Protein AF-A0A1A8PDK5-F1 (afdb_monomer_lite)

Secondary structure (DSSP, 8-state):
-EETTEE--EEEEE----S-TT--EEEE-TT--EEEE--S-----EEEEEETT-TT-EEEEE-SSSSEEEEE-SS-EEEEEESSSSSSS-EEEEE--TTT----BSB---S---TTSPPP-S-------BPPTT-EEE--SSSSB--EE--SS-SBPPPP-BBPTT-EETTTTEE-BTTB---HHHHHHHHH-TTEEEPPHHHHGGGGG-BTTB-SEE-SSS-EEPPPGGGGGGSB--EEES-SS-SSSEEEEETTEEEEE-SSGGG---BPPTT-EEETTEEEETTEEEEHHHHSS-TTTGGGS-SSEEEBTTS-EEEPTTEETTTS-EE-TT-----HHHHHHHHHHHHHHHHHHHHHHHHHHHHHHH-----------

Structure (mmCIF, N/CA/C/O backbone):
data_AF-A0A1A8PDK5-F1
#
_entry.id   AF-A0A1A8PDK5-F1
#
loop_
_atom_site.group_PDB
_atom_site.id
_atom_site.type_symbol
_atom_site.label_atom_id
_atom_site.label_alt_id
_atom_site.label_comp_id
_atom_site.label_asym_id
_atom_site.label_entity_id
_atom_site.label_seq_id
_atom_site.pdbx_PDB_ins_code
_atom_site.Cartn_x
_atom_site.Cartn_y
_atom_site.Cartn_z
_atom_site.occupancy
_atom_site.B_iso_or_equiv
_atom_site.auth_seq_id
_atom_site.auth_comp_id
_atom_site.auth_asym_id
_atom_site.auth_atom_id
_atom_site.pdbx_PDB_model_num
ATOM 1 N N . MET A 1 1 ? -4.865 24.244 -1.236 1.00 75.94 1 MET A N 1
ATOM 2 C CA . MET A 1 1 ? -4.642 22.905 -0.635 1.00 75.94 1 MET A CA 1
ATOM 3 C C . MET A 1 1 ? -4.473 23.024 0.877 1.00 75.94 1 MET A C 1
ATOM 5 O O . MET A 1 1 ? -4.197 24.122 1.340 1.00 75.94 1 MET A O 1
ATOM 9 N N . THR A 1 2 ? -4.623 21.948 1.655 1.00 69.19 2 THR A N 1
ATOM 10 C CA . THR A 1 2 ? -4.440 21.982 3.122 1.00 69.19 2 THR A CA 1
ATOM 11 C C . THR A 1 2 ? -3.256 21.105 3.518 1.00 69.19 2 THR A C 1
ATOM 13 O O . THR A 1 2 ? -3.246 19.918 3.212 1.00 69.19 2 THR A O 1
ATOM 16 N N . MET A 1 3 ? -2.265 21.675 4.203 1.00 65.38 3 MET A N 1
ATOM 17 C CA . MET A 1 3 ? -1.030 20.996 4.604 1.00 65.38 3 MET A CA 1
ATOM 18 C C . MET A 1 3 ? -0.776 21.243 6.090 1.00 65.38 3 MET A C 1
ATOM 20 O O . MET A 1 3 ? -0.789 22.387 6.539 1.00 65.38 3 MET A O 1
ATOM 24 N N . GLY A 1 4 ? -0.608 20.177 6.880 1.00 62.56 4 GLY A N 1
ATOM 25 C CA . GLY A 1 4 ? -0.386 20.299 8.329 1.00 62.56 4 GLY A CA 1
ATOM 26 C C . GLY A 1 4 ? -1.504 21.038 9.084 1.00 62.56 4 GLY A C 1
ATOM 27 O O . GLY A 1 4 ? -1.244 21.635 10.120 1.00 62.56 4 GLY A O 1
ATOM 28 N N . GLY A 1 5 ? -2.734 21.045 8.554 1.00 67.19 5 GLY A N 1
ATOM 29 C CA . GLY A 1 5 ? -3.871 21.783 9.123 1.00 67.19 5 GLY A CA 1
ATOM 30 C C . GLY A 1 5 ? -3.973 23.256 8.702 1.00 67.19 5 GLY A C 1
ATOM 31 O O . GLY A 1 5 ? -4.921 23.927 9.103 1.00 67.19 5 GLY A O 1
ATOM 32 N N . HIS A 1 6 ? -3.057 23.750 7.865 1.00 72.25 6 HIS A N 1
ATOM 33 C CA . HIS A 1 6 ? -3.071 25.114 7.338 1.00 72.25 6 HIS A CA 1
ATOM 34 C C . HIS A 1 6 ? -3.447 25.131 5.855 1.00 72.25 6 HIS A C 1
ATOM 36 O O . HIS A 1 6 ? -2.988 24.298 5.073 1.00 72.25 6 HIS A O 1
ATOM 42 N N . ASN A 1 7 ? -4.284 26.089 5.456 1.00 81.31 7 ASN A N 1
ATOM 43 C CA . ASN A 1 7 ? -4.607 26.296 4.048 1.00 81.31 7 ASN A CA 1
ATOM 44 C C . ASN A 1 7 ? -3.459 27.031 3.355 1.00 81.31 7 ASN A C 1
ATOM 46 O O . ASN A 1 7 ? -3.033 28.092 3.801 1.00 81.31 7 ASN A O 1
ATOM 50 N N . ILE A 1 8 ? -2.991 26.449 2.257 1.00 83.56 8 ILE A N 1
ATOM 51 C CA . ILE A 1 8 ? -1.984 26.998 1.358 1.00 83.56 8 ILE A CA 1
ATOM 52 C C . ILE A 1 8 ? -2.670 27.328 0.038 1.00 83.56 8 ILE A C 1
ATOM 54 O O . ILE A 1 8 ? -3.341 26.479 -0.563 1.00 83.56 8 ILE A O 1
ATOM 58 N N . GLU A 1 9 ? -2.477 28.560 -0.406 1.00 90.12 9 GLU A N 1
ATOM 59 C CA . GLU A 1 9 ? -2.947 29.067 -1.688 1.00 90.12 9 GLU A CA 1
ATOM 60 C C . GLU A 1 9 ? -1.742 29.304 -2.601 1.00 90.12 9 GLU A C 1
ATOM 62 O O . GLU A 1 9 ? -0.728 29.856 -2.172 1.00 90.12 9 GLU A O 1
ATOM 67 N N . MET A 1 10 ? -1.838 28.843 -3.848 1.00 88.62 10 MET A N 1
ATOM 68 C CA . MET A 1 10 ? -0.782 28.960 -4.853 1.00 88.62 10 MET A CA 1
ATOM 69 C C . MET A 1 10 ? -1.298 29.820 -5.997 1.00 88.62 10 MET A C 1
ATOM 71 O O . MET A 1 10 ? -2.354 29.534 -6.559 1.00 88.62 10 MET A O 1
ATOM 75 N N . GLN A 1 11 ? -0.545 30.858 -6.343 1.00 91.00 11 GLN A N 1
ATOM 76 C CA . GLN A 1 11 ? -0.819 31.696 -7.497 1.00 91.00 11 GLN A CA 1
ATOM 77 C C . GLN A 1 11 ? 0.010 31.180 -8.671 1.00 91.00 11 GLN A C 1
ATOM 79 O O . GLN A 1 11 ? 1.239 31.222 -8.621 1.00 91.00 11 GLN A O 1
ATOM 84 N N . LEU A 1 12 ? -0.674 30.659 -9.690 1.00 88.25 12 LEU A N 1
ATOM 85 C CA . LEU A 1 12 ? -0.071 29.983 -10.834 1.00 88.25 12 LEU A CA 1
ATOM 86 C C . LEU A 1 12 ? -0.265 30.792 -12.117 1.00 88.25 12 LEU A C 1
ATOM 88 O O . LEU A 1 12 ? -1.362 31.271 -12.398 1.00 88.25 12 LEU A O 1
ATOM 92 N N . GLU A 1 13 ? 0.793 30.883 -12.909 1.00 87.31 13 GLU A N 1
ATOM 93 C CA . GLU A 1 13 ? 0.797 31.408 -14.266 1.00 87.31 13 GLU A CA 1
ATOM 94 C C . GLU A 1 13 ? 1.046 30.254 -15.240 1.00 87.31 13 GLU A C 1
ATOM 96 O O . GLU A 1 13 ? 1.955 29.438 -15.055 1.00 87.31 13 GLU A O 1
ATOM 101 N N . LYS A 1 14 ? 0.203 30.155 -16.272 1.00 83.19 14 LYS A N 1
ATOM 102 C CA . LYS A 1 14 ? 0.389 29.182 -17.350 1.00 83.19 14 LYS A CA 1
ATOM 103 C C . LYS A 1 14 ? 1.653 29.569 -18.110 1.00 83.19 14 LYS A C 1
ATOM 105 O O . LYS A 1 14 ? 1.807 30.728 -18.487 1.00 83.19 14 LYS A O 1
ATOM 110 N N . ASN A 1 15 ? 2.552 28.611 -18.323 1.00 73.69 15 ASN A N 1
ATOM 111 C CA . ASN A 1 15 ? 3.767 28.864 -19.094 1.00 73.69 15 ASN A CA 1
ATOM 112 C C . ASN A 1 15 ? 3.392 29.386 -20.496 1.00 73.69 15 ASN A C 1
ATOM 114 O O . ASN A 1 15 ? 2.313 29.106 -20.997 1.00 73.69 15 ASN A O 1
ATOM 118 N N . ASN A 1 16 ? 4.267 30.148 -21.139 1.00 67.06 16 ASN A N 1
ATOM 119 C CA . ASN A 1 16 ? 4.112 30.523 -22.543 1.00 67.06 16 ASN A CA 1
ATOM 120 C C . ASN A 1 16 ? 5.431 30.218 -23.262 1.00 67.06 16 ASN A C 1
ATOM 122 O O . ASN A 1 16 ? 6.471 30.110 -22.616 1.00 67.06 16 ASN A O 1
ATOM 126 N N . GLU A 1 17 ? 5.387 30.051 -24.586 1.00 64.38 17 GLU A N 1
ATOM 127 C CA . GLU A 1 17 ? 6.582 29.822 -25.425 1.00 64.38 17 GLU A CA 1
ATOM 128 C C . GLU A 1 17 ? 7.385 28.545 -25.093 1.00 64.38 17 GLU A C 1
ATOM 130 O O . GLU A 1 17 ? 8.571 28.444 -25.398 1.00 64.38 17 GLU A O 1
ATOM 135 N N . LEU A 1 18 ? 6.736 27.525 -24.515 1.00 61.91 18 LEU A N 1
ATOM 136 C CA . LEU A 1 18 ? 7.349 26.207 -24.263 1.00 61.91 18 LEU A CA 1
ATOM 137 C C . LEU A 1 18 ? 7.864 25.523 -25.540 1.00 61.91 18 LEU A C 1
ATOM 139 O O . LEU A 1 18 ? 8.793 24.718 -25.482 1.00 61.91 18 LEU A O 1
ATOM 143 N N . PHE A 1 19 ? 7.266 25.850 -26.686 1.00 63.16 19 PHE A N 1
ATOM 144 C CA . PHE A 1 19 ? 7.628 25.321 -27.993 1.00 63.16 19 PHE A CA 1
ATOM 145 C C . PHE A 1 19 ? 8.000 26.458 -28.942 1.00 63.16 19 PHE A C 1
ATOM 147 O O . PHE A 1 19 ? 7.406 27.538 -28.919 1.00 63.16 19 PHE A O 1
ATOM 154 N N . THR A 1 20 ? 8.992 26.211 -29.799 1.00 59.38 20 THR A N 1
ATOM 155 C CA . THR A 1 20 ? 9.375 27.156 -30.849 1.00 59.38 20 THR A CA 1
ATOM 156 C C . THR A 1 20 ? 8.267 27.256 -31.899 1.00 59.38 20 THR A C 1
ATOM 158 O O . THR A 1 20 ? 7.512 26.309 -32.111 1.00 59.38 20 THR A O 1
ATOM 161 N N . LYS A 1 21 ? 8.189 28.391 -32.607 1.00 64.31 21 LYS A N 1
ATOM 162 C CA . LYS A 1 21 ? 7.184 28.616 -33.669 1.00 64.31 21 LYS A CA 1
ATOM 163 C C . LYS A 1 21 ? 7.214 27.567 -34.791 1.00 64.31 21 LYS A C 1
ATOM 165 O O . LYS A 1 21 ? 6.215 27.395 -35.477 1.00 64.31 21 LYS A O 1
ATOM 170 N N . ASP A 1 22 ? 8.330 26.854 -34.932 1.00 74.19 22 ASP A N 1
ATOM 171 C CA . ASP A 1 22 ? 8.554 25.825 -35.952 1.00 74.19 22 ASP A CA 1
ATOM 172 C C . ASP A 1 22 ? 8.403 24.395 -35.396 1.00 74.19 22 ASP A C 1
ATOM 174 O O . ASP A 1 22 ? 8.940 23.437 -35.961 1.00 74.19 22 ASP A O 1
ATOM 178 N N . TYR A 1 23 ? 7.727 24.227 -34.254 1.00 72.06 23 TYR A N 1
ATOM 179 C CA . TYR A 1 23 ? 7.511 22.914 -33.655 1.00 72.06 23 TYR A CA 1
ATOM 180 C C . TYR A 1 23 ? 6.747 21.978 -34.602 1.00 72.06 23 TYR A C 1
ATOM 182 O O . TYR A 1 23 ? 5.683 22.311 -35.120 1.00 72.06 23 TYR A O 1
ATOM 190 N N . THR A 1 24 ? 7.291 20.777 -34.804 1.00 74.25 24 THR A N 1
ATOM 191 C CA . THR A 1 24 ? 6.668 19.719 -35.603 1.00 74.25 24 THR A CA 1
ATOM 192 C C . THR A 1 24 ? 6.638 18.402 -34.836 1.00 74.25 24 THR A C 1
ATOM 194 O O . THR A 1 24 ? 7.576 18.040 -34.119 1.00 74.25 24 THR A O 1
ATOM 197 N N . GLU A 1 25 ? 5.554 17.661 -35.017 1.00 65.19 25 GLU A N 1
ATOM 198 C CA . GLU A 1 25 ? 5.347 16.312 -34.508 1.00 65.19 25 GLU A CA 1
ATOM 199 C C . GLU A 1 25 ? 5.613 15.317 -35.621 1.00 65.19 25 GLU A C 1
ATOM 201 O O . GLU A 1 25 ? 5.290 15.563 -36.777 1.00 65.19 25 GLU A O 1
ATOM 206 N N . THR A 1 26 ? 6.254 14.197 -35.306 1.00 71.69 26 THR A N 1
ATOM 207 C CA . THR A 1 26 ? 6.475 13.121 -36.272 1.00 71.69 26 THR A CA 1
ATOM 208 C C . THR A 1 26 ? 6.005 11.814 -35.664 1.00 71.69 26 THR A C 1
ATOM 210 O O . THR A 1 26 ? 6.505 11.431 -34.610 1.00 71.69 26 THR A O 1
ATOM 213 N N . TYR A 1 27 ? 5.095 11.124 -36.344 1.00 61.28 27 TYR A N 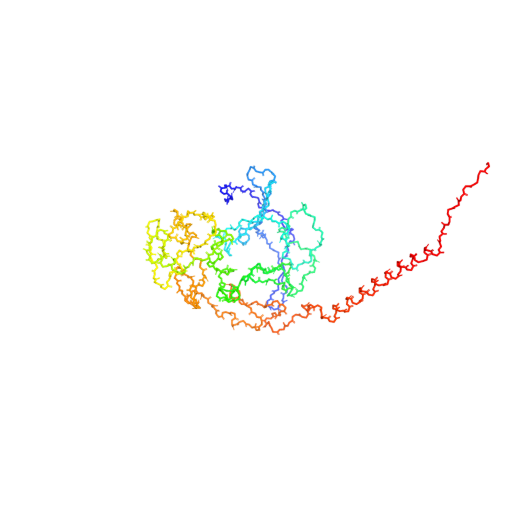1
ATOM 214 C CA . TYR A 1 27 ? 4.601 9.805 -35.955 1.00 61.28 27 TYR A CA 1
ATOM 215 C C . TYR A 1 27 ? 4.655 8.835 -37.140 1.00 61.28 27 TYR A C 1
ATOM 217 O O . TYR A 1 27 ? 4.794 9.248 -38.294 1.00 61.28 27 TYR A O 1
ATOM 225 N N . TYR A 1 28 ? 4.587 7.538 -36.848 1.00 74.06 28 TYR A N 1
ATOM 226 C CA . TYR A 1 28 ? 4.555 6.478 -37.853 1.00 74.06 28 TYR A CA 1
ATOM 227 C C . TYR A 1 28 ? 3.160 5.860 -37.886 1.00 74.06 28 TYR A C 1
ATOM 229 O O . TYR A 1 28 ? 2.588 5.577 -36.835 1.00 74.06 28 TYR A O 1
ATOM 237 N N . GLN A 1 29 ? 2.610 5.680 -39.084 1.00 59.00 29 GLN A N 1
ATOM 238 C CA . GLN A 1 29 ? 1.376 4.918 -39.277 1.00 59.00 29 GLN A CA 1
ATOM 239 C C . GLN A 1 29 ? 1.654 3.409 -39.151 1.00 59.00 29 GLN A C 1
ATOM 241 O O . GLN A 1 29 ? 2.809 2.982 -39.156 1.00 59.00 29 GLN A O 1
ATOM 246 N N . GLU A 1 30 ? 0.602 2.592 -39.040 1.00 57.50 30 GLU A N 1
ATOM 247 C CA . GLU A 1 30 ? 0.713 1.127 -38.891 1.00 57.50 30 GLU A CA 1
ATOM 248 C C . GLU A 1 30 ? 1.478 0.445 -40.041 1.00 57.50 30 GLU A C 1
ATOM 250 O O . GLU A 1 30 ? 2.059 -0.621 -39.857 1.00 57.50 30 GLU A O 1
ATOM 255 N N . ASP A 1 31 ? 1.529 1.074 -41.217 1.00 71.06 31 ASP A N 1
ATOM 256 C CA . ASP A 1 31 ? 2.279 0.617 -42.392 1.00 71.06 31 ASP A CA 1
ATOM 257 C C . ASP A 1 31 ? 3.769 1.033 -42.383 1.00 71.06 31 ASP A C 1
ATOM 259 O O . ASP A 1 31 ? 4.509 0.729 -43.320 1.00 71.06 31 ASP A O 1
ATOM 263 N N . GLY A 1 32 ? 4.220 1.730 -41.334 1.00 60.53 32 GLY A N 1
ATOM 264 C CA . GLY A 1 32 ? 5.580 2.251 -41.193 1.00 60.53 32 GLY A CA 1
ATOM 265 C C . GLY A 1 32 ? 5.828 3.587 -41.902 1.00 60.53 32 GLY A C 1
ATOM 266 O O . GLY A 1 32 ? 6.960 4.081 -41.894 1.00 60.53 32 GLY A O 1
ATOM 267 N N . THR A 1 33 ? 4.806 4.208 -42.497 1.00 68.69 33 THR A N 1
ATOM 268 C CA . THR A 1 33 ? 4.936 5.502 -43.172 1.00 68.69 33 THR A CA 1
ATOM 269 C C . THR A 1 33 ? 5.151 6.625 -42.158 1.00 68.69 33 THR A C 1
ATOM 271 O O . THR A 1 33 ? 4.374 6.806 -41.220 1.00 68.69 33 THR A O 1
ATOM 274 N N . ARG A 1 34 ? 6.210 7.419 -42.362 1.00 81.88 34 ARG A N 1
ATOM 275 C CA . ARG A 1 34 ? 6.539 8.582 -41.529 1.00 81.88 34 ARG A CA 1
ATOM 276 C C . ARG A 1 34 ? 5.659 9.777 -41.896 1.00 81.88 34 ARG A C 1
ATOM 278 O O . ARG A 1 34 ? 5.728 10.270 -43.020 1.00 81.88 34 ARG A O 1
ATOM 285 N N . VAL A 1 35 ? 4.923 10.302 -40.923 1.00 79.94 35 VAL A N 1
ATOM 286 C CA . VAL A 1 35 ? 4.119 11.523 -41.046 1.00 79.94 35 VAL A CA 1
ATOM 287 C C . VAL A 1 35 ? 4.717 12.609 -40.165 1.00 79.94 35 VAL A C 1
ATOM 289 O O . VAL A 1 35 ? 5.056 12.343 -39.016 1.00 79.94 35 VAL A O 1
ATOM 292 N N . THR A 1 36 ? 4.834 13.832 -40.688 1.00 84.62 36 THR A N 1
ATOM 293 C CA . THR A 1 36 ? 5.238 15.014 -39.915 1.00 84.62 36 THR A CA 1
ATOM 294 C C . THR A 1 36 ? 4.140 16.073 -39.984 1.00 84.62 36 THR A C 1
ATOM 296 O O . THR A 1 36 ? 3.711 16.443 -41.075 1.00 84.62 36 THR A O 1
ATOM 299 N N . THR A 1 37 ? 3.684 16.554 -38.831 1.00 76.69 37 THR A N 1
ATOM 300 C CA . THR A 1 37 ? 2.605 17.537 -38.673 1.00 76.69 37 THR A CA 1
ATOM 301 C C . THR A 1 37 ? 3.085 18.754 -37.889 1.00 76.69 37 THR A C 1
ATOM 303 O O . THR A 1 37 ? 3.969 18.649 -37.046 1.00 76.69 37 THR A O 1
ATOM 306 N N . THR A 1 38 ? 2.493 19.918 -38.148 1.00 78.00 38 THR A N 1
ATOM 307 C CA . THR A 1 38 ? 2.715 21.150 -37.374 1.00 78.00 38 THR A CA 1
ATOM 308 C C . THR A 1 38 ? 1.416 21.466 -36.631 1.00 78.00 38 THR A C 1
ATOM 310 O O . THR A 1 38 ? 0.444 21.854 -37.283 1.00 78.00 38 THR A O 1
ATOM 313 N N . PRO A 1 39 ? 1.336 21.248 -35.308 1.00 69.69 39 PRO A N 1
ATOM 314 C CA . PRO A 1 39 ? 0.141 21.589 -34.540 1.00 69.69 39 PRO A CA 1
ATOM 315 C C . PRO A 1 39 ? -0.064 23.108 -34.511 1.00 69.69 39 PRO A C 1
ATOM 317 O O . PRO A 1 39 ? 0.862 23.854 -34.201 1.00 69.69 39 PRO A O 1
ATOM 320 N N . ASN A 1 40 ? -1.273 23.570 -34.839 1.00 58.03 40 ASN A N 1
ATOM 321 C CA . ASN A 1 40 ? -1.587 25.004 -34.917 1.00 58.03 40 ASN A CA 1
ATOM 322 C C . ASN A 1 40 ? -1.915 25.639 -33.553 1.00 58.03 40 ASN A C 1
ATOM 324 O O . ASN A 1 40 ? -1.886 26.861 -33.441 1.00 58.03 40 ASN A O 1
ATOM 328 N N . ASP A 1 41 ? -2.240 24.828 -32.545 1.00 59.84 41 ASP A N 1
ATOM 329 C CA . ASP A 1 41 ? -2.611 25.274 -31.202 1.00 59.84 41 ASP A CA 1
ATOM 330 C C . ASP A 1 41 ? -2.061 24.259 -30.194 1.00 59.84 41 ASP A C 1
ATOM 332 O O . ASP A 1 41 ? -2.568 23.140 -30.081 1.00 59.84 41 ASP A O 1
ATOM 336 N N . ILE A 1 42 ? -0.936 24.593 -29.556 1.00 60.66 42 ILE A N 1
ATOM 337 C CA . ILE A 1 42 ? -0.289 23.709 -28.583 1.00 60.66 42 ILE A CA 1
ATOM 338 C C . ILE A 1 42 ? -0.828 24.076 -27.206 1.00 60.66 42 ILE A C 1
ATOM 340 O O . ILE A 1 42 ? -0.235 24.876 -26.478 1.00 60.66 42 ILE A O 1
ATOM 344 N N . ASP A 1 43 ? -1.977 23.501 -26.861 1.00 60.38 43 ASP A N 1
ATOM 345 C CA . ASP A 1 43 ? -2.477 23.581 -25.497 1.00 60.38 43 ASP A CA 1
ATOM 346 C C . ASP A 1 43 ? -1.577 22.736 -24.590 1.00 60.38 43 ASP A C 1
ATOM 348 O O . ASP A 1 43 ? -1.366 21.545 -24.819 1.00 60.38 43 ASP A O 1
ATOM 352 N N . HIS A 1 44 ? -0.994 23.365 -23.574 1.00 67.06 44 HIS A N 1
ATOM 353 C CA . HIS A 1 44 ? -0.165 22.681 -22.595 1.00 67.06 44 HIS A CA 1
ATOM 354 C C . HIS A 1 44 ? -0.684 22.933 -21.189 1.00 67.06 44 HIS A C 1
ATOM 356 O O . HIS A 1 44 ? -1.280 23.955 -20.875 1.00 67.06 44 HIS A O 1
ATOM 362 N N . CYS A 1 45 ? -0.382 22.013 -20.295 1.00 75.81 45 CYS A N 1
ATOM 363 C CA . CYS A 1 45 ? -0.926 21.982 -18.944 1.00 75.81 45 CYS A CA 1
ATOM 364 C C . CYS A 1 45 ? 0.073 22.458 -17.870 1.00 75.81 45 CYS A C 1
ATOM 366 O O . CYS A 1 45 ? -0.088 22.130 -16.696 1.00 75.81 45 CYS A O 1
ATOM 368 N N . TYR A 1 46 ? 1.186 23.078 -18.272 1.00 75.81 46 TYR A N 1
ATOM 369 C CA . TYR A 1 46 ? 2.281 23.441 -17.370 1.00 75.81 46 TYR A CA 1
ATOM 370 C C . TYR A 1 46 ? 2.144 24.859 -16.826 1.00 75.81 46 TYR A C 1
ATOM 372 O O . TYR A 1 46 ? 1.908 25.807 -17.582 1.00 75.81 46 TYR A O 1
ATOM 380 N N . TYR A 1 47 ? 2.365 24.980 -15.523 1.00 84.38 47 TYR A N 1
ATOM 381 C CA . TYR A 1 47 ? 2.233 26.207 -14.759 1.00 84.38 47 TYR A CA 1
ATOM 382 C C . TYR A 1 47 ? 3.444 26.399 -13.845 1.00 84.38 47 TYR A C 1
ATOM 384 O O . TYR A 1 47 ? 3.981 25.435 -13.293 1.00 84.38 47 TYR A O 1
ATOM 392 N N . HIS A 1 48 ? 3.827 27.651 -13.627 1.00 86.75 48 HIS A N 1
ATOM 393 C CA . HIS A 1 48 ? 4.779 28.045 -12.591 1.00 86.75 48 HIS A CA 1
ATOM 394 C C . HIS A 1 48 ? 4.147 29.096 -11.680 1.00 86.75 48 HIS A C 1
ATOM 396 O O . HIS A 1 48 ? 3.144 29.709 -12.034 1.00 86.75 48 HIS A O 1
ATOM 402 N N . GLY A 1 49 ? 4.693 29.313 -10.488 1.00 86.31 49 GLY A N 1
ATOM 403 C CA . GLY A 1 49 ? 4.085 30.271 -9.576 1.00 86.31 49 GLY A CA 1
ATOM 404 C C . GLY A 1 49 ? 4.741 30.391 -8.215 1.00 86.31 49 GLY A C 1
ATOM 405 O O . GLY A 1 49 ? 5.875 29.956 -7.999 1.00 86.31 49 GLY A O 1
ATOM 406 N N . LYS A 1 50 ? 3.993 30.994 -7.289 1.00 84.62 50 LYS A N 1
ATOM 407 C CA . LYS A 1 50 ? 4.395 31.211 -5.894 1.00 84.62 50 LYS A CA 1
ATOM 408 C C . LYS A 1 50 ? 3.258 30.894 -4.931 1.00 84.62 50 LYS A C 1
ATOM 410 O O . LYS A 1 50 ? 2.081 30.955 -5.284 1.00 84.62 50 LYS A O 1
ATOM 415 N N . ILE A 1 51 ? 3.616 30.578 -3.695 1.00 87.81 51 ILE A N 1
ATOM 416 C CA . ILE A 1 51 ? 2.683 30.472 -2.577 1.00 87.81 51 ILE A CA 1
ATOM 417 C C . ILE A 1 51 ? 2.340 31.881 -2.095 1.00 87.81 51 ILE A C 1
ATOM 419 O O . ILE A 1 51 ? 3.213 32.731 -1.902 1.00 87.81 51 ILE A O 1
ATOM 423 N N . VAL A 1 52 ? 1.050 32.131 -1.886 1.00 85.94 52 VAL A N 1
ATOM 424 C CA . VAL A 1 52 ? 0.557 33.413 -1.382 1.00 85.94 52 VAL A CA 1
ATOM 425 C C . VAL A 1 52 ? 1.170 33.688 -0.003 1.00 85.94 52 VAL A C 1
ATOM 427 O O . VAL A 1 52 ? 1.135 32.836 0.881 1.00 85.94 52 VAL A O 1
ATOM 430 N N . ASN A 1 53 ? 1.715 34.895 0.183 1.00 78.62 53 ASN A N 1
ATOM 431 C CA . ASN A 1 53 ? 2.421 35.351 1.392 1.00 78.62 53 ASN A CA 1
ATOM 432 C C . ASN A 1 53 ? 3.772 34.666 1.697 1.00 78.62 53 ASN A C 1
ATOM 434 O O . ASN A 1 53 ? 4.309 34.874 2.785 1.00 78.62 53 ASN A O 1
ATOM 438 N N . ASP A 1 54 ? 4.360 33.923 0.754 1.00 76.94 54 ASP A N 1
ATOM 439 C CA . ASP A 1 54 ? 5.742 33.430 0.844 1.00 76.94 54 ASP A CA 1
ATOM 440 C C . ASP A 1 54 ? 6.534 33.878 -0.397 1.00 76.94 54 ASP A C 1
ATOM 442 O O . ASP A 1 54 ? 6.453 33.281 -1.471 1.00 76.94 54 ASP A O 1
ATOM 446 N N . THR A 1 55 ? 7.296 34.967 -0.271 1.00 73.81 55 THR A N 1
ATOM 447 C CA . THR A 1 55 ? 8.013 35.585 -1.401 1.00 73.81 55 THR A CA 1
ATOM 448 C C . THR A 1 55 ? 9.180 34.748 -1.926 1.00 73.81 55 THR A C 1
ATOM 450 O O . THR A 1 55 ? 9.550 34.915 -3.094 1.00 73.81 55 THR A O 1
ATOM 453 N N . GLU A 1 56 ? 9.718 33.851 -1.096 1.00 71.44 56 GLU A N 1
ATOM 454 C CA . GLU A 1 56 ? 10.842 32.953 -1.406 1.00 71.44 56 GLU A CA 1
ATOM 455 C C . GLU A 1 56 ? 10.375 31.591 -1.947 1.00 71.44 56 GLU A C 1
ATOM 457 O O . GLU A 1 56 ? 11.178 30.780 -2.424 1.00 71.44 56 GLU A O 1
ATOM 462 N N . SER A 1 57 ? 9.066 31.334 -1.901 1.00 79.94 57 SER A N 1
ATOM 463 C CA . SER A 1 57 ? 8.483 30.120 -2.457 1.00 79.94 57 SER A CA 1
ATOM 464 C C . SER A 1 57 ? 8.600 30.057 -3.981 1.00 79.94 57 SER A C 1
ATOM 466 O O . SER A 1 57 ? 8.622 31.071 -4.688 1.00 79.94 57 SER A O 1
ATOM 468 N N . SER A 1 58 ? 8.637 28.829 -4.491 1.00 80.44 58 SER A N 1
ATOM 469 C CA . SER A 1 58 ? 8.436 28.534 -5.909 1.00 80.44 58 SER A CA 1
ATOM 470 C C . SER A 1 58 ? 7.505 27.337 -6.054 1.00 80.44 58 SER A C 1
ATOM 472 O O . SER A 1 58 ? 7.473 26.444 -5.201 1.00 80.44 58 SER A O 1
ATOM 474 N N . VAL A 1 59 ? 6.709 27.354 -7.117 1.00 84.81 59 VAL A N 1
ATOM 475 C CA . VAL A 1 59 ? 5.744 26.314 -7.470 1.00 84.81 59 VAL A CA 1
ATOM 476 C C . VAL A 1 59 ? 5.923 25.976 -8.947 1.00 84.81 59 VAL A C 1
ATOM 478 O O . VAL A 1 59 ? 6.014 26.880 -9.775 1.00 84.81 59 VAL A O 1
ATOM 481 N N . SER A 1 60 ? 5.949 24.687 -9.278 1.00 83.75 60 SER A N 1
ATOM 482 C CA . SER A 1 60 ? 6.025 24.168 -10.646 1.00 83.75 60 SER A CA 1
ATOM 483 C C . SER A 1 60 ? 5.101 22.961 -10.756 1.00 83.75 60 SER A C 1
ATOM 485 O O . SER A 1 60 ? 5.324 21.937 -10.108 1.00 83.75 60 SER A O 1
ATOM 487 N N . ILE A 1 61 ? 4.014 23.108 -11.513 1.00 83.06 61 ILE A N 1
ATOM 488 C CA . ILE A 1 61 ? 2.882 22.175 -11.520 1.00 83.06 61 ILE A CA 1
ATOM 489 C C . ILE A 1 61 ? 2.466 21.847 -12.959 1.00 83.06 61 ILE A C 1
ATOM 491 O O . ILE A 1 61 ? 2.480 22.694 -13.849 1.00 83.06 61 ILE A O 1
ATOM 495 N N . SER A 1 62 ? 2.068 20.598 -13.178 1.00 80.06 62 SER A N 1
ATOM 496 C CA . SER A 1 62 ? 1.455 20.080 -14.397 1.00 80.06 62 SER A CA 1
ATOM 497 C C . SER A 1 62 ? 0.032 19.615 -14.092 1.00 80.06 62 SER A C 1
ATOM 499 O O . SER A 1 62 ? -0.213 19.014 -13.047 1.00 80.06 62 SER A O 1
ATOM 501 N N . THR A 1 63 ? -0.891 19.881 -15.016 1.00 79.25 63 THR A N 1
ATOM 502 C CA . THR A 1 63 ? -2.277 19.383 -14.982 1.00 79.25 63 THR A CA 1
ATOM 503 C C . THR A 1 63 ? -2.601 18.484 -16.181 1.00 79.25 63 THR A C 1
ATOM 505 O O . THR A 1 63 ? -3.750 18.429 -16.602 1.00 79.25 63 THR A O 1
ATOM 508 N N . CYS A 1 64 ? -1.592 17.888 -16.829 1.00 65.75 64 CYS A N 1
ATOM 509 C CA . CYS A 1 64 ? -1.798 17.132 -18.080 1.00 65.75 64 CYS A CA 1
ATOM 510 C C . CYS A 1 64 ? -2.492 15.792 -17.851 1.00 65.75 64 CYS A C 1
ATOM 512 O O . CYS A 1 64 ? -3.044 15.237 -18.790 1.00 65.75 64 CYS A O 1
ATOM 514 N N . ASP A 1 65 ? -2.354 15.259 -16.644 1.00 62.16 65 ASP A N 1
ATOM 515 C CA . ASP A 1 65 ? -2.845 13.954 -16.221 1.00 62.16 65 ASP A CA 1
ATOM 516 C C . ASP A 1 65 ? -2.777 13.979 -14.686 1.00 62.16 65 ASP A C 1
ATOM 518 O O . ASP A 1 65 ? -1.733 13.731 -14.074 1.00 62.16 65 ASP A O 1
ATOM 522 N N . GLY A 1 66 ? -3.845 14.514 -14.089 1.00 69.00 66 GLY A N 1
ATOM 523 C CA . GLY A 1 66 ? -3.895 14.907 -12.681 1.00 69.00 66 GLY A CA 1
ATOM 524 C C . GLY A 1 66 ? -3.016 16.112 -12.296 1.00 69.00 66 GLY A C 1
ATOM 525 O O . GLY A 1 66 ? -2.148 16.575 -13.041 1.00 69.00 66 GLY A O 1
ATOM 526 N N . LEU A 1 67 ? -3.255 16.652 -11.092 1.00 78.00 67 LEU A N 1
ATOM 527 C CA . LEU A 1 67 ? -2.427 17.705 -10.494 1.00 78.00 67 LEU A CA 1
ATOM 528 C C . LEU A 1 67 ? -1.143 17.087 -9.932 1.00 78.00 67 LEU A C 1
ATOM 530 O O . LEU A 1 67 ? -1.172 16.367 -8.934 1.00 78.00 67 LEU A O 1
ATOM 534 N N . ARG A 1 68 ? -0.011 17.409 -10.547 1.00 82.12 68 ARG A N 1
ATOM 535 C CA . ARG A 1 68 ? 1.303 16.919 -10.123 1.00 82.12 68 ARG A CA 1
ATOM 536 C C . ARG A 1 68 ? 2.352 18.006 -10.184 1.00 82.12 68 ARG A C 1
ATOM 538 O O . ARG A 1 68 ? 2.226 18.943 -10.967 1.00 82.12 68 ARG A O 1
ATOM 545 N N . GLY A 1 69 ? 3.408 17.883 -9.399 1.00 76.25 69 GLY A N 1
ATOM 546 C CA . GLY A 1 69 ? 4.519 18.826 -9.456 1.00 76.25 69 GLY A CA 1
ATOM 547 C C . GLY A 1 69 ? 5.201 19.025 -8.120 1.00 76.25 69 GLY A C 1
ATOM 548 O O . GLY A 1 69 ? 4.952 18.298 -7.164 1.00 76.25 69 GLY A O 1
ATOM 549 N N . TYR A 1 70 ? 6.066 20.027 -8.051 1.00 80.94 70 TYR A N 1
ATOM 550 C CA . TYR A 1 70 ? 6.803 20.356 -6.841 1.00 80.94 70 TYR A CA 1
ATOM 551 C C . TYR A 1 70 ? 6.527 21.790 -6.412 1.00 80.94 70 TYR A C 1
ATOM 553 O O . TYR A 1 70 ? 6.263 22.684 -7.220 1.00 80.94 70 TYR A O 1
ATOM 561 N N . PHE A 1 71 ? 6.634 22.026 -5.114 1.00 82.94 71 PHE A N 1
ATOM 562 C CA . PHE A 1 71 ? 6.684 23.374 -4.576 1.00 82.94 71 PHE A CA 1
ATOM 563 C C . PHE A 1 71 ? 7.609 23.420 -3.369 1.00 82.94 71 PHE A C 1
ATOM 565 O O . PHE A 1 71 ? 7.800 22.430 -2.660 1.00 82.94 71 PHE A O 1
ATOM 572 N N . ARG A 1 72 ? 8.204 24.582 -3.125 1.00 76.81 72 ARG A N 1
ATOM 573 C CA . ARG A 1 72 ? 9.077 24.805 -1.972 1.00 76.81 72 ARG A CA 1
ATOM 574 C C . ARG A 1 72 ? 8.603 25.995 -1.163 1.00 76.81 72 ARG A C 1
ATOM 576 O O . ARG A 1 72 ? 8.143 26.987 -1.724 1.00 76.81 72 ARG A O 1
ATOM 583 N N . THR A 1 73 ? 8.778 25.897 0.146 1.00 75.00 73 THR A N 1
ATOM 584 C CA . THR A 1 73 ? 8.791 27.047 1.050 1.00 75.00 73 THR A CA 1
ATOM 585 C C . THR A 1 73 ? 10.232 27.387 1.416 1.00 75.00 73 THR A C 1
ATOM 587 O O . THR A 1 73 ? 11.165 26.667 1.050 1.00 75.00 73 THR A O 1
ATOM 590 N N . SER A 1 74 ? 10.423 28.448 2.197 1.00 59.19 74 SER A N 1
ATOM 591 C CA . SER A 1 74 ? 11.732 28.798 2.769 1.00 59.19 74 SER A CA 1
ATOM 592 C C . SER A 1 74 ? 12.369 27.697 3.638 1.00 59.19 74 SER A C 1
ATOM 594 O O . SER A 1 74 ? 13.578 27.724 3.857 1.00 59.19 74 SER A O 1
ATOM 596 N N . ALA A 1 75 ? 11.585 26.727 4.124 1.00 58.38 75 ALA A N 1
ATOM 597 C CA . ALA A 1 75 ? 12.043 25.703 5.065 1.00 58.38 75 ALA A CA 1
ATOM 598 C C . ALA A 1 75 ? 12.065 24.278 4.493 1.00 58.38 75 ALA A C 1
ATOM 600 O O . ALA A 1 75 ? 12.828 23.449 4.981 1.00 58.38 75 ALA A O 1
ATOM 601 N N . GLN A 1 76 ? 11.215 23.961 3.511 1.00 69.44 76 GLN A N 1
ATOM 602 C CA . GLN A 1 76 ? 10.995 22.576 3.088 1.00 69.44 76 GLN A CA 1
ATOM 603 C C . GLN A 1 76 ? 10.513 22.490 1.637 1.00 69.44 76 GLN A C 1
ATOM 605 O O . GLN A 1 76 ? 9.794 23.361 1.142 1.00 69.44 76 GLN A O 1
ATOM 610 N N . ARG A 1 77 ? 10.891 21.400 0.963 1.00 70.44 77 ARG A N 1
ATOM 611 C CA . ARG A 1 77 ? 10.428 21.048 -0.384 1.00 70.44 77 ARG A CA 1
ATOM 612 C C . ARG A 1 77 ? 9.335 19.992 -0.303 1.00 70.44 77 ARG A C 1
ATOM 614 O O . ARG A 1 77 ? 9.387 19.121 0.570 1.00 70.44 77 ARG A O 1
ATOM 621 N N . TYR A 1 78 ? 8.390 20.058 -1.228 1.00 78.19 78 TYR A N 1
ATOM 622 C CA . TYR A 1 78 ? 7.233 19.180 -1.283 1.00 78.19 78 TYR A CA 1
ATOM 623 C C . TYR A 1 78 ? 6.962 18.709 -2.709 1.00 78.19 78 TYR A C 1
ATOM 625 O O . TYR A 1 78 ? 7.183 19.452 -3.669 1.00 78.19 78 TYR A O 1
ATOM 633 N N . LEU A 1 79 ? 6.455 17.486 -2.818 1.00 76.44 79 LEU A N 1
ATOM 634 C CA . LEU A 1 79 ? 5.984 16.869 -4.050 1.00 76.44 79 LEU A CA 1
ATOM 635 C C . LEU A 1 79 ? 4.467 16.666 -3.957 1.00 76.44 79 LEU A C 1
ATOM 637 O O . LEU A 1 79 ? 3.958 16.328 -2.888 1.00 76.44 79 LEU A O 1
ATOM 641 N N . ILE A 1 80 ? 3.763 16.902 -5.061 1.00 82.69 80 ILE A N 1
ATOM 642 C CA . ILE A 1 80 ? 2.331 16.656 -5.226 1.00 82.69 80 ILE A CA 1
ATOM 643 C C . ILE A 1 80 ? 2.158 15.589 -6.301 1.00 82.69 80 ILE A C 1
ATOM 645 O O . ILE A 1 80 ? 2.639 15.779 -7.420 1.00 82.69 80 ILE A O 1
ATOM 649 N N . GLU A 1 81 ? 1.442 14.515 -5.978 1.00 75.06 81 GLU A N 1
ATOM 650 C CA . GLU A 1 81 ? 1.114 13.436 -6.917 1.00 75.06 81 GLU A CA 1
ATOM 651 C C . GLU A 1 81 ? -0.346 12.993 -6.754 1.00 75.06 81 GLU A C 1
ATOM 653 O O . GLU A 1 81 ? -0.876 13.006 -5.638 1.00 75.06 81 GLU A O 1
ATOM 658 N N . PRO A 1 82 ? -1.032 12.616 -7.843 1.00 72.12 82 PRO A N 1
ATOM 659 C CA . PRO A 1 82 ? -2.390 12.097 -7.767 1.00 72.12 82 PRO A CA 1
ATOM 660 C C . PRO A 1 82 ? -2.409 10.700 -7.125 1.00 72.12 82 PRO A C 1
ATOM 662 O O . PRO A 1 82 ? -1.570 9.856 -7.420 1.00 72.12 82 PRO A O 1
ATOM 665 N N . LEU A 1 83 ? -3.372 10.445 -6.232 1.00 66.81 83 LEU A N 1
ATOM 666 C CA . LEU A 1 83 ? -3.563 9.128 -5.596 1.00 66.81 83 LEU A CA 1
ATOM 667 C C . LEU A 1 83 ? -4.356 8.142 -6.475 1.00 66.81 83 LEU A C 1
ATOM 669 O O . LEU A 1 83 ? -4.474 6.965 -6.138 1.00 66.81 83 LEU A O 1
ATOM 673 N N . SER A 1 84 ? -4.919 8.629 -7.578 1.00 59.91 84 SER A N 1
ATOM 674 C CA . SER A 1 84 ? -5.706 7.902 -8.574 1.00 59.91 84 SER A CA 1
ATOM 675 C C . SER A 1 84 ? -5.380 8.456 -9.962 1.00 59.91 84 SER A C 1
ATOM 677 O O . SER A 1 84 ? -5.090 9.638 -10.093 1.00 59.91 84 SER A O 1
ATOM 679 N N . GLY A 1 85 ? -5.434 7.629 -11.009 1.00 49.88 85 GLY A N 1
ATOM 680 C CA . GLY A 1 85 ? -5.196 8.058 -12.400 1.00 49.88 85 GLY A CA 1
ATOM 681 C C . GLY A 1 85 ? -6.350 8.857 -13.023 1.00 49.88 85 GLY A C 1
ATOM 682 O O . GLY A 1 85 ? -6.589 8.740 -14.219 1.00 49.88 85 GLY A O 1
ATOM 683 N N . ASP A 1 86 ? -7.127 9.578 -12.214 1.00 49.88 86 ASP A N 1
ATOM 684 C CA . ASP A 1 86 ? -8.190 10.468 -12.667 1.00 49.88 86 ASP A CA 1
ATOM 685 C C . ASP A 1 86 ? -7.864 11.934 -12.346 1.00 49.88 86 ASP A C 1
ATOM 687 O O . ASP A 1 86 ? -7.189 12.270 -11.373 1.00 49.88 86 ASP A O 1
ATOM 691 N N . ASP A 1 87 ? -8.384 12.848 -13.166 1.00 50.12 87 ASP A N 1
ATOM 692 C CA . ASP A 1 87 ? -8.180 14.293 -12.988 1.00 50.12 87 ASP A CA 1
ATOM 693 C C . ASP A 1 87 ? -8.971 14.872 -11.793 1.00 50.12 87 ASP A C 1
ATOM 695 O O . ASP A 1 87 ? -8.893 16.065 -11.492 1.00 50.12 87 ASP A O 1
ATOM 699 N N . GLN A 1 88 ? -9.769 14.038 -11.116 1.00 54.91 88 GLN A N 1
ATOM 700 C CA . GLN A 1 88 ? -10.719 14.389 -10.058 1.00 54.91 88 GLN A CA 1
ATOM 701 C C . GLN A 1 88 ? -10.488 13.481 -8.841 1.00 54.91 88 GLN A C 1
ATOM 703 O O . GLN A 1 88 ? -11.330 12.658 -8.493 1.00 54.91 88 GLN A O 1
ATOM 708 N N . GLY A 1 89 ? -9.339 13.644 -8.187 1.00 64.31 89 GLY A N 1
ATOM 709 C CA . GLY A 1 89 ? -8.910 12.774 -7.093 1.00 64.31 89 GLY A CA 1
ATOM 710 C C . GLY A 1 89 ? -8.251 13.517 -5.936 1.00 64.31 89 GLY A C 1
ATOM 711 O O . GLY A 1 89 ? -8.036 14.729 -5.974 1.00 64.31 89 GLY A O 1
ATOM 712 N N . TYR A 1 90 ? -7.934 12.772 -4.878 1.00 70.38 90 TYR A N 1
ATOM 713 C CA . TYR A 1 90 ? -7.075 13.264 -3.804 1.00 70.38 90 TYR A CA 1
ATOM 714 C C . TYR A 1 90 ? -5.615 13.253 -4.266 1.00 70.38 90 TYR A C 1
ATOM 716 O O . TYR A 1 90 ? -5.182 12.334 -4.956 1.00 70.38 90 TYR A O 1
ATOM 724 N N . HIS A 1 91 ? -4.836 14.238 -3.828 1.00 76.94 91 HIS A N 1
ATOM 725 C CA . HIS A 1 91 ? -3.404 14.315 -4.114 1.00 76.94 91 HIS A CA 1
ATOM 726 C C . HIS A 1 91 ? -2.606 14.051 -2.843 1.00 76.94 91 HIS A C 1
ATOM 728 O O . HIS A 1 91 ? -2.909 14.602 -1.779 1.00 76.94 91 HIS A O 1
ATOM 734 N N . ALA A 1 92 ? -1.583 13.211 -2.948 1.00 79.50 92 ALA A N 1
ATOM 735 C CA . ALA A 1 92 ? -0.573 13.083 -1.917 1.00 79.50 92 ALA A CA 1
ATOM 736 C C . ALA A 1 92 ? 0.324 14.317 -1.956 1.00 79.50 92 ALA A C 1
ATOM 738 O O . ALA A 1 92 ? 0.798 14.708 -3.019 1.00 79.50 92 ALA A O 1
ATOM 739 N N . VAL A 1 93 ? 0.573 14.906 -0.787 1.00 81.88 93 VAL A N 1
ATOM 740 C CA . VAL A 1 93 ? 1.622 15.910 -0.609 1.00 81.88 93 VAL A CA 1
ATOM 741 C C . VAL A 1 93 ? 2.665 15.326 0.326 1.00 81.88 93 VAL A C 1
ATOM 743 O O . VAL A 1 93 ? 2.385 15.092 1.503 1.00 81.88 93 VAL A O 1
ATOM 746 N N . THR A 1 94 ? 3.859 15.082 -0.193 1.00 73.31 94 THR A N 1
ATOM 747 C CA . THR A 1 94 ? 4.966 14.469 0.548 1.00 73.31 94 THR A CA 1
ATOM 748 C C . THR A 1 94 ? 6.117 15.456 0.674 1.00 73.31 94 THR A C 1
ATOM 750 O O . THR A 1 94 ? 6.318 16.322 -0.176 1.00 73.31 94 THR A O 1
ATOM 753 N N . THR A 1 95 ? 6.874 15.372 1.767 1.00 72.25 95 THR A N 1
ATOM 754 C CA . THR A 1 95 ? 8.121 16.130 1.901 1.00 72.25 95 THR A CA 1
ATOM 755 C C . THR A 1 95 ? 9.157 15.540 0.956 1.00 72.25 95 THR A C 1
ATOM 757 O O . THR A 1 95 ? 9.469 14.354 1.045 1.00 72.25 95 THR A O 1
ATOM 760 N N . PHE A 1 96 ? 9.697 16.369 0.073 1.00 59.09 96 PHE A N 1
ATOM 761 C CA . PHE A 1 96 ? 10.725 15.976 -0.876 1.00 59.09 96 PHE A CA 1
ATOM 762 C C . PHE A 1 96 ? 12.098 15.989 -0.194 1.00 59.09 96 PHE A C 1
ATOM 764 O O . PHE A 1 96 ? 12.578 17.050 0.217 1.00 59.09 96 PHE A O 1
ATOM 771 N N . ASP A 1 97 ? 12.723 14.816 -0.093 1.00 59.97 97 ASP A N 1
ATOM 772 C CA . ASP A 1 97 ? 14.124 14.654 0.298 1.00 59.97 97 ASP A CA 1
ATOM 773 C C . ASP A 1 97 ? 14.966 14.369 -0.953 1.00 59.97 97 ASP A C 1
ATOM 775 O O . ASP A 1 97 ? 14.832 13.319 -1.592 1.00 59.97 97 ASP A O 1
ATOM 779 N N . GLY A 1 98 ? 15.838 15.321 -1.300 1.00 47.53 98 GLY A N 1
ATOM 780 C CA . GLY A 1 98 ? 16.702 15.254 -2.479 1.00 47.53 98 GLY A CA 1
ATOM 781 C C . GLY A 1 98 ? 17.691 14.085 -2.463 1.00 47.53 98 GLY A C 1
ATOM 782 O O . GLY A 1 98 ? 18.193 13.720 -3.520 1.00 47.53 98 GLY A O 1
ATOM 783 N N . ALA A 1 99 ? 17.926 13.452 -1.307 1.00 46.50 99 ALA A N 1
ATOM 784 C CA . ALA A 1 99 ? 18.753 12.251 -1.210 1.00 46.50 99 ALA A CA 1
ATOM 785 C C . ALA A 1 99 ? 18.062 10.976 -1.742 1.00 46.50 99 ALA A C 1
ATOM 787 O O . ALA A 1 99 ? 18.735 9.973 -1.977 1.00 46.50 99 ALA A O 1
ATOM 788 N N . SER A 1 100 ? 16.734 10.999 -1.932 1.00 43.03 100 SER A N 1
ATOM 789 C CA . SER A 1 100 ? 15.930 9.826 -2.322 1.00 43.03 100 SER A CA 1
ATOM 790 C C . SER A 1 100 ? 15.439 9.837 -3.774 1.00 43.03 100 SER A C 1
ATOM 792 O O . SER A 1 100 ? 14.944 8.818 -4.253 1.00 43.03 100 SER A O 1
ATOM 794 N N . PHE A 1 101 ? 15.586 10.958 -4.488 1.00 41.50 101 PHE A N 1
ATOM 795 C CA . PHE A 1 101 ? 15.012 11.128 -5.821 1.00 41.50 101 PHE A CA 1
ATOM 796 C C . PHE A 1 101 ? 16.084 11.112 -6.913 1.00 41.50 101 PHE A C 1
ATOM 798 O O . PHE A 1 101 ? 16.748 12.111 -7.188 1.00 41.50 101 PHE A O 1
ATOM 805 N N . THR A 1 102 ? 16.218 9.971 -7.581 1.00 46.22 102 THR A N 1
ATOM 806 C CA . THR A 1 102 ? 16.830 9.886 -8.909 1.00 46.22 102 THR A CA 1
ATOM 807 C C . THR A 1 102 ? 15.711 9.995 -9.946 1.00 46.22 102 THR A C 1
ATOM 809 O O . THR A 1 102 ? 14.809 9.158 -9.899 1.00 46.22 102 THR A O 1
ATOM 812 N N . PRO A 1 103 ? 15.724 10.975 -10.871 1.00 49.53 103 PRO A N 1
ATOM 813 C CA . PRO A 1 103 ? 14.736 11.034 -11.944 1.00 49.53 103 PRO A CA 1
ATOM 814 C C . PRO A 1 103 ? 14.698 9.695 -12.691 1.00 49.53 103 PRO A C 1
ATOM 816 O O . PRO A 1 103 ? 15.740 9.232 -13.154 1.00 49.53 103 PRO A O 1
ATOM 819 N N . ALA A 1 104 ? 13.522 9.073 -12.796 1.00 53.88 104 ALA A N 1
ATOM 820 C CA . ALA A 1 104 ? 13.326 7.847 -13.566 1.00 53.88 104 ALA A CA 1
ATOM 821 C C . ALA A 1 104 ? 13.396 8.186 -15.062 1.00 53.88 104 ALA A C 1
ATOM 823 O O . ALA A 1 104 ? 12.395 8.494 -15.711 1.00 53.88 104 ALA A O 1
ATOM 824 N N . VAL A 1 105 ? 14.610 8.231 -15.604 1.00 62.78 105 VAL A N 1
ATOM 825 C CA . VAL A 1 105 ? 14.863 8.608 -16.996 1.00 62.78 105 VAL A CA 1
ATOM 826 C C . VAL A 1 105 ? 15.366 7.411 -17.781 1.00 62.78 105 VAL A C 1
ATOM 828 O O . VAL A 1 105 ? 16.258 6.690 -17.352 1.00 62.78 105 VAL A O 1
ATOM 831 N N . CYS A 1 106 ? 14.822 7.255 -18.982 1.00 64.00 106 CYS A N 1
ATOM 832 C CA . CYS A 1 106 ? 15.317 6.329 -19.993 1.00 64.00 106 CYS A CA 1
ATOM 833 C C . CYS A 1 106 ? 16.299 7.006 -20.952 1.00 64.00 106 CYS A C 1
ATOM 835 O O . CYS A 1 106 ? 16.561 6.504 -22.038 1.00 64.00 106 CYS A O 1
ATOM 837 N N . GLY A 1 107 ? 16.844 8.165 -20.579 1.00 58.00 107 GLY A N 1
ATOM 838 C CA . GLY A 1 107 ? 17.878 8.873 -21.326 1.00 58.00 107 GLY A CA 1
ATOM 839 C C . GLY A 1 107 ? 19.089 9.152 -20.445 1.00 58.00 107 GLY A C 1
ATOM 840 O O . GLY A 1 107 ? 18.950 9.407 -19.251 1.00 58.00 107 GLY A O 1
ATOM 841 N N . VAL A 1 108 ? 20.290 9.147 -21.029 1.00 47.12 108 VAL A N 1
ATOM 842 C CA . VAL A 1 108 ? 21.515 9.526 -20.303 1.00 47.12 108 VAL A CA 1
ATOM 843 C C . VAL A 1 108 ? 21.431 10.983 -19.827 1.00 47.12 108 VAL A C 1
ATOM 845 O O . VAL A 1 108 ? 21.546 11.923 -20.620 1.00 47.12 108 VAL A O 1
ATOM 848 N N . THR A 1 109 ? 21.256 11.195 -18.523 1.00 46.81 109 THR A N 1
ATOM 849 C CA . THR A 1 109 ? 21.493 12.502 -17.903 1.00 46.81 109 THR A CA 1
ATOM 850 C C . THR A 1 109 ? 22.991 12.704 -17.775 1.00 46.81 109 THR A C 1
ATOM 852 O O . THR A 1 109 ? 23.677 11.896 -17.153 1.00 46.81 109 THR A O 1
ATOM 855 N N . ASN A 1 110 ? 23.505 13.789 -18.347 1.00 38.03 110 ASN A N 1
ATOM 856 C CA . ASN A 1 110 ? 24.847 14.269 -18.049 1.00 38.03 110 ASN A CA 1
ATOM 857 C C . ASN A 1 110 ? 24.978 14.397 -16.516 1.00 38.03 110 ASN A C 1
ATOM 859 O O . ASN A 1 110 ? 24.224 15.142 -15.891 1.00 38.03 110 ASN A O 1
ATOM 863 N N . THR A 1 111 ? 25.856 13.598 -15.911 1.00 37.56 111 THR A N 1
ATOM 864 C CA . THR A 1 111 ? 25.972 13.349 -14.463 1.00 37.56 111 THR A CA 1
ATOM 865 C C . THR A 1 111 ? 26.633 14.505 -13.705 1.00 37.56 111 THR A C 1
ATOM 867 O O . THR A 1 111 ? 27.564 14.304 -12.933 1.00 37.56 111 THR A O 1
ATOM 870 N N . SER A 1 112 ? 26.173 15.734 -13.917 1.00 38.72 112 SER A N 1
ATOM 871 C CA . SER A 1 112 ? 26.643 16.907 -13.178 1.00 38.72 112 SER A CA 1
ATOM 872 C C . SER A 1 112 ? 25.463 17.789 -12.787 1.00 38.72 112 SER A C 1
ATOM 874 O O . SER A 1 112 ? 25.355 18.935 -13.222 1.00 38.72 112 SER A O 1
ATOM 876 N N . TRP A 1 113 ? 24.564 17.249 -11.968 1.00 43.53 113 TRP A N 1
ATOM 877 C CA . TRP A 1 113 ? 23.528 18.043 -11.316 1.00 43.53 113 TRP A CA 1
ATOM 878 C C . TRP A 1 113 ? 24.090 18.584 -10.002 1.00 43.53 113 TRP A C 1
ATOM 880 O O . TRP A 1 113 ? 24.361 17.827 -9.076 1.00 43.53 113 TRP A O 1
ATOM 890 N N . ASN A 1 114 ? 24.318 19.897 -9.955 1.00 39.22 114 ASN A N 1
ATOM 891 C CA . ASN A 1 114 ? 24.638 20.604 -8.718 1.00 39.22 114 ASN A CA 1
ATOM 892 C C . ASN A 1 114 ? 23.374 20.654 -7.844 1.00 39.22 114 ASN A C 1
ATOM 894 O O . ASN A 1 114 ? 22.317 21.040 -8.343 1.00 39.22 114 ASN A O 1
ATOM 898 N N . GLU A 1 115 ? 23.489 20.336 -6.550 1.00 45.19 115 GLU A N 1
ATOM 899 C CA . GLU A 1 115 ? 22.389 20.295 -5.555 1.00 45.19 115 GLU A CA 1
ATOM 900 C C . GLU A 1 115 ? 21.631 21.635 -5.375 1.00 45.19 115 GLU A C 1
ATOM 902 O O . GLU A 1 115 ? 20.608 21.708 -4.689 1.00 45.19 115 GLU A O 1
ATOM 907 N N . GLU A 1 116 ? 22.125 22.698 -6.009 1.00 39.69 116 GLU A N 1
ATOM 908 C CA . GLU A 1 116 ? 21.608 24.064 -5.950 1.00 39.69 116 GLU A CA 1
ATOM 909 C C . GLU A 1 116 ? 20.530 24.375 -7.013 1.00 39.69 116 GLU A C 1
ATOM 911 O O . GLU A 1 116 ? 19.818 25.369 -6.882 1.00 39.69 116 GLU A O 1
ATOM 916 N N . TYR A 1 117 ? 20.351 23.529 -8.039 1.00 45.22 117 TYR A N 1
ATOM 917 C CA . TYR A 1 117 ? 19.348 23.741 -9.097 1.00 45.22 117 TYR A CA 1
ATOM 918 C C . TYR A 1 117 ? 18.075 22.900 -8.899 1.00 45.22 117 TYR A C 1
ATOM 920 O O . TYR A 1 117 ? 18.121 21.762 -8.434 1.00 45.22 117 TYR A O 1
ATOM 928 N N . GLU A 1 118 ? 16.922 23.485 -9.246 1.00 42.44 118 GLU A N 1
ATOM 929 C CA . GLU A 1 118 ? 15.603 22.838 -9.171 1.00 42.44 118 GLU A CA 1
ATOM 930 C C . GLU A 1 118 ? 15.516 21.615 -10.112 1.00 42.44 118 GLU A C 1
ATOM 932 O O . GLU A 1 118 ? 16.105 21.647 -11.199 1.00 42.44 118 GLU A O 1
ATOM 937 N N . PRO A 1 119 ? 14.796 20.537 -9.730 1.00 40.91 119 PRO A N 1
ATOM 938 C CA . PRO A 1 119 ? 14.640 19.369 -10.589 1.00 40.91 119 PRO A CA 1
ATOM 939 C C . PRO A 1 119 ? 13.921 19.777 -11.884 1.00 40.91 119 PRO A C 1
ATOM 941 O O . PRO A 1 119 ? 12.880 20.436 -11.822 1.00 40.91 119 PRO A O 1
ATOM 944 N N . PRO A 1 120 ? 14.434 19.406 -13.069 1.00 39.00 120 PRO A N 1
ATOM 945 C CA . PRO A 1 120 ? 13.759 19.734 -14.312 1.00 39.00 120 PRO A CA 1
ATOM 946 C C . PRO A 1 120 ? 12.433 18.969 -14.394 1.00 39.00 120 PRO A C 1
ATOM 948 O O . PRO A 1 120 ? 12.417 17.744 -14.452 1.00 39.00 120 PRO A O 1
ATOM 951 N N . THR A 1 121 ? 11.316 19.693 -14.472 1.00 40.19 121 THR A N 1
ATOM 952 C CA . THR A 1 121 ? 10.017 19.161 -14.927 1.00 40.19 121 THR A CA 1
ATOM 953 C C . THR A 1 121 ? 9.883 19.182 -16.454 1.00 40.19 121 THR A C 1
ATOM 955 O O . THR A 1 121 ? 8.791 18.995 -16.986 1.00 40.19 121 THR A O 1
ATOM 958 N N . SER A 1 122 ? 10.980 19.387 -17.194 1.00 34.59 122 SER A N 1
ATOM 959 C CA . SER A 1 122 ? 10.967 19.414 -18.656 1.00 34.59 122 SER A CA 1
ATOM 960 C C . SER A 1 122 ? 11.650 18.194 -19.273 1.00 34.59 122 SER A C 1
ATOM 962 O O . SER A 1 122 ? 12.796 17.852 -18.972 1.00 34.59 122 SER A O 1
ATOM 964 N N . HIS A 1 123 ? 10.938 17.573 -20.217 1.00 38.56 123 HIS A N 1
ATOM 965 C CA . HIS A 1 123 ? 11.501 16.681 -21.224 1.00 38.56 123 HIS A CA 1
ATOM 966 C C . HIS A 1 123 ? 12.520 17.461 -22.066 1.00 38.56 123 HIS A C 1
ATOM 968 O O . HIS A 1 123 ? 12.194 18.031 -23.109 1.00 38.56 123 HIS A O 1
ATOM 974 N N . SER A 1 124 ? 13.772 17.513 -21.618 1.00 32.19 124 SER A N 1
ATOM 975 C CA . SER A 1 124 ? 14.856 18.052 -22.431 1.00 32.19 124 SER A CA 1
ATOM 976 C C . SER A 1 124 ? 15.156 17.079 -23.572 1.00 32.19 124 SER A C 1
ATOM 978 O O . SER A 1 124 ? 15.767 16.028 -23.380 1.00 32.19 124 SER A O 1
ATOM 980 N N . ARG A 1 125 ? 14.719 17.443 -24.785 1.00 43.16 125 ARG A N 1
ATOM 981 C CA . ARG A 1 125 ? 15.149 16.839 -26.055 1.00 43.16 125 ARG A CA 1
ATOM 982 C C . ARG A 1 125 ? 16.597 17.247 -26.357 1.00 43.16 125 ARG A C 1
ATOM 984 O O . ARG A 1 125 ? 16.862 17.983 -27.301 1.00 43.16 125 ARG A O 1
ATOM 991 N N . SER A 1 126 ? 17.547 16.761 -25.571 1.00 36.12 126 SER A N 1
ATOM 992 C CA . SER A 1 126 ? 18.919 16.589 -26.053 1.00 36.12 126 SER A CA 1
ATOM 993 C C . SER A 1 126 ? 19.059 15.150 -26.542 1.00 36.12 126 SER A C 1
ATOM 995 O O . SER A 1 126 ? 18.434 14.256 -25.978 1.00 36.12 126 SER A O 1
ATOM 997 N N . ARG A 1 127 ? 19.843 14.910 -27.601 1.00 40.38 127 ARG A N 1
ATOM 998 C CA . ARG A 1 127 ? 20.177 13.568 -28.128 1.00 40.38 127 ARG A CA 1
ATOM 999 C C . ARG A 1 127 ? 21.052 12.782 -27.137 1.00 40.38 127 ARG A C 1
ATOM 1001 O O . ARG A 1 127 ? 22.173 12.391 -27.451 1.00 40.38 127 ARG A O 1
ATOM 1008 N N . SER A 1 128 ? 20.542 12.565 -25.940 1.00 47.75 128 SER A N 1
ATOM 1009 C CA . SER A 1 128 ? 21.038 11.593 -24.988 1.00 47.75 128 SER A CA 1
ATOM 1010 C C . SER A 1 128 ? 20.549 10.229 -25.461 1.00 47.75 128 SER A C 1
ATOM 1012 O O . SER A 1 128 ? 19.356 10.064 -25.706 1.00 47.75 128 SER A O 1
ATOM 1014 N N . ALA A 1 129 ? 21.467 9.283 -25.670 1.00 56.81 129 ALA A N 1
ATOM 1015 C CA . ALA A 1 129 ? 21.140 7.916 -26.059 1.00 56.81 129 ALA A CA 1
ATOM 1016 C C . ALA A 1 129 ? 19.984 7.382 -25.195 1.00 56.81 129 ALA A C 1
ATOM 1018 O O . ALA A 1 129 ? 20.074 7.402 -23.965 1.00 56.81 129 ALA A O 1
ATOM 1019 N N . ILE A 1 130 ? 18.890 6.982 -25.849 1.00 66.69 130 ILE A N 1
ATOM 1020 C CA . ILE A 1 130 ? 17.796 6.267 -25.194 1.00 66.69 130 ILE A CA 1
ATOM 1021 C C . ILE A 1 130 ? 18.407 4.974 -24.654 1.00 66.69 130 ILE A C 1
ATOM 1023 O O . ILE A 1 130 ? 19.126 4.280 -25.382 1.00 66.69 130 ILE A O 1
ATOM 1027 N N . LEU A 1 131 ? 18.192 4.707 -23.369 1.00 71.19 131 LEU A N 1
ATOM 1028 C CA . LEU A 1 131 ? 18.627 3.479 -22.729 1.00 71.19 131 LEU A CA 1
ATOM 1029 C C . LEU A 1 131 ? 18.013 2.291 -23.476 1.00 71.19 131 LEU A C 1
ATOM 1031 O O . LEU A 1 131 ? 16.897 2.397 -23.997 1.00 71.19 131 LEU A O 1
ATOM 1035 N N . PRO A 1 132 ? 18.744 1.172 -23.587 1.00 71.75 132 PRO A N 1
ATOM 1036 C CA . PRO A 1 132 ? 18.217 -0.007 -24.249 1.00 71.75 132 PRO A CA 1
ATOM 1037 C C . PRO A 1 132 ? 16.918 -0.464 -23.576 1.00 71.75 132 PRO A C 1
ATOM 1039 O O . PRO A 1 132 ? 16.639 -0.155 -22.415 1.00 71.75 132 PRO A O 1
ATOM 1042 N N . ARG A 1 133 ? 16.111 -1.209 -24.334 1.00 74.19 133 ARG A N 1
ATOM 1043 C CA . ARG A 1 133 ? 14.924 -1.863 -23.786 1.00 74.19 133 ARG A CA 1
ATOM 1044 C C . ARG A 1 133 ? 15.315 -2.717 -22.576 1.00 74.19 133 ARG A C 1
ATOM 1046 O O . ARG A 1 133 ? 16.411 -3.260 -22.563 1.00 74.19 133 ARG A O 1
ATOM 1053 N N . SER A 1 134 ? 14.409 -2.852 -21.611 1.00 74.25 134 SER A N 1
ATOM 1054 C CA . SER A 1 134 ? 14.598 -3.682 -20.413 1.00 74.25 134 SER A CA 1
ATOM 1055 C C . SER A 1 134 ? 15.632 -3.148 -19.408 1.00 74.25 134 SER A C 1
ATOM 1057 O O . SER A 1 134 ? 15.925 -3.826 -18.425 1.00 74.25 134 SER A O 1
ATOM 1059 N N . GLU A 1 135 ? 16.117 -1.913 -19.583 1.00 77.38 135 GLU A N 1
ATOM 1060 C CA . GLU A 1 135 ? 16.863 -1.186 -18.548 1.00 77.38 135 GLU A CA 1
ATOM 1061 C C . GLU A 1 135 ? 15.899 -0.660 -17.473 1.00 77.38 135 GLU A C 1
ATOM 1063 O O . GLU A 1 135 ? 14.924 0.019 -17.795 1.00 77.38 135 GLU A O 1
ATOM 1068 N N . GLU A 1 136 ? 16.149 -0.974 -16.200 1.00 78.62 136 GLU A N 1
ATOM 1069 C CA . GLU A 1 136 ? 15.302 -0.540 -15.078 1.00 78.62 136 GLU A CA 1
ATOM 1070 C C . GLU A 1 136 ? 15.403 0.978 -14.890 1.00 78.62 136 GLU A C 1
ATOM 1072 O O . GLU A 1 136 ? 16.461 1.500 -14.536 1.00 78.62 136 GLU A O 1
ATOM 1077 N N . CYS A 1 137 ? 14.295 1.690 -15.092 1.00 77.94 137 CYS A N 1
ATOM 1078 C CA . CYS A 1 137 ? 14.237 3.141 -14.913 1.00 77.94 137 CYS A CA 1
ATOM 1079 C C . CYS A 1 137 ? 13.540 3.552 -13.618 1.00 77.94 137 CYS A C 1
ATOM 1081 O O . CYS A 1 137 ? 13.850 4.617 -13.081 1.00 77.94 137 CYS A O 1
ATOM 1083 N N . ARG A 1 138 ? 12.664 2.698 -13.071 1.00 82.75 138 ARG A N 1
ATOM 1084 C CA . ARG A 1 138 ? 12.100 2.865 -11.731 1.00 82.75 138 ARG A CA 1
ATOM 1085 C C . ARG A 1 138 ? 12.122 1.534 -10.993 1.00 82.75 138 ARG A C 1
ATOM 1087 O O . ARG A 1 138 ? 11.656 0.511 -11.483 1.00 82.75 138 ARG A O 1
ATOM 1094 N N . ARG A 1 139 ? 12.679 1.560 -9.784 1.00 75.44 139 ARG A N 1
ATOM 1095 C CA . ARG A 1 139 ? 12.677 0.398 -8.893 1.00 75.44 139 ARG A CA 1
ATOM 1096 C C . ARG A 1 139 ? 11.314 0.267 -8.238 1.00 75.44 139 ARG A C 1
ATOM 1098 O O . ARG A 1 139 ? 10.714 1.280 -7.878 1.00 75.44 139 ARG A O 1
ATOM 1105 N N . LYS A 1 140 ? 10.915 -0.971 -7.953 1.00 75.69 140 LYS A N 1
ATOM 1106 C CA . LYS A 1 140 ? 9.796 -1.223 -7.045 1.00 75.69 140 LYS A CA 1
ATOM 1107 C C . LYS A 1 140 ? 10.059 -0.581 -5.674 1.00 75.69 140 LYS A C 1
ATOM 1109 O O . LYS A 1 140 ? 11.154 -0.719 -5.117 1.00 75.69 140 LYS A O 1
ATOM 1114 N N . GLN A 1 141 ? 9.059 0.095 -5.131 1.00 70.75 141 GLN A N 1
ATOM 1115 C CA . GLN A 1 141 ? 9.082 0.734 -3.816 1.00 70.75 141 GLN A CA 1
ATOM 1116 C C . GLN A 1 141 ? 8.712 -0.252 -2.706 1.00 70.75 141 GLN A C 1
ATOM 1118 O O . GLN A 1 141 ? 9.253 -0.187 -1.601 1.00 70.75 141 GLN A O 1
ATOM 1123 N N . ASP A 1 142 ? 7.821 -1.199 -3.003 1.00 71.19 142 ASP A N 1
ATOM 1124 C CA . ASP A 1 142 ? 7.388 -2.221 -2.060 1.00 71.19 142 ASP A CA 1
ATOM 1125 C C . ASP A 1 142 ? 7.177 -3.599 -2.721 1.00 71.19 142 ASP A C 1
ATOM 1127 O O . ASP A 1 142 ? 7.717 -3.900 -3.786 1.00 71.19 142 ASP A O 1
ATOM 1131 N N . VAL A 1 143 ? 6.501 -4.510 -2.015 1.00 79.38 143 VAL A N 1
ATOM 1132 C CA . VAL A 1 143 ? 6.303 -5.906 -2.445 1.00 79.38 143 VAL A CA 1
ATOM 1133 C C . VAL A 1 143 ? 5.153 -6.101 -3.438 1.00 79.38 143 VAL A C 1
ATOM 1135 O O . VAL A 1 143 ? 5.056 -7.187 -4.004 1.00 79.38 143 VAL A O 1
ATOM 1138 N N . CYS A 1 144 ? 4.272 -5.115 -3.587 1.00 83.44 144 CYS A N 1
ATOM 1139 C CA . CYS A 1 144 ? 3.119 -5.124 -4.488 1.00 83.44 144 CYS A CA 1
ATOM 1140 C C . CYS A 1 144 ? 3.247 -4.097 -5.616 1.00 83.44 144 CYS A C 1
ATOM 1142 O O . CYS A 1 144 ? 2.445 -4.107 -6.547 1.00 83.44 144 CYS A O 1
ATOM 1144 N N . ASP A 1 145 ? 4.260 -3.250 -5.553 1.00 82.50 145 ASP A N 1
ATOM 1145 C CA . ASP A 1 145 ? 4.719 -2.421 -6.650 1.00 82.50 145 ASP A CA 1
ATOM 1146 C C . ASP A 1 145 ? 5.506 -3.232 -7.703 1.00 82.50 145 ASP A C 1
ATOM 1148 O O . ASP A 1 145 ? 6.200 -4.204 -7.370 1.00 82.50 145 ASP A O 1
ATOM 1152 N N . LEU A 1 146 ? 5.403 -2.848 -8.977 1.00 82.88 146 LEU A N 1
ATOM 1153 C CA . LEU A 1 146 ? 6.181 -3.435 -10.074 1.00 82.88 146 LEU A CA 1
ATOM 1154 C C . LEU A 1 146 ? 7.271 -2.446 -10.488 1.00 82.88 146 LEU A C 1
ATOM 1156 O O . LEU A 1 146 ? 7.102 -1.250 -10.370 1.00 82.88 146 LEU A O 1
ATOM 1160 N N . ALA A 1 147 ? 8.423 -2.931 -10.939 1.00 81.88 147 ALA A N 1
ATOM 1161 C CA . ALA A 1 147 ? 9.458 -2.050 -11.481 1.00 81.88 147 ALA A CA 1
ATOM 1162 C C . ALA A 1 147 ? 9.188 -1.762 -12.964 1.00 81.88 147 ALA A C 1
ATOM 1164 O O . ALA A 1 147 ? 8.758 -2.661 -13.689 1.00 81.88 147 ALA A O 1
ATOM 1165 N N . GLU A 1 148 ? 9.492 -0.555 -13.434 1.00 84.94 148 GLU A N 1
ATOM 1166 C CA . GLU A 1 148 ? 9.368 -0.169 -14.840 1.00 84.94 148 GLU A CA 1
ATOM 1167 C C . GLU A 1 148 ? 10.714 -0.172 -15.541 1.00 84.94 148 GLU A C 1
ATOM 1169 O O . GLU A 1 148 ? 11.774 0.153 -14.991 1.00 84.94 148 GLU A O 1
ATOM 1174 N N . TYR A 1 149 ? 10.625 -0.501 -16.824 1.00 81.94 149 TYR A N 1
ATOM 1175 C CA . TYR A 1 149 ? 11.763 -0.682 -17.693 1.00 81.94 149 TYR A CA 1
ATOM 1176 C C . TYR A 1 149 ? 11.611 0.167 -18.941 1.00 81.94 149 TYR A C 1
ATOM 1178 O O . TYR A 1 149 ? 10.515 0.313 -19.482 1.00 81.94 149 TYR A O 1
ATOM 1186 N N . CYS A 1 150 ? 12.728 0.681 -19.432 1.00 81.44 150 CYS A N 1
ATOM 1187 C CA . CYS A 1 150 ? 12.768 1.412 -20.681 1.00 81.44 150 CYS A CA 1
ATOM 1188 C C . CYS A 1 150 ? 12.267 0.546 -21.838 1.00 81.44 150 CYS A C 1
ATOM 1190 O O . CYS A 1 150 ? 12.558 -0.648 -21.935 1.00 81.44 150 CYS A O 1
ATOM 1192 N N . ASP A 1 151 ? 11.524 1.161 -22.750 1.00 79.94 151 ASP A N 1
ATOM 1193 C CA . ASP A 1 151 ? 10.986 0.519 -23.952 1.00 79.94 151 ASP A CA 1
ATOM 1194 C C . ASP A 1 151 ? 12.004 0.492 -25.116 1.00 79.94 151 ASP A C 1
ATOM 1196 O O . ASP A 1 151 ? 11.843 -0.269 -26.082 1.00 79.94 151 ASP A O 1
ATOM 1200 N N . GLY A 1 152 ? 13.074 1.289 -24.997 1.00 76.31 152 GLY A N 1
ATOM 1201 C CA . GLY A 1 152 ? 14.093 1.527 -26.019 1.00 76.31 152 GLY A CA 1
ATOM 1202 C C . GLY A 1 152 ? 13.688 2.557 -27.082 1.00 76.31 152 GLY A C 1
ATOM 1203 O O . GLY A 1 152 ? 14.438 2.774 -28.034 1.00 76.31 152 GLY A O 1
ATOM 1204 N N . SER A 1 153 ? 12.519 3.187 -26.943 1.00 76.94 153 SER A N 1
ATOM 1205 C CA . SER A 1 153 ? 11.949 4.162 -27.886 1.00 76.94 153 SER A CA 1
ATOM 1206 C C . SER A 1 153 ? 11.651 5.527 -27.265 1.00 76.94 153 SER A C 1
ATOM 1208 O O . SER A 1 153 ? 11.610 6.522 -27.991 1.00 76.94 153 SER A O 1
ATOM 1210 N N . SER A 1 154 ? 11.491 5.596 -25.946 1.00 76.31 154 SER A N 1
ATOM 1211 C CA . SER A 1 154 ? 11.193 6.803 -25.185 1.00 76.31 154 SER A CA 1
ATOM 1212 C C . SER A 1 154 ? 12.351 7.162 -24.243 1.00 76.31 154 SER A C 1
ATOM 1214 O O . SER A 1 154 ? 12.895 6.287 -23.572 1.00 76.31 154 SER A O 1
ATOM 1216 N N . PRO A 1 155 ? 12.730 8.450 -24.125 1.00 70.00 155 PRO A N 1
ATOM 1217 C CA . PRO A 1 155 ? 13.670 8.907 -23.099 1.00 70.00 155 PRO A CA 1
ATOM 1218 C C . PRO A 1 155 ? 13.033 8.985 -21.698 1.00 70.00 155 PRO A C 1
ATOM 1220 O O . PRO A 1 155 ? 13.721 9.290 -20.723 1.00 70.00 155 PRO A O 1
ATOM 1223 N N . THR A 1 156 ? 11.729 8.734 -21.585 1.00 75.94 156 THR A N 1
ATOM 1224 C CA . THR A 1 156 ? 10.958 8.809 -20.341 1.00 75.94 156 THR A CA 1
ATOM 1225 C C . THR A 1 156 ? 10.564 7.413 -19.897 1.00 75.94 156 THR A C 1
ATOM 1227 O O . THR A 1 156 ? 10.122 6.615 -20.724 1.00 75.94 156 THR A O 1
ATOM 1230 N N . CYS A 1 157 ? 10.735 7.137 -18.603 1.00 76.94 157 CYS A N 1
ATOM 1231 C CA . CYS A 1 157 ? 10.295 5.883 -18.006 1.00 76.94 157 CYS A CA 1
ATOM 1232 C C . CYS A 1 157 ? 8.778 5.711 -18.193 1.00 76.94 157 CYS A C 1
ATOM 1234 O O . CYS A 1 157 ? 8.057 6.712 -18.123 1.00 76.94 157 CYS A O 1
ATOM 1236 N N . PRO A 1 158 ? 8.286 4.489 -18.458 1.00 81.44 158 PRO A N 1
ATOM 1237 C CA . PRO A 1 158 ? 6.852 4.222 -18.486 1.00 81.44 158 PRO A CA 1
ATOM 1238 C C . PRO A 1 158 ? 6.142 4.657 -17.198 1.00 81.44 158 PRO A C 1
ATOM 1240 O O . PRO A 1 158 ? 6.775 4.830 -16.156 1.00 81.44 158 PRO A O 1
ATOM 1243 N N . GLU A 1 159 ? 4.821 4.837 -17.284 1.00 76.12 159 GLU A N 1
ATOM 1244 C CA . GLU A 1 159 ? 3.989 5.161 -16.120 1.00 76.12 159 GLU A CA 1
ATOM 1245 C C . GLU A 1 159 ? 4.132 4.106 -15.018 1.00 76.12 159 GLU A C 1
ATOM 1247 O O . GLU A 1 159 ? 4.230 2.914 -15.310 1.00 76.12 159 GLU A O 1
ATOM 1252 N N . ASP A 1 160 ? 4.090 4.567 -13.767 1.00 77.38 160 ASP A N 1
ATOM 1253 C CA . ASP A 1 160 ? 4.097 3.715 -12.580 1.00 77.38 160 ASP A CA 1
ATOM 1254 C C . ASP A 1 160 ? 2.888 2.767 -12.597 1.00 77.38 160 ASP A C 1
ATOM 1256 O O . ASP A 1 160 ? 1.726 3.183 -12.723 1.00 77.38 160 ASP A O 1
ATOM 1260 N N . VAL A 1 161 ? 3.171 1.471 -12.496 1.00 79.62 161 VAL A N 1
ATOM 1261 C CA . VAL A 1 161 ? 2.166 0.429 -12.398 1.00 79.62 161 VAL A CA 1
ATOM 1262 C C . VAL A 1 161 ? 2.462 -0.522 -11.247 1.00 79.62 161 VAL A C 1
ATOM 1264 O O . VAL A 1 161 ? 3.551 -1.049 -11.079 1.00 79.62 161 VAL A O 1
ATOM 1267 N N . PHE A 1 162 ? 1.417 -0.857 -10.498 1.00 83.38 162 PHE A N 1
ATOM 1268 C CA . PHE A 1 162 ? 1.488 -1.848 -9.427 1.00 83.38 162 PHE A CA 1
ATOM 1269 C C . PHE A 1 162 ? 0.801 -3.167 -9.800 1.00 83.38 162 PHE A C 1
ATOM 1271 O O . PHE A 1 162 ? 0.042 -3.251 -10.775 1.00 83.38 162 PHE A O 1
ATOM 1278 N N . ALA A 1 163 ? 1.062 -4.208 -9.008 1.00 85.88 163 ALA A N 1
ATOM 1279 C CA . ALA A 1 163 ? 0.520 -5.546 -9.191 1.00 85.88 163 ALA A CA 1
ATOM 1280 C C . ALA A 1 163 ? -1.010 -5.569 -9.106 1.00 85.88 163 ALA A C 1
ATOM 1282 O O . ALA A 1 163 ? -1.630 -4.844 -8.325 1.00 85.88 163 ALA A O 1
ATOM 1283 N N . VAL A 1 164 ? -1.628 -6.456 -9.886 1.00 85.62 164 VAL A N 1
ATOM 1284 C CA . VAL A 1 164 ? -3.075 -6.677 -9.829 1.00 85.62 164 VAL A CA 1
ATOM 1285 C C . VAL A 1 164 ? -3.535 -7.108 -8.429 1.00 85.62 164 VAL A C 1
ATOM 1287 O O . VAL A 1 164 ? -2.839 -7.824 -7.699 1.00 85.62 164 VAL A O 1
ATOM 1290 N N . ASN A 1 165 ? -4.752 -6.701 -8.064 1.00 84.56 165 ASN A N 1
ATOM 1291 C CA . ASN A 1 165 ? -5.367 -7.100 -6.803 1.00 84.56 165 ASN A CA 1
ATOM 1292 C C . ASN A 1 165 ? -5.494 -8.628 -6.713 1.00 84.56 165 ASN A C 1
ATOM 1294 O O . ASN A 1 165 ? -5.930 -9.290 -7.655 1.00 84.56 165 ASN A O 1
ATOM 1298 N N . GLY A 1 166 ? -5.134 -9.187 -5.558 1.00 89.31 166 GLY A N 1
ATOM 1299 C CA . GLY A 1 166 ? -5.165 -10.631 -5.323 1.00 89.31 166 GLY A CA 1
ATOM 1300 C C . GLY A 1 166 ? -3.851 -11.361 -5.579 1.00 89.31 166 GLY A C 1
ATOM 1301 O O . GLY A 1 166 ? -3.771 -12.543 -5.254 1.00 89.31 166 GLY A O 1
ATOM 1302 N N . LEU A 1 167 ? -2.809 -10.693 -6.086 1.00 89.25 167 LEU A N 1
ATOM 1303 C CA . LEU A 1 167 ? -1.486 -11.310 -6.190 1.00 89.25 167 LEU A CA 1
ATOM 1304 C C . LEU A 1 167 ? -0.912 -11.582 -4.780 1.00 89.25 167 LEU A C 1
ATOM 1306 O O . LEU A 1 167 ? -0.918 -10.672 -3.950 1.00 89.25 167 LEU A O 1
ATOM 1310 N N . PRO A 1 168 ? -0.423 -12.794 -4.457 1.00 92.31 168 PRO A N 1
ATOM 1311 C CA . PRO A 1 168 ? 0.155 -13.077 -3.143 1.00 92.31 168 PRO A CA 1
ATOM 1312 C C . PRO A 1 168 ? 1.370 -12.192 -2.830 1.00 92.31 168 PRO A C 1
ATOM 1314 O O . PRO A 1 168 ? 2.256 -12.029 -3.663 1.00 92.31 168 PRO A O 1
ATOM 1317 N N . CYS A 1 169 ? 1.455 -11.675 -1.602 1.00 91.31 169 CYS A N 1
ATOM 1318 C CA . CYS A 1 169 ? 2.524 -10.768 -1.175 1.00 91.31 169 CYS A CA 1
ATOM 1319 C C . CYS A 1 169 ? 3.090 -11.118 0.209 1.00 91.31 169 CYS A C 1
ATOM 1321 O O . CYS A 1 169 ? 2.513 -11.889 0.983 1.00 91.31 169 CYS A O 1
ATOM 1323 N N . GLY A 1 170 ? 4.275 -10.577 0.522 1.00 86.69 170 GLY A N 1
ATOM 1324 C CA . GLY A 1 170 ? 4.925 -10.755 1.825 1.00 86.69 170 GLY A CA 1
ATOM 1325 C C . GLY A 1 170 ? 5.186 -12.219 2.197 1.00 86.69 170 GLY A C 1
ATOM 1326 O O . GLY A 1 170 ? 4.961 -12.593 3.346 1.00 86.69 170 GLY A O 1
ATOM 1327 N N . GLY A 1 171 ? 5.589 -13.045 1.223 1.00 87.12 171 GLY A N 1
ATOM 1328 C CA . GLY A 1 171 ? 5.845 -14.478 1.417 1.00 87.12 171 GLY A CA 1
ATOM 1329 C C . GLY A 1 171 ? 4.581 -15.329 1.580 1.00 87.12 171 GLY A C 1
ATOM 1330 O O . GLY A 1 171 ? 4.615 -16.327 2.292 1.00 87.12 171 GLY A O 1
ATOM 1331 N N . GLY A 1 172 ? 3.458 -14.915 0.981 1.00 86.38 172 GLY A N 1
ATOM 1332 C CA . GLY A 1 172 ? 2.168 -15.611 1.094 1.00 86.38 172 GLY A CA 1
ATOM 1333 C C . GLY A 1 172 ? 1.375 -15.257 2.357 1.00 86.38 172 GLY A C 1
ATOM 1334 O O . GLY A 1 172 ? 0.423 -15.945 2.705 1.00 86.38 172 GLY A O 1
ATOM 1335 N N . GLN A 1 173 ? 1.761 -14.186 3.057 1.00 88.06 173 GLN A N 1
ATOM 1336 C CA . GLN A 1 173 ? 1.085 -13.697 4.266 1.00 88.06 173 GLN A CA 1
ATOM 1337 C C . GLN A 1 173 ? 0.032 -12.613 3.984 1.00 88.06 173 GLN A C 1
ATOM 1339 O O . GLN A 1 173 ? -0.496 -12.011 4.919 1.00 88.06 173 GLN A O 1
ATOM 1344 N N . GLY A 1 174 ? -0.209 -12.295 2.717 1.00 92.69 174 GLY A N 1
ATOM 1345 C CA . GLY A 1 174 ? -1.092 -11.223 2.278 1.00 92.69 174 GLY A CA 1
ATOM 1346 C C . GLY A 1 174 ? -1.427 -11.361 0.799 1.00 92.69 174 GLY A C 1
ATOM 1347 O O . GLY A 1 174 ? -0.840 -12.189 0.098 1.00 92.69 174 GLY A O 1
ATOM 1348 N N . TYR A 1 175 ? -2.324 -10.500 0.333 1.00 92.56 175 TYR A N 1
ATOM 1349 C CA . TYR A 1 175 ? -2.609 -10.306 -1.084 1.00 92.56 175 TYR A CA 1
ATOM 1350 C C . TYR A 1 175 ? -2.513 -8.822 -1.414 1.00 92.56 175 TYR A C 1
ATOM 1352 O O . TYR A 1 175 ? -2.907 -7.994 -0.593 1.00 92.56 175 TYR A O 1
ATOM 1360 N N . CYS A 1 176 ? -1.998 -8.496 -2.596 1.00 87.94 176 CYS A N 1
ATOM 1361 C CA . CYS A 1 176 ? -1.904 -7.124 -3.057 1.00 87.94 176 CYS A CA 1
ATOM 1362 C C . CYS A 1 176 ? -3.294 -6.510 -3.202 1.00 87.94 176 CYS A C 1
ATOM 1364 O O . CYS A 1 176 ? -4.223 -7.152 -3.703 1.00 87.94 176 CYS A O 1
ATOM 1366 N N . PHE A 1 177 ? -3.417 -5.265 -2.762 1.00 84.94 177 PHE A N 1
ATOM 1367 C CA . PHE A 1 177 ? -4.602 -4.445 -2.918 1.00 84.94 177 PHE A CA 1
ATOM 1368 C C . PHE A 1 177 ? -4.176 -2.997 -3.149 1.00 84.94 177 PHE A C 1
ATOM 1370 O O . PHE A 1 177 ? -3.542 -2.398 -2.281 1.00 84.94 177 PHE A O 1
ATOM 1377 N N . ASN A 1 178 ? -4.488 -2.461 -4.330 1.00 80.94 178 ASN A N 1
ATOM 1378 C CA . ASN A 1 178 ? -4.138 -1.105 -4.764 1.00 80.94 178 ASN A CA 1
ATOM 1379 C C . ASN A 1 178 ? -2.663 -0.757 -4.495 1.00 80.94 178 ASN A C 1
ATOM 1381 O O . ASN A 1 178 ? -2.348 0.260 -3.884 1.00 80.94 178 ASN A O 1
ATOM 1385 N N . GLY A 1 179 ? -1.770 -1.666 -4.893 1.00 78.50 179 GLY A N 1
ATOM 1386 C CA . GLY A 1 179 ? -0.322 -1.502 -4.768 1.00 78.50 179 GLY A CA 1
ATOM 1387 C C . GLY A 1 179 ? 0.249 -1.755 -3.378 1.00 78.50 179 GLY A C 1
ATOM 1388 O O . GLY A 1 179 ? 1.456 -1.729 -3.225 1.00 78.50 179 GLY A O 1
ATOM 1389 N N . GLN A 1 180 ? -0.569 -2.079 -2.372 1.00 80.50 180 GLN A N 1
ATOM 1390 C CA . GLN A 1 180 ? -0.091 -2.369 -1.018 1.00 80.50 180 GLN A CA 1
ATOM 1391 C C . GLN A 1 180 ? -0.329 -3.823 -0.611 1.00 80.50 180 GLN A C 1
ATOM 1393 O O . GLN A 1 180 ? -1.188 -4.511 -1.156 1.00 80.50 180 GLN A O 1
ATOM 1398 N N . CYS A 1 181 ? 0.410 -4.282 0.403 1.00 84.62 181 CYS A N 1
ATOM 1399 C CA . CYS A 1 181 ? 0.226 -5.589 1.041 1.00 84.62 181 CYS A CA 1
ATOM 1400 C C . CYS A 1 181 ? -0.392 -5.416 2.447 1.00 84.62 181 CYS A C 1
ATOM 1402 O O . CYS A 1 181 ? 0.343 -5.435 3.445 1.00 84.62 181 CYS A O 1
ATOM 1404 N N . PRO A 1 182 ? -1.717 -5.192 2.557 1.00 87.44 182 PRO A N 1
ATOM 1405 C CA . PRO A 1 182 ? -2.373 -4.837 3.812 1.00 87.44 182 PRO A CA 1
ATOM 1406 C C . PRO A 1 182 ? -2.330 -5.976 4.843 1.00 87.44 182 PRO A C 1
ATOM 1408 O O . PRO A 1 182 ? -2.626 -7.140 4.556 1.00 87.44 182 PRO A O 1
ATOM 1411 N N . LYS A 1 183 ? -1.958 -5.629 6.081 1.00 89.62 183 LYS A N 1
ATOM 1412 C CA . LYS A 1 183 ? -1.873 -6.541 7.234 1.00 89.62 183 LYS A CA 1
ATOM 1413 C C . LYS A 1 183 ? -2.351 -5.833 8.500 1.00 89.62 183 LYS A C 1
ATOM 1415 O O . LYS A 1 183 ? -1.902 -4.723 8.787 1.00 89.62 183 LYS A O 1
ATOM 1420 N N . ARG A 1 184 ? -3.158 -6.516 9.324 1.00 94.62 184 ARG A N 1
ATOM 1421 C CA . ARG A 1 184 ? -3.617 -6.000 10.633 1.00 94.62 184 ARG A CA 1
ATOM 1422 C C . ARG A 1 184 ? -2.457 -5.594 11.543 1.00 94.62 184 ARG A C 1
ATOM 1424 O O . ARG A 1 184 ? -2.521 -4.550 12.182 1.00 94.62 184 ARG A O 1
ATOM 1431 N N . SER A 1 185 ? -1.377 -6.375 11.574 1.00 92.50 185 SER A N 1
ATOM 1432 C CA . SER A 1 185 ? -0.181 -6.058 12.367 1.00 92.50 185 SER A CA 1
ATOM 1433 C C . SER A 1 185 ? 0.487 -4.749 11.928 1.00 92.50 185 SER A C 1
ATOM 1435 O O . SER A 1 185 ? 0.765 -3.898 12.771 1.00 92.50 185 SER A O 1
ATOM 1437 N N . SER A 1 186 ? 0.680 -4.546 10.622 1.00 88.56 186 SER A N 1
ATOM 1438 C CA . SER A 1 186 ? 1.213 -3.295 10.065 1.00 88.56 186 SER A CA 1
ATOM 1439 C C . SER A 1 186 ? 0.291 -2.109 10.355 1.00 88.56 186 SER A C 1
ATOM 1441 O O . SER A 1 186 ? 0.764 -1.029 10.709 1.00 88.56 186 SER A O 1
ATOM 1443 N N . GLN A 1 187 ? -1.027 -2.317 10.280 1.00 91.12 187 GLN A N 1
ATOM 1444 C CA . GLN A 1 187 ? -2.021 -1.300 10.615 1.00 91.12 187 GLN A CA 1
ATOM 1445 C C . GLN A 1 187 ? -1.958 -0.919 12.106 1.00 91.12 187 GLN A C 1
ATOM 1447 O O . GLN A 1 187 ? -1.968 0.265 12.444 1.00 91.12 187 GLN A O 1
ATOM 1452 N N . CYS A 1 188 ? -1.784 -1.896 13.004 1.00 91.56 188 CYS A N 1
ATOM 1453 C CA . CYS A 1 188 ? -1.565 -1.644 14.429 1.00 91.56 188 CYS A CA 1
ATOM 1454 C C . CYS A 1 188 ? -0.290 -0.838 14.688 1.00 91.56 188 CYS A C 1
ATOM 1456 O O . CYS A 1 188 ? -0.323 0.094 15.491 1.00 91.56 188 CYS A O 1
ATOM 1458 N N . ILE A 1 189 ? 0.805 -1.139 13.983 1.00 83.62 189 ILE A N 1
ATOM 1459 C CA . ILE A 1 189 ? 2.050 -0.363 14.068 1.00 83.62 189 ILE A CA 1
ATOM 1460 C C . ILE A 1 189 ? 1.827 1.083 13.609 1.00 83.62 189 ILE A C 1
ATOM 1462 O O . ILE A 1 189 ? 2.263 2.023 14.273 1.00 83.62 189 ILE A O 1
ATOM 1466 N N . LYS A 1 190 ? 1.095 1.284 12.509 1.00 82.31 190 LYS A N 1
ATOM 1467 C CA . LYS A 1 190 ? 0.759 2.621 12.000 1.00 82.31 190 LYS A CA 1
ATOM 1468 C C . LYS A 1 190 ? -0.127 3.406 12.972 1.00 82.31 190 LYS A C 1
ATOM 1470 O O . LYS A 1 190 ? -0.040 4.635 13.018 1.00 82.31 190 LYS A O 1
ATOM 1475 N N . LEU A 1 191 ? -0.991 2.723 13.721 1.00 81.88 191 LEU A N 1
ATOM 1476 C CA . LEU A 1 191 ? -1.953 3.346 14.627 1.00 81.88 191 LEU A CA 1
ATOM 1477 C C . LEU A 1 191 ? -1.365 3.616 16.018 1.00 81.88 191 LEU A C 1
ATOM 1479 O O . LEU A 1 191 ? -1.607 4.686 16.561 1.00 81.88 191 LEU A O 1
ATOM 1483 N N . TYR A 1 192 ? -0.582 2.694 16.583 1.00 85.56 192 TYR A N 1
ATOM 1484 C CA . TYR A 1 192 ? -0.087 2.757 17.967 1.00 85.56 192 TYR A CA 1
ATOM 1485 C C . TYR A 1 192 ? 1.447 2.752 18.093 1.00 85.56 192 TYR A C 1
ATOM 1487 O O . TYR A 1 192 ? 1.964 2.755 19.206 1.00 85.56 192 TYR A O 1
ATOM 1495 N N . GLY A 1 193 ? 2.194 2.770 16.989 1.00 82.56 193 GLY A N 1
ATOM 1496 C CA . GLY A 1 193 ? 3.659 2.813 16.979 1.00 82.56 193 GLY A CA 1
ATOM 1497 C C . GLY A 1 193 ? 4.334 1.441 16.867 1.00 82.56 193 GLY A C 1
ATOM 1498 O O . GLY A 1 193 ? 3.693 0.395 16.905 1.00 82.56 193 GLY A O 1
ATOM 1499 N N . ALA A 1 194 ? 5.664 1.446 16.737 1.00 84.12 194 ALA A N 1
ATOM 1500 C CA . ALA A 1 194 ? 6.475 0.285 16.338 1.00 84.12 194 ALA A CA 1
ATOM 1501 C C . ALA A 1 194 ? 6.353 -0.965 17.231 1.00 84.12 194 ALA A C 1
ATOM 1503 O O . ALA A 1 194 ? 6.617 -2.070 16.770 1.00 84.12 194 ALA A O 1
ATOM 1504 N N . THR A 1 195 ? 5.966 -0.809 18.499 1.00 91.38 195 THR A N 1
ATOM 1505 C CA . THR A 1 195 ? 5.815 -1.917 19.460 1.00 91.38 195 THR A CA 1
ATOM 1506 C C . THR A 1 195 ? 4.386 -2.456 19.547 1.00 91.38 195 THR A C 1
ATOM 1508 O O . THR A 1 195 ? 4.094 -3.301 20.396 1.00 91.38 195 THR A O 1
ATOM 1511 N N . ALA A 1 196 ? 3.474 -1.957 18.711 1.00 94.25 196 ALA A N 1
ATOM 1512 C CA . ALA A 1 196 ? 2.107 -2.441 18.644 1.00 94.25 196 ALA A CA 1
ATOM 1513 C C . ALA A 1 196 ? 2.009 -3.738 17.838 1.00 94.25 196 ALA A C 1
ATOM 1515 O O . ALA A 1 196 ? 2.698 -3.932 16.837 1.00 94.25 196 ALA A O 1
ATOM 1516 N N . THR A 1 197 ? 1.103 -4.612 18.253 1.00 96.50 197 THR A N 1
ATOM 1517 C CA . THR A 1 197 ? 0.818 -5.885 17.591 1.00 96.50 197 THR A CA 1
ATOM 1518 C C . THR A 1 197 ? -0.680 -6.062 17.388 1.00 96.50 197 THR A C 1
ATOM 1520 O O . THR A 1 197 ? -1.497 -5.388 18.020 1.00 96.50 197 THR A O 1
ATOM 1523 N N . GLU A 1 198 ? -1.049 -6.976 16.490 1.00 96.94 198 GLU A N 1
ATOM 1524 C CA . GLU A 1 198 ? -2.433 -7.432 16.363 1.00 96.94 198 GLU A CA 1
ATOM 1525 C C . GLU A 1 198 ? -2.900 -8.037 17.696 1.00 96.94 198 GLU A C 1
ATOM 1527 O O . GLU A 1 198 ? -2.179 -8.822 18.319 1.00 96.94 198 GLU A O 1
ATOM 1532 N N . ALA A 1 199 ? -4.093 -7.651 18.154 1.00 97.19 199 ALA A N 1
ATOM 1533 C CA . ALA A 1 199 ? -4.648 -8.202 19.381 1.00 97.19 199 ALA A CA 1
ATOM 1534 C C . ALA A 1 199 ? -5.040 -9.677 19.221 1.00 97.19 199 ALA A C 1
ATOM 1536 O O . ALA A 1 199 ? -5.224 -10.191 18.118 1.00 97.19 199 ALA A O 1
ATOM 1537 N N . GLY A 1 200 ? -5.244 -10.357 20.351 1.00 96.75 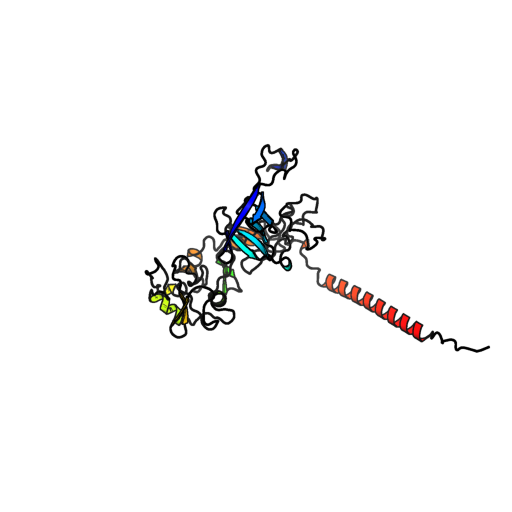200 GLY A N 1
ATOM 1538 C CA . GLY A 1 200 ? -5.772 -11.718 20.344 1.00 96.75 200 GLY A CA 1
ATOM 1539 C C . GLY A 1 200 ? -7.115 -11.809 19.609 1.00 96.75 200 GLY A C 1
ATOM 1540 O O . GLY A 1 200 ? -7.947 -10.906 19.694 1.00 96.75 200 GLY A O 1
ATOM 1541 N N . GLN A 1 201 ? -7.355 -12.934 18.930 1.00 95.44 201 GLN A N 1
ATOM 1542 C CA . GLN A 1 201 ? -8.565 -13.152 18.123 1.00 95.44 201 GLN A CA 1
ATOM 1543 C C . GLN A 1 201 ? -9.873 -12.908 18.895 1.00 95.44 201 GLN A C 1
ATOM 1545 O O . GLN A 1 201 ? -10.859 -12.455 18.319 1.00 95.44 201 GLN A O 1
ATOM 1550 N N . SER A 1 202 ? -9.883 -13.148 20.211 1.00 96.31 202 SER A N 1
ATOM 1551 C CA . SER A 1 202 ? -11.038 -12.884 21.075 1.00 96.31 202 SER A CA 1
ATOM 1552 C C . SER A 1 202 ? -11.472 -11.415 21.084 1.00 96.31 202 SER A C 1
ATOM 1554 O O . SER A 1 202 ? -12.663 -11.155 21.242 1.00 96.31 202 SER A O 1
ATOM 1556 N N . CYS A 1 203 ? -10.557 -10.464 20.867 1.00 98.06 203 CYS A N 1
ATOM 1557 C CA . CYS A 1 203 ? -10.879 -9.041 20.772 1.00 98.06 203 CYS A CA 1
ATOM 1558 C C . CYS A 1 203 ? -11.796 -8.742 19.582 1.00 98.06 203 CYS A C 1
ATOM 1560 O O . CYS A 1 203 ? -12.743 -7.970 19.707 1.00 98.06 203 CYS A O 1
ATOM 1562 N N . PHE A 1 204 ? -11.595 -9.418 18.451 1.00 98.06 204 PHE A N 1
ATOM 1563 C CA . PHE A 1 204 ? -12.416 -9.211 17.259 1.00 98.06 204 PHE A CA 1
ATOM 1564 C C . PHE A 1 204 ? -13.871 -9.653 17.463 1.00 98.06 204 PHE A C 1
ATOM 1566 O O . PHE A 1 204 ? -14.763 -9.117 16.813 1.00 98.06 204 PHE A O 1
ATOM 1573 N N . ASN A 1 205 ? -14.169 -10.524 18.436 1.00 97.62 205 ASN A N 1
ATOM 1574 C CA . ASN A 1 205 ? -15.556 -10.882 18.760 1.00 97.62 205 ASN A CA 1
ATOM 1575 C C . ASN A 1 205 ? -16.380 -9.692 19.280 1.00 97.62 205 ASN A C 1
ATOM 1577 O O . ASN A 1 205 ? -17.608 -9.721 19.166 1.00 97.62 205 ASN A O 1
ATOM 1581 N N . TYR A 1 206 ? -15.752 -8.621 19.786 1.00 97.69 206 TYR A N 1
ATOM 1582 C CA . TYR A 1 206 ? -16.470 -7.383 20.108 1.00 97.69 206 TYR A CA 1
ATOM 1583 C C . TYR A 1 206 ? -17.121 -6.747 18.878 1.00 97.69 206 TYR A C 1
ATOM 1585 O O . TYR A 1 206 ? -18.131 -6.062 19.020 1.00 97.69 206 TYR A O 1
ATOM 1593 N N . ASN A 1 207 ? -16.633 -7.038 17.669 1.00 98.31 207 ASN A N 1
ATOM 1594 C CA . ASN A 1 207 ? -17.236 -6.537 16.440 1.00 98.31 207 ASN A CA 1
ATOM 1595 C C . ASN A 1 207 ? -18.665 -7.051 16.205 1.00 98.31 207 ASN A C 1
ATOM 1597 O O . ASN A 1 207 ? -19.435 -6.405 15.500 1.00 98.31 207 ASN A O 1
ATOM 1601 N N . THR A 1 208 ? -19.070 -8.152 16.846 1.00 98.12 208 THR A N 1
ATOM 1602 C CA . THR A 1 208 ? -20.462 -8.643 16.813 1.00 98.12 208 THR A CA 1
ATOM 1603 C C . THR A 1 208 ? -21.439 -7.742 17.576 1.00 98.12 208 THR A C 1
ATOM 1605 O O . THR A 1 208 ? -22.647 -7.839 17.378 1.00 98.12 208 THR A O 1
ATOM 1608 N N . LYS A 1 209 ? -20.942 -6.859 18.455 1.00 96.56 209 LYS A N 1
ATOM 1609 C CA . LYS A 1 209 ? -21.782 -6.069 19.364 1.00 96.56 209 LYS A CA 1
ATOM 1610 C C . LYS A 1 209 ? -22.452 -4.874 18.694 1.00 96.56 209 LYS A C 1
ATOM 1612 O O . LYS A 1 209 ? -23.512 -4.472 19.160 1.00 96.56 209 LYS A O 1
ATOM 1617 N N . GLY A 1 210 ? -21.858 -4.309 17.641 1.00 96.44 210 GLY A N 1
ATOM 1618 C CA . GLY A 1 210 ? -22.387 -3.103 16.998 1.00 96.44 210 GLY A CA 1
ATOM 1619 C C . GLY A 1 210 ? -22.350 -1.893 17.933 1.00 96.44 210 GLY A C 1
ATOM 1620 O O . GLY A 1 210 ? -23.356 -1.223 18.135 1.00 96.44 210 GLY A O 1
ATOM 1621 N N . THR A 1 211 ? -21.198 -1.636 18.548 1.00 95.25 211 THR A N 1
ATOM 1622 C CA . THR A 1 211 ? -20.949 -0.479 19.422 1.00 95.25 211 THR A CA 1
ATOM 1623 C C . THR A 1 211 ? -19.942 0.460 18.771 1.00 95.25 211 THR A C 1
ATOM 1625 O O . THR A 1 211 ? -19.317 0.102 17.782 1.00 95.25 211 THR A O 1
ATOM 1628 N N . TYR A 1 212 ? -19.712 1.645 19.341 1.00 92.88 212 TYR A N 1
ATOM 1629 C CA . TYR A 1 212 ? -18.792 2.640 18.772 1.00 92.88 212 TYR A CA 1
ATOM 1630 C C . TYR A 1 212 ? -17.323 2.188 18.642 1.00 92.88 212 TYR A C 1
ATOM 1632 O O . TYR A 1 212 ? -16.554 2.811 17.913 1.00 92.88 212 TYR A O 1
ATOM 1640 N N . TYR A 1 213 ? -16.931 1.113 19.332 1.00 92.38 213 TYR A N 1
ATOM 1641 C CA . TYR A 1 213 ? -15.586 0.530 19.289 1.00 92.38 213 TYR A CA 1
ATOM 1642 C C . TYR A 1 213 ? -15.545 -0.874 18.668 1.00 92.38 213 TYR A C 1
ATOM 1644 O O . TYR A 1 213 ? -14.469 -1.454 18.576 1.00 92.38 213 TYR A O 1
ATOM 1652 N N . GLY A 1 214 ? -16.688 -1.434 18.255 1.00 96.69 214 GLY A N 1
ATOM 1653 C CA . GLY A 1 214 ? -16.763 -2.781 17.692 1.00 96.69 214 GLY A CA 1
ATOM 1654 C C . GLY A 1 214 ? -17.960 -2.947 16.762 1.00 96.69 214 GLY A C 1
ATOM 1655 O O . GLY A 1 214 ? -19.094 -3.088 17.219 1.00 96.69 214 GLY A O 1
ATOM 1656 N N . PHE A 1 215 ? -17.709 -2.951 15.453 1.00 97.56 215 PHE A N 1
ATOM 1657 C CA . PHE A 1 215 ? -18.739 -3.011 14.411 1.00 97.56 215 PHE A CA 1
ATOM 1658 C C . PHE A 1 215 ? -18.152 -3.412 13.048 1.00 97.56 215 PHE A C 1
ATOM 1660 O O . PHE A 1 215 ? -16.936 -3.379 12.870 1.00 97.56 215 PHE A O 1
ATOM 1667 N N . CYS A 1 216 ? -19.021 -3.744 12.085 1.00 96.81 216 CYS A N 1
ATOM 1668 C CA . C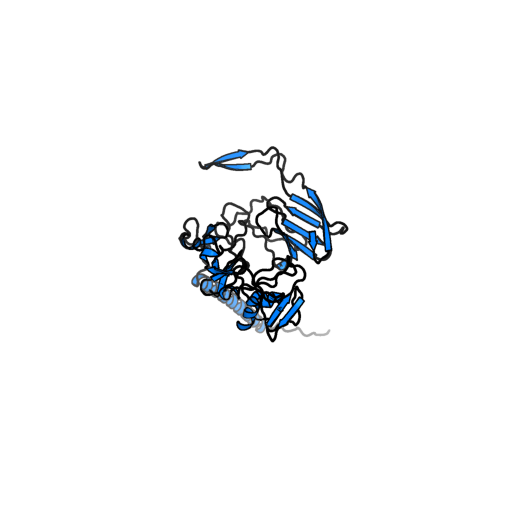YS A 1 216 ? -18.658 -3.922 10.671 1.00 96.81 216 CYS A CA 1
ATOM 1669 C C . CYS A 1 216 ? -19.091 -2.746 9.799 1.00 96.81 216 CYS A C 1
ATOM 1671 O O . CYS A 1 216 ? -18.350 -2.350 8.912 1.00 96.81 216 CYS A O 1
ATOM 1673 N N . LYS A 1 217 ? -20.273 -2.166 10.035 1.00 95.62 217 LYS A N 1
ATOM 1674 C CA . LYS A 1 217 ? -20.737 -1.005 9.259 1.00 95.62 217 LYS A CA 1
ATOM 1675 C C . LYS A 1 217 ? -21.118 0.137 10.180 1.00 95.62 217 LYS A C 1
ATOM 1677 O O . LYS A 1 217 ? -21.759 -0.077 11.210 1.00 95.62 217 LYS A O 1
ATOM 1682 N N . ARG A 1 218 ? -20.756 1.351 9.783 1.00 92.75 218 ARG A N 1
ATOM 1683 C CA . ARG A 1 218 ? -21.129 2.588 10.464 1.00 92.75 218 ARG A CA 1
ATOM 1684 C C . ARG A 1 218 ? -21.919 3.454 9.498 1.00 92.75 218 ARG A C 1
ATOM 1686 O O . ARG A 1 218 ? -21.379 3.935 8.512 1.00 92.75 218 ARG A O 1
ATOM 1693 N N . LEU A 1 219 ? -23.213 3.596 9.764 1.00 92.00 219 LEU A N 1
ATOM 1694 C CA . LEU A 1 219 ? -24.147 4.287 8.866 1.00 92.00 219 LEU A CA 1
ATOM 1695 C C . LEU A 1 219 ? -24.274 5.780 9.202 1.00 92.00 219 LEU A C 1
ATOM 1697 O O . LEU A 1 219 ? -24.708 6.573 8.374 1.00 92.00 219 LEU A O 1
ATOM 1701 N N . SER A 1 220 ? -23.907 6.162 10.426 1.00 93.81 220 SER A N 1
ATOM 1702 C CA . SER A 1 220 ? -23.870 7.545 10.901 1.00 93.81 220 SER A CA 1
ATOM 1703 C C . SER A 1 220 ? -22.970 7.652 12.139 1.00 93.81 220 SER A C 1
ATOM 1705 O O . SER A 1 220 ? -22.368 6.670 12.583 1.00 93.81 220 SER A O 1
ATOM 1707 N N . ASN A 1 221 ? -22.906 8.831 12.762 1.00 90.69 221 ASN A N 1
ATOM 1708 C CA . ASN A 1 221 ? -22.160 9.014 14.010 1.00 90.69 221 ASN A CA 1
ATOM 1709 C C . ASN A 1 221 ? -22.670 8.148 15.176 1.00 90.69 221 ASN A C 1
ATOM 1711 O O . ASN A 1 221 ? -21.891 7.876 16.087 1.00 90.69 221 ASN A O 1
ATOM 1715 N N . THR A 1 222 ? -23.932 7.708 15.150 1.00 92.69 222 THR A N 1
ATOM 1716 C CA . THR A 1 222 ? -24.577 6.960 16.246 1.00 92.69 222 THR A CA 1
ATOM 1717 C C . THR A 1 222 ? -25.058 5.564 15.852 1.00 92.69 222 THR A C 1
ATOM 1719 O O . THR A 1 222 ? -25.378 4.769 16.734 1.00 92.69 222 THR A O 1
ATOM 1722 N N . GLN A 1 223 ? -25.120 5.247 14.555 1.00 96.06 223 GLN A N 1
ATOM 1723 C CA . GLN A 1 223 ? -25.643 3.975 14.065 1.00 96.06 223 GLN A CA 1
ATOM 1724 C C . GLN A 1 223 ? -24.513 3.014 13.679 1.00 96.06 223 GLN A C 1
ATOM 1726 O O . GLN A 1 223 ? -23.827 3.206 12.671 1.00 96.06 223 GLN A O 1
ATOM 1731 N N . PHE A 1 224 ? -24.379 1.946 14.466 1.00 97.06 224 PHE A N 1
ATOM 1732 C CA . PHE A 1 224 ? -23.368 0.904 14.312 1.00 97.06 224 PHE A CA 1
ATOM 1733 C C . PHE A 1 224 ? -24.039 -0.446 14.058 1.00 97.06 224 PHE A C 1
ATOM 1735 O O . PHE A 1 224 ? -24.965 -0.838 14.767 1.00 97.06 224 PHE A O 1
ATOM 1742 N N . VAL A 1 225 ? -23.564 -1.167 13.049 1.00 97.69 225 VAL A N 1
ATOM 1743 C CA . VAL A 1 225 ? -24.051 -2.498 12.683 1.00 97.69 225 VAL A CA 1
ATOM 1744 C C . VAL A 1 225 ? -22.979 -3.516 13.050 1.00 97.69 225 VAL A C 1
ATOM 1746 O O . VAL A 1 225 ? -21.850 -3.453 12.554 1.00 97.69 225 VAL A O 1
ATOM 1749 N N . GLY A 1 226 ? -23.335 -4.446 13.934 1.00 98.19 226 GLY A N 1
ATOM 1750 C CA . GLY A 1 226 ? -22.465 -5.549 14.333 1.00 98.19 226 GLY A CA 1
ATOM 1751 C C . GLY A 1 226 ? -22.147 -6.491 13.170 1.00 98.19 226 GLY A C 1
ATOM 1752 O O . GLY A 1 226 ? -22.927 -6.634 12.229 1.00 98.19 226 GLY A O 1
ATOM 1753 N N . CYS A 1 227 ? -20.985 -7.128 13.238 1.00 98.44 227 CYS A N 1
ATOM 1754 C CA . CYS A 1 227 ? -20.554 -8.123 12.265 1.00 98.44 227 CYS A CA 1
ATOM 1755 C C . CYS A 1 227 ? -21.321 -9.440 12.402 1.00 98.44 227 CYS A C 1
ATOM 1757 O O . CYS A 1 227 ? -21.675 -9.853 13.510 1.00 98.44 227 CYS A O 1
ATOM 1759 N N . GLN A 1 228 ? -21.460 -10.160 11.286 1.00 97.75 228 GLN A N 1
ATOM 1760 C CA . GLN A 1 228 ? -21.660 -11.607 11.337 1.00 97.75 228 GLN A CA 1
ATOM 1761 C C . GLN A 1 228 ? -20.399 -12.276 11.887 1.00 97.75 228 GLN A C 1
ATOM 1763 O O . GLN A 1 228 ? -19.299 -11.732 11.782 1.00 97.75 228 GLN A O 1
ATOM 1768 N N . GLN A 1 229 ? -20.532 -13.486 12.433 1.00 96.56 229 GLN A N 1
ATOM 1769 C CA . GLN A 1 229 ? -19.391 -14.183 13.037 1.00 96.56 229 GLN A CA 1
ATOM 1770 C C . GLN A 1 229 ? -18.240 -14.422 12.043 1.00 96.56 229 GLN A C 1
ATOM 1772 O O . GLN A 1 229 ? -17.080 -14.391 12.439 1.00 96.56 229 GLN A O 1
ATOM 1777 N N . ALA A 1 230 ? -18.547 -14.626 10.759 1.00 96.94 230 ALA A N 1
ATOM 1778 C CA . ALA A 1 230 ? -17.543 -14.805 9.709 1.00 96.94 230 ALA A CA 1
ATOM 1779 C C . ALA A 1 230 ? -16.782 -13.510 9.357 1.00 96.94 230 ALA A C 1
ATOM 1781 O O . ALA A 1 230 ? -15.673 -13.585 8.838 1.00 96.94 230 ALA A O 1
ATOM 1782 N N . ASP A 1 231 ? -17.346 -12.340 9.673 1.00 98.19 231 ASP A N 1
ATOM 1783 C CA . ASP A 1 231 ? -16.836 -11.027 9.256 1.00 98.19 231 ASP A CA 1
ATOM 1784 C C . ASP A 1 231 ? -16.094 -10.288 10.379 1.00 98.19 231 ASP A C 1
ATOM 1786 O O . ASP A 1 231 ? -15.604 -9.177 10.184 1.00 98.19 231 ASP A O 1
ATOM 1790 N N . VAL A 1 232 ? -15.985 -10.885 11.572 1.00 98.25 232 VAL A N 1
ATOM 1791 C CA . VAL A 1 232 ? -15.423 -10.218 12.761 1.00 98.25 232 VAL A CA 1
ATOM 1792 C C . VAL A 1 232 ? -13.997 -9.701 12.558 1.00 98.25 232 VAL A C 1
ATOM 1794 O O . VAL A 1 232 ? -13.631 -8.702 13.171 1.00 98.25 232 VAL A O 1
ATOM 1797 N N . PHE A 1 233 ? -13.213 -10.319 11.671 1.00 98.12 233 PHE A N 1
ATOM 1798 C CA . PHE A 1 233 ? -11.851 -9.888 11.331 1.00 98.12 233 PHE A CA 1
ATOM 1799 C C . PHE A 1 233 ? -11.780 -8.759 10.287 1.00 98.12 233 PHE A C 1
ATOM 1801 O O . PHE A 1 233 ? -10.677 -8.315 9.975 1.00 98.12 233 PHE A O 1
ATOM 1808 N N . CYS A 1 234 ? -12.925 -8.290 9.781 1.00 98.19 234 CYS A N 1
ATOM 1809 C CA . CYS A 1 234 ? -13.062 -7.178 8.828 1.00 98.19 234 CYS A CA 1
ATOM 1810 C C . CYS A 1 234 ? -13.822 -5.968 9.400 1.00 98.19 234 CYS A C 1
ATOM 1812 O O . CYS A 1 234 ? -14.108 -5.005 8.685 1.00 98.19 234 CYS A O 1
ATOM 1814 N N . GLY A 1 235 ? -14.166 -6.030 10.691 1.00 97.75 235 GLY A N 1
ATOM 1815 C CA . GLY A 1 235 ? -14.776 -4.937 11.441 1.00 97.75 235 GLY A CA 1
ATOM 1816 C C . GLY A 1 235 ? -13.748 -3.934 11.967 1.00 97.75 235 GLY A C 1
ATOM 1817 O O . GLY A 1 235 ? -12.811 -3.554 11.263 1.00 97.75 235 GLY A O 1
ATOM 1818 N N . LYS A 1 236 ? -13.899 -3.499 13.224 1.00 97.25 236 LYS A N 1
ATOM 1819 C CA . LYS A 1 236 ? -12.894 -2.661 13.891 1.00 97.25 236 LYS A CA 1
ATOM 1820 C C . LYS A 1 236 ? -11.602 -3.424 14.139 1.00 97.25 236 LYS A C 1
ATOM 1822 O O . LYS A 1 236 ? -11.622 -4.600 14.516 1.00 97.25 236 LYS A O 1
ATOM 1827 N N . LEU A 1 237 ? -10.491 -2.723 13.930 1.00 97.62 237 LEU A N 1
ATOM 1828 C CA . LEU A 1 237 ? -9.159 -3.208 14.241 1.00 97.62 237 LEU A CA 1
ATOM 1829 C C . LEU A 1 237 ? -8.958 -3.201 15.758 1.00 97.62 237 LEU A C 1
ATOM 1831 O O . LEU A 1 237 ? -9.221 -2.198 16.425 1.00 97.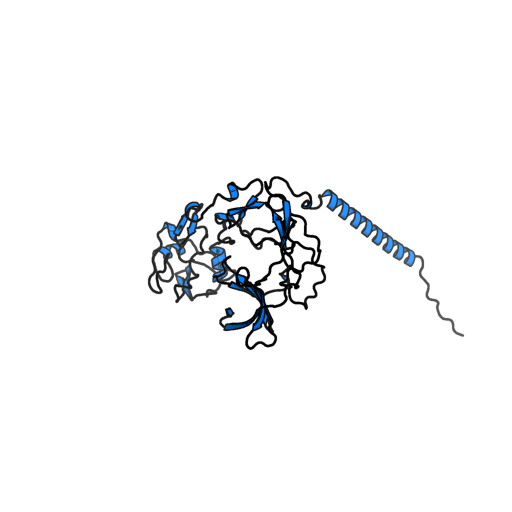62 237 LEU A O 1
ATOM 1835 N N . PHE A 1 238 ? -8.435 -4.308 16.281 1.00 98.19 238 PHE A N 1
ATOM 1836 C CA . PHE A 1 238 ? -7.987 -4.403 17.663 1.00 98.19 238 PHE A CA 1
ATOM 1837 C C . PHE A 1 238 ? -6.487 -4.672 17.726 1.00 98.19 238 PHE A C 1
ATOM 1839 O O . PHE A 1 238 ? -5.973 -5.576 17.065 1.00 98.19 238 PHE A O 1
ATOM 1846 N N . CYS A 1 239 ? -5.802 -3.911 18.575 1.00 97.44 239 CYS A N 1
ATOM 1847 C CA . CYS A 1 239 ? -4.360 -3.973 18.772 1.00 97.44 239 CYS A CA 1
ATOM 1848 C C . CYS A 1 239 ? -3.994 -4.235 20.239 1.00 97.44 239 CYS A C 1
ATOM 1850 O O . CYS A 1 239 ? -4.814 -4.130 21.157 1.00 97.44 239 CYS A O 1
ATOM 1852 N N . SER A 1 240 ? -2.737 -4.591 20.465 1.00 96.38 240 SER A N 1
ATOM 1853 C CA . SER A 1 240 ? -2.122 -4.774 21.779 1.00 96.38 240 SER A CA 1
ATOM 1854 C C . SER A 1 240 ? -0.732 -4.134 21.797 1.00 96.38 240 SER A C 1
ATOM 1856 O O . SER A 1 240 ? -0.135 -3.903 20.748 1.00 96.38 240 SER A O 1
ATOM 1858 N N . GLY A 1 241 ? -0.214 -3.810 22.984 1.00 94.06 241 GLY A N 1
ATOM 1859 C CA . GLY A 1 241 ? 1.067 -3.103 23.105 1.00 94.06 241 GLY A CA 1
ATOM 1860 C C . GLY A 1 241 ? 1.009 -1.674 22.553 1.00 94.06 241 GLY A C 1
ATOM 1861 O O . GLY A 1 241 ? -0.046 -1.033 22.608 1.00 94.06 241 GLY A O 1
ATOM 1862 N N . GLY A 1 242 ? 2.142 -1.174 22.054 1.00 92.38 242 GLY A N 1
ATOM 1863 C CA . GLY A 1 242 ? 2.253 0.174 21.495 1.00 92.38 242 GLY A CA 1
ATOM 1864 C C . GLY A 1 242 ? 2.057 1.307 22.507 1.00 92.38 242 GLY A C 1
ATOM 1865 O O . GLY A 1 242 ? 1.983 1.095 23.719 1.00 92.38 242 GLY A O 1
ATOM 1866 N N . ASN A 1 243 ? 1.927 2.516 21.973 1.00 87.19 243 ASN A N 1
ATOM 1867 C CA . ASN A 1 243 ? 1.624 3.737 22.707 1.00 87.19 243 ASN A CA 1
ATOM 1868 C C . ASN A 1 243 ? 0.233 3.680 23.366 1.00 87.19 243 ASN A C 1
ATOM 1870 O O . ASN A 1 243 ? -0.668 2.935 22.955 1.00 87.19 243 ASN A O 1
ATOM 1874 N N . ASP A 1 244 ? 0.041 4.502 24.396 1.00 89.00 244 ASP A N 1
ATOM 1875 C CA . ASP A 1 244 ? -1.232 4.597 25.123 1.00 89.00 244 ASP A CA 1
ATOM 1876 C C . ASP A 1 244 ? -2.331 5.307 24.340 1.00 89.00 244 ASP A C 1
ATOM 1878 O O . ASP A 1 244 ? -3.504 5.077 24.608 1.00 89.00 244 ASP A O 1
ATOM 1882 N N . ASN A 1 245 ? -1.975 6.136 23.359 1.00 85.88 245 ASN A N 1
ATOM 1883 C CA . ASN A 1 245 ? -2.920 6.815 22.481 1.00 85.88 245 ASN A CA 1
ATOM 1884 C C . ASN A 1 245 ? -2.606 6.489 21.018 1.00 85.88 245 ASN A C 1
ATOM 1886 O O . ASN A 1 245 ? -1.429 6.329 20.677 1.00 85.88 245 ASN A O 1
ATOM 1890 N N . PRO A 1 246 ? -3.629 6.385 20.150 1.00 83.75 246 PRO A N 1
ATOM 1891 C CA . PRO A 1 246 ? -3.403 6.218 18.726 1.00 83.75 246 PRO A CA 1
ATOM 1892 C C . PRO A 1 246 ? -2.868 7.514 18.102 1.00 83.75 246 PRO A C 1
ATOM 1894 O O . PRO A 1 246 ? -3.171 8.613 18.564 1.00 83.75 246 PRO A O 1
ATOM 1897 N N . ASN A 1 247 ? -2.138 7.383 16.998 1.00 74.38 247 ASN A N 1
ATOM 1898 C CA . ASN A 1 247 ? -1.652 8.503 16.188 1.00 74.38 247 ASN A CA 1
ATOM 1899 C C . ASN A 1 247 ? -2.800 9.339 15.592 1.00 74.38 247 ASN A C 1
ATOM 1901 O O . ASN A 1 247 ? -2.629 10.518 15.296 1.00 74.38 247 ASN A O 1
ATOM 1905 N N . TYR A 1 248 ? -3.969 8.730 15.393 1.00 78.06 248 TYR A N 1
ATOM 1906 C CA . TYR A 1 248 ? -5.176 9.369 14.877 1.00 78.06 248 TYR A CA 1
ATOM 1907 C C . TYR A 1 248 ? -6.404 8.739 15.543 1.00 78.06 248 TYR A C 1
ATOM 1909 O O . TYR A 1 248 ? -6.478 7.521 15.691 1.00 78.06 248 TYR A O 1
ATOM 1917 N N . GLY A 1 249 ? -7.392 9.561 15.908 1.00 82.75 249 GLY A N 1
ATOM 1918 C CA . GLY A 1 249 ? -8.585 9.130 16.648 1.00 82.75 249 GLY A CA 1
ATOM 1919 C C . GLY A 1 249 ? -8.405 9.165 18.169 1.00 82.75 249 GLY A C 1
ATOM 1920 O O . GLY A 1 249 ? -7.410 9.661 18.688 1.00 82.75 249 GLY A O 1
ATOM 1921 N N . GLN A 1 250 ? -9.402 8.665 18.894 1.00 86.75 250 GLN A N 1
ATOM 1922 C CA . GLN A 1 250 ? -9.413 8.580 20.355 1.00 86.75 250 GLN A CA 1
ATOM 1923 C C . GLN A 1 250 ? -9.220 7.135 20.806 1.00 86.75 250 GLN A C 1
ATOM 1925 O O . GLN A 1 250 ? -9.790 6.217 20.216 1.00 86.75 250 GLN A O 1
ATOM 1930 N N . MET A 1 251 ? -8.429 6.929 21.858 1.00 90.56 251 MET A N 1
ATOM 1931 C CA . MET A 1 251 ? -8.196 5.598 22.413 1.00 90.56 251 MET A CA 1
ATOM 1932 C C . MET A 1 251 ? -9.466 5.030 23.059 1.00 90.56 251 MET A C 1
ATOM 1934 O O . MET A 1 251 ? -10.124 5.700 23.854 1.00 90.56 251 MET A O 1
ATOM 1938 N N . VAL A 1 252 ? -9.754 3.759 22.779 1.00 93.69 252 VAL A N 1
ATOM 1939 C CA . VAL A 1 252 ? -10.716 2.936 23.514 1.00 93.69 252 VAL A CA 1
ATOM 1940 C C . VAL A 1 252 ? -10.020 1.654 23.946 1.00 93.69 252 VAL A C 1
ATOM 1942 O O . VAL A 1 252 ? -9.396 0.977 23.133 1.00 93.69 252 VAL A O 1
ATOM 1945 N N . SER A 1 253 ? -10.144 1.298 25.223 1.00 94.44 253 SER A N 1
ATOM 1946 C CA . SER A 1 253 ? -9.626 0.037 25.749 1.00 94.44 253 SER A CA 1
ATOM 1947 C C . SER A 1 253 ? -10.752 -0.770 26.380 1.00 94.44 253 SER A C 1
ATOM 1949 O O . SER A 1 253 ? -11.492 -0.258 27.221 1.00 94.44 253 SER A O 1
ATOM 1951 N N . VAL A 1 254 ? -10.879 -2.034 25.977 1.00 92.00 254 VAL A N 1
ATOM 1952 C CA . VAL A 1 254 ? -11.827 -2.992 26.555 1.00 92.00 254 VAL A CA 1
ATOM 1953 C C . VAL A 1 254 ? -11.050 -4.230 26.984 1.00 92.00 254 VAL A C 1
ATOM 1955 O O . VAL A 1 254 ? -10.657 -5.059 26.163 1.00 92.00 254 VAL A O 1
ATOM 1958 N N . GLY A 1 255 ? -10.787 -4.343 28.287 1.00 89.44 255 GLY A N 1
ATOM 1959 C CA . GLY A 1 255 ? -9.845 -5.335 28.804 1.00 89.44 255 GLY A CA 1
ATOM 1960 C C . GLY A 1 255 ? -8.430 -5.055 28.290 1.00 89.44 255 GLY A C 1
ATOM 1961 O O . GLY A 1 255 ? -7.886 -3.983 28.534 1.00 89.44 255 GLY A O 1
ATOM 1962 N N . ASN A 1 256 ? -7.842 -6.014 27.574 1.00 90.88 256 ASN A N 1
ATOM 1963 C CA . ASN A 1 256 ? -6.539 -5.883 26.911 1.00 90.88 256 ASN A CA 1
ATOM 1964 C C . ASN A 1 256 ? -6.639 -5.503 25.418 1.00 90.88 256 ASN A C 1
ATOM 1966 O O . ASN A 1 256 ? -5.618 -5.457 24.733 1.00 90.88 256 ASN A O 1
ATOM 1970 N N . CYS A 1 257 ? -7.846 -5.251 24.908 1.00 95.69 257 CYS A N 1
ATOM 1971 C CA . CYS A 1 257 ? -8.099 -4.930 23.507 1.00 95.69 257 CYS A CA 1
ATOM 1972 C C . CYS A 1 257 ? -8.112 -3.409 23.305 1.00 95.69 257 CYS A C 1
ATOM 1974 O O . CYS A 1 257 ? -9.024 -2.736 23.793 1.00 95.69 257 CYS A O 1
ATOM 1976 N N . LYS A 1 258 ? -7.132 -2.869 22.572 1.00 95.81 258 LYS A N 1
ATOM 1977 C CA . LYS A 1 258 ? -7.086 -1.450 22.180 1.00 95.81 258 LYS A CA 1
ATOM 1978 C C . LYS A 1 258 ? -7.755 -1.257 20.816 1.00 95.81 258 LYS A C 1
ATOM 1980 O O . LYS A 1 258 ? -7.457 -2.010 19.893 1.00 95.81 258 LYS A O 1
ATOM 1985 N N . ALA A 1 259 ? -8.616 -0.254 20.689 1.00 96.19 259 ALA A N 1
ATOM 1986 C CA . ALA A 1 259 ? -9.240 0.181 19.438 1.00 96.19 259 ALA A CA 1
ATOM 1987 C C . ALA A 1 259 ? -9.278 1.717 19.362 1.00 96.19 259 ALA A C 1
ATOM 1989 O O . ALA A 1 259 ? -9.122 2.405 20.375 1.00 96.19 259 ALA A O 1
ATOM 1990 N N . SER A 1 260 ? -9.490 2.270 18.167 1.00 90.06 260 SER A N 1
ATOM 1991 C CA . SER A 1 260 ? -9.634 3.715 17.959 1.00 90.06 260 SER A CA 1
ATOM 1992 C C . SER A 1 260 ? -11.081 4.108 17.660 1.00 90.06 260 SER A C 1
ATOM 1994 O O . SER A 1 260 ? -11.807 3.421 16.937 1.00 90.06 260 SER A O 1
ATOM 1996 N N . PHE A 1 261 ? -11.510 5.243 18.205 1.00 88.88 261 PHE A N 1
ATOM 1997 C CA . PHE A 1 261 ? -12.810 5.857 17.952 1.00 88.88 261 PHE A CA 1
ATOM 1998 C C . PHE A 1 261 ? -12.657 7.204 17.239 1.00 88.88 261 PHE A C 1
ATOM 2000 O O . PHE A 1 261 ? -11.758 7.984 17.550 1.00 88.88 261 PHE A O 1
ATOM 2007 N N . TYR A 1 262 ? -13.574 7.497 16.316 1.00 87.62 262 TYR A N 1
ATOM 2008 C CA . TYR A 1 262 ? -13.636 8.764 15.587 1.00 87.62 262 TYR A CA 1
ATOM 2009 C C . TYR A 1 262 ? -15.019 9.378 15.754 1.00 87.62 262 TYR A C 1
ATOM 2011 O O . TYR A 1 262 ? -16.031 8.703 15.550 1.00 87.62 262 TYR A O 1
ATOM 2019 N N . SER A 1 263 ? -15.070 10.662 16.100 1.00 84.00 263 SER A N 1
ATOM 2020 C CA . SER A 1 263 ? -16.329 11.401 16.231 1.00 84.00 263 SER A CA 1
ATOM 2021 C C . SER A 1 263 ? -17.040 11.572 14.888 1.00 84.00 263 SER A C 1
ATOM 2023 O O . SER A 1 263 ? -18.262 11.482 14.848 1.00 84.00 263 SER A O 1
ATOM 2025 N N . ASP A 1 264 ? -16.278 11.768 13.810 1.00 82.94 264 ASP A N 1
ATOM 2026 C CA . ASP A 1 264 ? -16.753 11.867 12.430 1.00 82.94 264 ASP A CA 1
ATOM 2027 C C . ASP A 1 264 ? -16.695 10.496 11.747 1.00 82.94 264 ASP A C 1
ATOM 2029 O O . ASP A 1 264 ? -15.615 9.954 11.501 1.00 82.94 264 ASP A O 1
ATOM 2033 N N . TYR A 1 265 ? -17.865 9.931 11.448 1.00 80.56 265 TYR A N 1
ATOM 2034 C CA . TYR A 1 265 ? -17.979 8.628 10.794 1.00 80.56 265 TYR A CA 1
ATOM 2035 C C . TYR A 1 265 ? -17.382 8.578 9.380 1.00 80.56 265 TYR A C 1
ATOM 2037 O O . TYR A 1 265 ? -17.036 7.492 8.928 1.00 80.56 265 TYR A O 1
ATOM 2045 N N . THR A 1 266 ? -17.217 9.718 8.699 1.00 77.00 266 THR A N 1
ATOM 2046 C CA . THR A 1 266 ? -16.617 9.779 7.351 1.00 77.00 266 THR A CA 1
ATOM 2047 C C . THR A 1 266 ? -15.089 9.686 7.366 1.00 77.00 266 THR A C 1
ATOM 2049 O O . THR A 1 266 ? -14.465 9.545 6.319 1.00 77.00 266 THR A O 1
ATOM 2052 N N . LYS A 1 267 ? -14.480 9.755 8.555 1.00 77.19 267 LYS A N 1
ATOM 2053 C CA . LYS A 1 267 ? -13.026 9.729 8.777 1.00 77.19 267 LYS A CA 1
ATOM 2054 C C . LYS A 1 267 ? -12.622 8.606 9.732 1.00 77.19 267 LYS A C 1
ATOM 2056 O O . LYS A 1 267 ? -11.648 8.738 10.472 1.00 77.19 267 LYS A O 1
ATOM 2061 N N . ASP A 1 268 ? -13.406 7.530 9.782 1.00 75.69 268 ASP A N 1
ATOM 2062 C CA . ASP A 1 268 ? -13.111 6.385 10.641 1.00 75.69 268 ASP A CA 1
ATOM 2063 C C . ASP A 1 268 ? -12.083 5.460 9.982 1.00 75.69 268 ASP A C 1
ATOM 2065 O O . ASP A 1 268 ? -12.422 4.528 9.260 1.00 75.69 268 ASP A O 1
ATOM 2069 N N . TYR A 1 269 ? -10.808 5.711 10.272 1.00 80.88 269 TYR A N 1
ATOM 2070 C CA . TYR A 1 269 ? -9.682 4.887 9.818 1.00 80.88 269 TYR A CA 1
ATOM 2071 C C . TYR A 1 269 ? -9.337 3.757 10.803 1.00 80.88 269 TYR A C 1
ATOM 2073 O O . TYR A 1 269 ? -8.226 3.236 10.794 1.00 80.88 269 TYR A O 1
ATOM 2081 N N . GLY A 1 270 ? -10.253 3.421 11.721 1.00 86.25 270 GLY A N 1
ATOM 2082 C CA . GLY A 1 270 ? -10.043 2.394 12.748 1.00 86.25 270 GLY A CA 1
ATOM 2083 C C . GLY A 1 270 ? -10.617 1.021 12.393 1.00 86.25 270 GLY A C 1
ATOM 2084 O O . GLY A 1 270 ? -10.672 0.146 13.259 1.00 86.25 270 GLY A O 1
ATOM 2085 N N . GLN A 1 271 ? -11.126 0.843 11.173 1.00 93.69 271 GLN A N 1
ATOM 2086 C CA . GLN A 1 271 ? -11.560 -0.454 10.649 1.00 93.69 271 GLN A CA 1
ATOM 2087 C C . GLN A 1 271 ? -10.396 -1.174 9.973 1.00 93.69 271 GLN A C 1
ATOM 2089 O O . GLN A 1 271 ? -9.442 -0.537 9.541 1.00 93.69 271 GLN A O 1
ATOM 2094 N N . VAL A 1 272 ? -10.460 -2.502 9.908 1.00 96.50 272 VAL A N 1
ATOM 2095 C CA . VAL A 1 272 ? -9.449 -3.296 9.201 1.00 96.50 272 VAL A CA 1
ATOM 2096 C C . VAL A 1 272 ? -9.434 -2.895 7.726 1.00 96.50 272 VAL A C 1
ATOM 2098 O O . VAL A 1 272 ? -10.490 -2.868 7.094 1.00 96.50 272 VAL A O 1
ATOM 2101 N N . ASP A 1 273 ? -8.244 -2.585 7.206 1.00 91.19 273 ASP A N 1
ATOM 2102 C CA . ASP A 1 273 ? -8.070 -2.123 5.825 1.00 91.19 273 ASP A CA 1
ATOM 2103 C C . ASP A 1 273 ? -8.577 -3.164 4.812 1.00 91.19 273 ASP A C 1
ATOM 2105 O O . ASP A 1 273 ? -8.442 -4.382 5.011 1.00 91.19 273 ASP A O 1
ATOM 2109 N N . GLU A 1 274 ? -9.137 -2.684 3.701 1.00 87.69 274 GLU A N 1
ATOM 2110 C CA . GLU A 1 274 ? -9.542 -3.548 2.593 1.00 87.69 274 GLU A CA 1
ATOM 2111 C C . GLU A 1 274 ? -8.351 -4.335 2.029 1.00 87.69 274 GLU A C 1
ATOM 2113 O O . GLU A 1 274 ? -7.196 -3.919 2.086 1.00 87.69 274 GLU A O 1
ATOM 2118 N N . GLY A 1 275 ? -8.645 -5.537 1.547 1.00 89.19 275 GLY A N 1
ATOM 2119 C CA . GLY A 1 275 ? -7.675 -6.504 1.057 1.00 89.19 275 GLY A CA 1
ATOM 2120 C C . GLY A 1 275 ? -6.905 -7.274 2.131 1.00 89.19 275 GLY A C 1
ATOM 2121 O O . GLY A 1 275 ? -6.208 -8.239 1.815 1.00 89.19 275 GLY A O 1
ATOM 2122 N N . THR A 1 276 ? -7.067 -6.929 3.412 1.00 95.62 276 THR A N 1
ATOM 2123 C CA . THR A 1 276 ? -6.422 -7.664 4.507 1.00 95.62 276 THR A CA 1
ATOM 2124 C C . THR A 1 276 ? -6.961 -9.092 4.613 1.00 95.62 276 THR A C 1
ATOM 2126 O O . THR A 1 276 ? -8.174 -9.302 4.627 1.00 95.62 276 THR A O 1
ATOM 2129 N N . ILE A 1 277 ? -6.080 -10.085 4.769 1.00 95.81 277 ILE A N 1
ATOM 2130 C CA . ILE A 1 277 ? -6.480 -11.493 4.939 1.00 95.81 277 ILE A CA 1
ATOM 2131 C C . ILE A 1 277 ? -7.381 -11.662 6.162 1.00 95.81 277 ILE A C 1
ATOM 2133 O O . ILE A 1 277 ? -6.989 -11.316 7.274 1.00 95.81 277 ILE A O 1
ATOM 2137 N N . CYS A 1 278 ? -8.552 -12.266 5.993 1.00 96.81 278 CYS A N 1
ATOM 2138 C CA . CYS A 1 278 ? -9.494 -12.570 7.081 1.00 96.81 278 CYS A CA 1
ATOM 2139 C C . CYS A 1 278 ? -9.748 -14.074 7.265 1.00 96.81 278 CYS A C 1
ATOM 2141 O O . CYS A 1 278 ? -10.381 -14.487 8.234 1.00 96.81 278 CYS A O 1
ATOM 2143 N N . GLY A 1 279 ? -9.228 -14.899 6.358 1.00 94.50 279 GLY A N 1
ATOM 2144 C CA . GLY A 1 279 ? -9.305 -16.353 6.398 1.00 94.50 279 GLY A CA 1
ATOM 2145 C C . GLY A 1 279 ? -8.503 -16.965 5.253 1.00 94.50 279 GLY A C 1
ATOM 2146 O O . GLY A 1 279 ? -7.916 -16.242 4.450 1.00 94.50 279 GLY A O 1
ATOM 2147 N N . ASN A 1 280 ? -8.480 -18.295 5.167 1.00 93.19 280 ASN A N 1
ATOM 2148 C CA . ASN A 1 280 ? -7.803 -18.977 4.065 1.00 93.19 280 ASN A CA 1
ATOM 2149 C C . ASN A 1 280 ? -8.420 -18.568 2.718 1.00 93.19 280 ASN A C 1
ATOM 2151 O O . ASN A 1 280 ? -9.632 -18.709 2.562 1.00 93.19 280 ASN A O 1
ATOM 2155 N N . GLU A 1 281 ? -7.598 -18.052 1.797 1.00 91.88 281 GLU A N 1
ATOM 2156 C CA . GLU A 1 281 ? -8.020 -17.520 0.486 1.00 91.88 281 GLU A CA 1
ATOM 2157 C C . GLU A 1 281 ? -9.165 -16.491 0.577 1.00 91.88 281 GLU A C 1
ATOM 2159 O O . GLU A 1 281 ? -10.035 -16.401 -0.296 1.00 91.88 281 GLU A O 1
ATOM 2164 N N . LYS A 1 282 ? -9.189 -15.712 1.667 1.00 95.88 282 LYS A N 1
ATOM 2165 C CA . LYS A 1 282 ? -10.212 -14.697 1.930 1.00 95.88 282 LYS A CA 1
ATOM 2166 C C . LYS A 1 282 ? -9.616 -13.386 2.403 1.00 95.88 282 LYS A C 1
ATOM 2168 O O . LYS A 1 282 ? -8.682 -13.363 3.207 1.00 95.88 282 LYS A O 1
ATOM 2173 N N . VAL A 1 283 ? -10.234 -12.297 1.971 1.00 96.81 283 VAL A N 1
ATOM 2174 C CA . VAL A 1 283 ? -9.828 -10.923 2.266 1.00 96.81 283 VAL A CA 1
ATOM 2175 C C . VAL A 1 283 ? -11.018 -10.078 2.701 1.00 96.81 283 VAL A C 1
ATOM 2177 O O . VAL A 1 283 ? -12.174 -10.397 2.409 1.00 96.81 283 VAL A O 1
ATOM 2180 N N . CYS A 1 284 ? -10.730 -8.990 3.407 1.00 97.25 284 CYS A N 1
ATOM 2181 C CA . CYS A 1 284 ? -11.727 -7.995 3.764 1.00 97.25 284 CYS A CA 1
ATOM 2182 C C . CYS A 1 284 ? -12.087 -7.129 2.557 1.00 97.25 284 CYS A C 1
ATOM 2184 O O . CYS A 1 284 ? -11.225 -6.469 1.989 1.00 97.25 284 CYS A O 1
ATOM 2186 N N . SER A 1 285 ? -13.364 -7.091 2.190 1.00 94.00 285 SER A N 1
ATOM 2187 C CA . SER A 1 285 ? -13.898 -6.177 1.177 1.00 94.00 285 SER A CA 1
ATOM 2188 C C . SER A 1 285 ? -15.228 -5.631 1.675 1.00 94.00 285 SER A C 1
ATOM 2190 O O . SER A 1 285 ? -16.069 -6.410 2.127 1.00 94.00 285 SER A O 1
ATOM 2192 N N . GLN A 1 286 ? -15.400 -4.303 1.688 1.00 87.88 286 GLN A N 1
ATOM 2193 C CA . GLN A 1 286 ? -16.618 -3.651 2.191 1.00 87.88 286 GLN A CA 1
ATOM 2194 C C . GLN A 1 286 ? -17.046 -4.143 3.590 1.00 87.88 286 GLN A C 1
ATOM 2196 O O . GLN A 1 286 ? -18.231 -4.343 3.881 1.00 87.88 286 GLN A O 1
ATOM 2201 N N . ASN A 1 287 ? -16.053 -4.367 4.458 1.00 91.19 287 ASN A N 1
ATOM 2202 C CA . ASN A 1 287 ? -16.203 -4.899 5.818 1.00 91.19 287 ASN A CA 1
ATOM 2203 C C . ASN A 1 287 ? -16.808 -6.311 5.914 1.00 91.19 287 ASN A C 1
ATOM 2205 O O . ASN A 1 287 ? -17.384 -6.668 6.942 1.00 91.19 287 ASN A O 1
ATOM 2209 N N . GLN A 1 288 ? -16.668 -7.123 4.867 1.00 96.62 288 GLN A N 1
ATOM 2210 C CA . GLN A 1 288 ? -17.054 -8.534 4.848 1.00 96.62 288 GLN A CA 1
ATOM 2211 C C . GLN A 1 288 ? -15.848 -9.417 4.529 1.00 96.62 288 GLN A C 1
ATOM 2213 O O . GLN A 1 288 ? -14.954 -9.009 3.787 1.00 96.62 288 GLN A O 1
ATOM 2218 N N . CYS A 1 289 ? -15.822 -10.631 5.078 1.00 97.88 289 CYS A N 1
ATOM 2219 C CA . CYS A 1 289 ? -14.766 -11.599 4.814 1.00 97.88 289 CYS A CA 1
ATOM 2220 C C . CYS A 1 289 ? -15.130 -12.477 3.612 1.00 97.88 289 CYS A C 1
ATOM 2222 O O . CYS A 1 289 ? -15.857 -13.470 3.729 1.00 97.88 289 CYS A O 1
ATOM 2224 N N . MET A 1 290 ? -14.623 -12.103 2.440 1.00 95.81 290 MET A N 1
ATOM 2225 C CA . MET A 1 290 ? -15.026 -12.668 1.152 1.00 95.81 290 MET A CA 1
ATOM 2226 C C . MET A 1 290 ? -13.885 -13.459 0.508 1.00 95.81 290 MET A C 1
ATOM 2228 O O . MET A 1 290 ? -12.714 -13.198 0.769 1.00 95.81 290 MET A O 1
ATOM 2232 N N . GLY A 1 291 ? -14.225 -14.444 -0.328 1.00 95.06 291 GLY A N 1
ATOM 2233 C CA . GLY A 1 291 ? -13.235 -15.154 -1.148 1.00 95.06 291 GLY A CA 1
ATOM 2234 C C . GLY A 1 291 ? -12.605 -14.233 -2.192 1.00 95.06 291 GLY A C 1
ATOM 2235 O O . GLY A 1 291 ? -13.258 -13.290 -2.641 1.00 95.06 291 GLY A O 1
ATOM 2236 N N . LEU A 1 292 ? -11.363 -14.520 -2.593 1.00 90.62 292 LEU A N 1
ATOM 2237 C CA . LEU A 1 292 ? -10.606 -13.686 -3.540 1.00 90.62 292 LEU A CA 1
ATOM 2238 C C . LEU A 1 292 ? -11.375 -13.390 -4.836 1.00 90.62 292 LEU A C 1
ATOM 2240 O O . LEU A 1 292 ? -11.419 -12.241 -5.256 1.00 90.62 292 LEU A O 1
ATOM 2244 N N . GLU A 1 293 ? -12.032 -14.391 -5.430 1.00 88.50 293 GLU A N 1
ATOM 2245 C CA . GLU A 1 293 ? -12.808 -14.232 -6.674 1.00 88.50 293 GLU A CA 1
ATOM 2246 C C . GLU A 1 293 ? -14.014 -13.294 -6.529 1.00 88.50 293 GLU A C 1
ATOM 2248 O O . GLU A 1 293 ? -14.426 -12.647 -7.488 1.00 88.50 293 GLU A O 1
ATOM 2253 N N . ALA A 1 294 ? -14.601 -13.226 -5.332 1.00 89.62 294 ALA A N 1
ATOM 2254 C CA . ALA A 1 294 ? -15.734 -12.350 -5.055 1.00 89.62 294 ALA A CA 1
ATOM 2255 C C . ALA A 1 294 ? -15.281 -10.932 -4.671 1.00 89.62 294 ALA A C 1
ATOM 2257 O O . ALA A 1 294 ? -16.000 -9.971 -4.935 1.00 89.62 294 ALA A O 1
ATOM 2258 N N . ALA A 1 295 ? -14.107 -10.806 -4.043 1.00 88.50 295 ALA A N 1
ATOM 2259 C CA . ALA A 1 295 ? -13.537 -9.531 -3.615 1.00 88.50 295 ALA A CA 1
ATOM 2260 C C . ALA A 1 295 ? -12.832 -8.783 -4.757 1.00 88.50 295 ALA A C 1
ATOM 2262 O O . ALA A 1 295 ? -12.904 -7.557 -4.833 1.00 88.50 295 ALA A O 1
ATOM 2263 N N . TYR A 1 296 ? -12.152 -9.505 -5.647 1.00 85.00 296 TYR A N 1
ATOM 2264 C CA . TYR A 1 296 ? -11.323 -8.929 -6.698 1.00 85.00 296 TYR A CA 1
ATOM 2265 C C . TYR A 1 296 ? -11.791 -9.362 -8.077 1.00 85.00 296 TYR A C 1
ATOM 2267 O O . TYR A 1 296 ? -12.139 -10.515 -8.322 1.00 85.00 296 TYR A O 1
ATOM 2275 N N . ARG A 1 297 ? -11.736 -8.423 -9.020 1.00 71.50 297 ARG A N 1
ATOM 2276 C CA . ARG A 1 297 ? -11.912 -8.730 -10.437 1.00 71.50 297 ARG A CA 1
ATOM 2277 C C . ARG A 1 297 ? -10.566 -9.194 -10.993 1.00 71.50 297 ARG A C 1
ATOM 2279 O O . ARG A 1 297 ? -9.554 -8.558 -10.730 1.00 71.50 297 ARG A O 1
ATOM 2286 N N . ASN A 1 298 ? -10.578 -10.257 -11.797 1.00 71.50 298 ASN A N 1
ATOM 2287 C CA . ASN A 1 298 ? -9.421 -10.719 -12.572 1.00 71.50 298 ASN A CA 1
ATOM 2288 C C . ASN A 1 298 ? -8.249 -11.321 -11.755 1.00 71.50 298 ASN A C 1
ATOM 2290 O O . ASN A 1 298 ? -7.087 -11.156 -12.117 1.00 71.50 298 ASN A O 1
ATOM 2294 N N . THR A 1 299 ? -8.541 -12.074 -10.686 1.00 73.19 299 THR A N 1
ATOM 2295 C CA . THR A 1 299 ? -7.530 -12.760 -9.844 1.00 73.19 299 THR A CA 1
ATOM 2296 C C . THR A 1 299 ? -6.599 -13.700 -10.615 1.00 73.19 299 THR A C 1
ATOM 2298 O O . THR A 1 299 ? -5.447 -13.877 -10.233 1.00 73.19 299 THR A O 1
ATOM 2301 N N . ASN A 1 300 ? -7.071 -14.271 -11.726 1.00 81.81 300 ASN A N 1
ATOM 2302 C CA . ASN A 1 300 ? -6.293 -15.165 -12.587 1.00 81.81 300 ASN A CA 1
ATOM 2303 C C . ASN A 1 300 ? -5.551 -14.440 -13.722 1.00 81.81 300 ASN A C 1
ATOM 2305 O O . ASN A 1 300 ? -5.019 -15.101 -14.608 1.00 81.81 300 ASN A O 1
ATOM 2309 N N . CYS A 1 301 ? -5.495 -13.102 -13.725 1.00 86.12 301 CYS A N 1
ATOM 2310 C CA . CYS A 1 301 ? -4.856 -12.352 -14.807 1.00 86.12 301 CYS A CA 1
ATOM 2311 C C . CYS A 1 301 ? -3.400 -12.780 -15.038 1.00 86.12 301 CYS A C 1
ATOM 2313 O O . CYS A 1 301 ? -3.029 -13.100 -16.164 1.00 86.12 301 CYS A O 1
ATOM 2315 N N . SER A 1 302 ? -2.596 -12.868 -13.972 1.00 86.44 302 SER A N 1
ATOM 2316 C CA . SER A 1 302 ? -1.186 -13.267 -14.080 1.00 86.44 302 SER A CA 1
ATOM 2317 C C . SER A 1 302 ? -1.008 -14.687 -14.621 1.00 86.44 302 SER A C 1
ATOM 2319 O O . SER A 1 302 ? -0.019 -14.956 -15.287 1.00 86.44 302 SER A O 1
ATOM 2321 N N . ALA A 1 303 ? -1.973 -15.588 -14.403 1.00 87.19 303 ALA A N 1
ATOM 2322 C CA . ALA A 1 303 ? -1.923 -16.944 -14.956 1.00 87.19 303 ALA A CA 1
ATOM 2323 C C . ALA A 1 303 ? -2.127 -16.976 -16.482 1.00 87.19 303 ALA A C 1
ATOM 2325 O O . ALA A 1 303 ? -1.763 -17.955 -17.128 1.00 87.19 303 ALA A O 1
ATOM 2326 N N . ASN A 1 304 ? -2.699 -15.913 -17.054 1.00 89.12 304 ASN A N 1
ATOM 2327 C CA . ASN A 1 304 ? -2.877 -15.751 -18.496 1.00 89.12 304 ASN A CA 1
ATOM 2328 C C . ASN A 1 304 ? -1.723 -14.978 -19.152 1.00 89.12 304 ASN A C 1
ATOM 2330 O O . ASN A 1 304 ? -1.752 -14.764 -20.365 1.00 89.12 304 ASN A O 1
ATOM 2334 N N . CYS A 1 305 ? -0.734 -14.531 -18.373 1.00 91.12 305 CYS A N 1
ATOM 2335 C CA . CYS A 1 305 ? 0.423 -13.835 -18.909 1.00 91.12 305 CYS A CA 1
ATOM 2336 C C . CYS A 1 305 ? 1.439 -14.817 -19.513 1.00 91.12 305 CYS A C 1
ATOM 2338 O O . CYS A 1 305 ? 1.623 -15.915 -18.984 1.00 91.12 305 CYS A O 1
ATOM 2340 N N . PRO A 1 306 ? 2.082 -14.458 -20.639 1.00 90.62 306 PRO A N 1
ATOM 2341 C CA . PRO A 1 306 ? 3.030 -15.336 -21.310 1.00 90.62 306 PRO A CA 1
ATOM 2342 C C . PRO A 1 306 ? 4.365 -15.382 -20.557 1.00 90.62 306 PRO A C 1
ATOM 2344 O O . PRO A 1 306 ? 4.801 -14.376 -19.997 1.00 90.62 306 PRO A O 1
ATOM 2347 N N . GLY A 1 307 ? 5.018 -16.546 -20.575 1.00 90.00 307 GLY A N 1
ATOM 2348 C CA . GLY A 1 307 ? 6.362 -16.728 -20.027 1.00 90.00 307 GLY A CA 1
ATOM 2349 C C . GLY A 1 307 ? 6.513 -16.210 -18.592 1.00 90.00 307 GLY A C 1
ATOM 2350 O O . GLY A 1 307 ? 5.740 -16.557 -17.700 1.00 90.00 307 GLY A O 1
ATOM 2351 N N . HIS A 1 308 ? 7.533 -15.381 -18.383 1.00 88.69 308 HIS A N 1
ATOM 2352 C CA . HIS A 1 308 ? 7.855 -14.736 -17.113 1.00 88.69 308 HIS A CA 1
ATOM 2353 C C . HIS A 1 308 ? 7.251 -13.333 -17.047 1.00 88.69 308 HIS A C 1
ATOM 2355 O O . HIS A 1 308 ? 7.961 -12.334 -17.161 1.00 88.69 308 HIS A O 1
ATOM 2361 N N . ALA A 1 309 ? 5.929 -13.252 -16.907 1.00 90.19 309 ALA A N 1
ATOM 2362 C CA . ALA A 1 309 ? 5.217 -11.986 -16.792 1.00 90.19 309 ALA A CA 1
ATOM 2363 C C . ALA A 1 309 ? 4.216 -11.962 -15.641 1.00 90.19 309 ALA A C 1
ATOM 2365 O O . ALA A 1 309 ? 3.586 -12.961 -15.298 1.00 90.19 309 ALA A O 1
ATOM 2366 N N . VAL A 1 310 ? 4.031 -10.766 -15.090 1.00 90.62 310 VAL A N 1
ATOM 2367 C CA . VAL A 1 310 ? 3.079 -10.468 -14.024 1.00 90.62 310 VAL A CA 1
ATOM 2368 C C . VAL A 1 310 ? 2.038 -9.488 -14.547 1.00 90.62 310 VAL A C 1
ATOM 2370 O O . VAL A 1 310 ? 2.343 -8.584 -15.323 1.00 90.62 310 VAL A O 1
ATOM 2373 N N . CYS A 1 311 ? 0.789 -9.672 -14.130 1.00 90.44 311 CYS A N 1
ATOM 2374 C CA . CYS A 1 311 ? -0.288 -8.766 -14.488 1.00 90.44 311 CYS A CA 1
ATOM 2375 C C . CYS A 1 311 ? -0.320 -7.538 -13.567 1.00 90.44 311 CYS A C 1
ATOM 2377 O O . CYS A 1 311 ? -0.310 -7.661 -12.337 1.00 90.44 311 CYS A O 1
ATOM 2379 N N . ASN A 1 312 ? -0.397 -6.355 -14.169 1.00 85.31 312 ASN A N 1
ATOM 2380 C CA . ASN A 1 312 ? -0.524 -5.090 -13.458 1.00 85.31 312 ASN A CA 1
ATOM 2381 C C . ASN A 1 312 ? -1.996 -4.718 -13.180 1.00 85.31 312 ASN A C 1
ATOM 2383 O O . ASN A 1 312 ? -2.940 -5.370 -13.636 1.00 85.31 312 ASN A O 1
ATOM 2387 N N . HIS A 1 313 ? -2.208 -3.629 -12.446 1.00 82.25 313 HIS A N 1
ATOM 2388 C CA . HIS A 1 313 ? -3.533 -3.121 -12.080 1.00 82.25 313 HIS A CA 1
ATOM 2389 C C . HIS A 1 313 ? -4.433 -2.741 -13.269 1.00 82.25 313 HIS A C 1
ATOM 2391 O O . HIS A 1 313 ? -5.655 -2.698 -13.120 1.00 82.25 313 HIS A O 1
ATOM 2397 N N . ARG A 1 314 ? -3.860 -2.520 -14.461 1.00 82.94 314 ARG A N 1
ATOM 2398 C CA . ARG A 1 314 ? -4.589 -2.263 -15.717 1.00 82.94 314 ARG A CA 1
ATOM 2399 C C . ARG A 1 314 ? -4.976 -3.546 -16.456 1.00 82.94 314 ARG A C 1
ATOM 2401 O O . ARG A 1 314 ? -5.498 -3.479 -17.564 1.00 82.94 314 ARG A O 1
ATOM 2408 N N . SER A 1 315 ? -4.757 -4.716 -15.850 1.00 85.06 315 SER A N 1
ATOM 2409 C CA . SER A 1 315 ? -4.946 -6.028 -16.480 1.00 85.06 315 SER A CA 1
ATOM 2410 C C . SER A 1 315 ? -4.040 -6.268 -17.697 1.00 85.06 315 SER A C 1
ATOM 2412 O O . SER A 1 315 ? -4.426 -6.968 -18.631 1.00 85.06 315 SER A O 1
ATOM 2414 N N . GLN A 1 316 ? -2.843 -5.675 -17.698 1.00 87.62 316 GLN A N 1
ATOM 2415 C CA . GLN A 1 316 ? -1.839 -5.838 -18.749 1.00 87.62 316 GLN A CA 1
ATOM 2416 C C . GLN A 1 316 ? -0.654 -6.651 -18.218 1.00 87.62 316 GLN A C 1
ATOM 2418 O O . GLN A 1 316 ? -0.250 -6.492 -17.066 1.00 87.62 316 GLN A O 1
ATOM 2423 N N . CYS A 1 317 ? -0.102 -7.527 -19.057 1.00 89.56 317 CYS A N 1
ATOM 2424 C CA . CYS A 1 317 ? 1.049 -8.353 -18.704 1.00 89.56 317 CYS A CA 1
ATOM 2425 C C . CYS A 1 317 ? 2.353 -7.586 -18.899 1.00 89.56 317 CYS A C 1
ATOM 2427 O O . CYS A 1 317 ? 2.598 -7.024 -19.967 1.00 89.56 317 CYS A O 1
ATOM 2429 N N . GLN A 1 318 ? 3.201 -7.624 -17.881 1.00 87.62 318 GLN A N 1
ATOM 2430 C CA . GLN A 1 318 ? 4.513 -7.003 -17.866 1.00 87.62 318 GLN A CA 1
ATOM 2431 C C . GLN A 1 318 ? 5.563 -8.069 -17.596 1.00 87.62 318 GLN A C 1
ATOM 2433 O O . GLN A 1 318 ? 5.443 -8.823 -16.630 1.00 87.62 318 GLN A O 1
ATOM 2438 N N . CYS A 1 319 ? 6.574 -8.151 -18.462 1.00 85.56 319 CYS A N 1
ATOM 2439 C CA . CYS A 1 319 ? 7.672 -9.086 -18.259 1.00 85.56 319 CYS A CA 1
ATOM 2440 C C . CYS A 1 319 ? 8.407 -8.771 -16.950 1.00 85.56 319 CYS A C 1
ATOM 2442 O O . CYS A 1 319 ? 8.613 -7.608 -16.601 1.00 85.56 319 CYS A O 1
ATOM 2444 N N . GLU A 1 320 ? 8.822 -9.815 -16.245 1.00 80.25 320 GLU A N 1
ATOM 2445 C CA . GLU A 1 320 ? 9.711 -9.703 -15.097 1.00 80.25 320 GLU A CA 1
ATOM 2446 C C . GLU A 1 320 ? 11.091 -9.153 -15.520 1.00 80.25 320 GLU A C 1
ATOM 2448 O O . GLU A 1 320 ? 11.486 -9.298 -16.684 1.00 80.25 320 GLU A O 1
ATOM 2453 N N . PRO A 1 321 ? 11.861 -8.555 -14.589 1.00 72.12 321 PRO A N 1
ATOM 2454 C CA . PRO A 1 321 ? 13.219 -8.088 -14.855 1.00 72.12 321 PRO A CA 1
ATOM 2455 C C . PRO A 1 321 ? 14.073 -9.112 -15.607 1.00 72.12 321 PRO A C 1
ATOM 2457 O O . PRO A 1 321 ? 14.182 -10.272 -15.205 1.00 72.12 321 PRO A O 1
ATOM 2460 N N . GLY A 1 322 ? 14.715 -8.654 -16.683 1.00 71.94 322 GLY A N 1
ATOM 2461 C CA . GLY A 1 322 ? 15.586 -9.476 -17.519 1.00 71.94 322 GLY A CA 1
ATOM 2462 C C . GLY A 1 322 ? 14.866 -10.316 -18.575 1.00 71.94 322 GLY A C 1
ATOM 2463 O O . GLY A 1 322 ? 15.554 -11.022 -19.303 1.00 71.94 322 GLY A O 1
ATOM 2464 N N . TRP A 1 323 ? 13.537 -10.236 -18.707 1.00 82.88 323 TRP A N 1
ATOM 2465 C CA . TRP A 1 323 ? 12.770 -10.926 -19.753 1.00 82.88 323 TRP A CA 1
ATOM 2466 C C . TRP A 1 323 ? 12.258 -9.961 -20.825 1.00 82.88 323 TRP A C 1
ATOM 2468 O O . TRP A 1 323 ? 11.888 -8.821 -20.543 1.00 82.88 323 TRP A O 1
ATOM 2478 N N . LEU A 1 324 ? 12.243 -10.416 -22.080 1.00 78.06 324 LEU A N 1
ATOM 2479 C CA . LEU A 1 324 ? 11.926 -9.580 -23.236 1.00 78.06 324 LEU A CA 1
ATOM 2480 C C . LEU A 1 324 ? 10.465 -9.744 -23.700 1.00 78.06 324 LEU A C 1
ATOM 2482 O O . LEU A 1 324 ? 10.018 -10.869 -23.950 1.00 78.06 324 LEU A O 1
ATOM 2486 N N . PRO A 1 325 ? 9.723 -8.640 -23.906 1.00 77.56 325 PRO A N 1
ATOM 2487 C CA . PRO A 1 325 ? 8.405 -8.689 -24.535 1.00 77.56 325 PRO A CA 1
ATOM 2488 C C . PRO A 1 325 ? 8.506 -9.071 -26.027 1.00 77.56 325 PRO A C 1
ATOM 2490 O O . PRO A 1 325 ? 9.537 -8.816 -26.659 1.00 77.56 325 PRO A O 1
ATOM 2493 N N . PRO A 1 326 ? 7.436 -9.626 -26.636 1.00 77.69 326 PRO A N 1
ATOM 2494 C CA . PRO A 1 326 ? 6.082 -9.751 -26.081 1.00 77.69 326 PRO A CA 1
ATOM 2495 C C . PRO A 1 326 ? 5.800 -11.062 -25.329 1.00 77.69 326 PRO A C 1
ATOM 2497 O O . PRO A 1 326 ? 4.818 -11.118 -24.598 1.00 77.69 326 PRO A O 1
ATOM 2500 N N . SER A 1 327 ? 6.607 -12.114 -25.510 1.00 82.31 327 SER A N 1
ATOM 2501 C CA . SER A 1 327 ? 6.342 -13.430 -24.904 1.00 82.31 327 SER A CA 1
ATOM 2502 C C . SER A 1 327 ? 6.938 -13.602 -23.508 1.00 82.31 327 SER A C 1
ATOM 2504 O O . SER A 1 327 ? 6.520 -14.504 -22.793 1.00 82.31 327 SER A O 1
ATOM 2506 N N . CYS A 1 328 ? 7.908 -12.769 -23.116 1.00 87.50 328 CYS A N 1
ATOM 2507 C CA . CYS A 1 328 ? 8.619 -12.885 -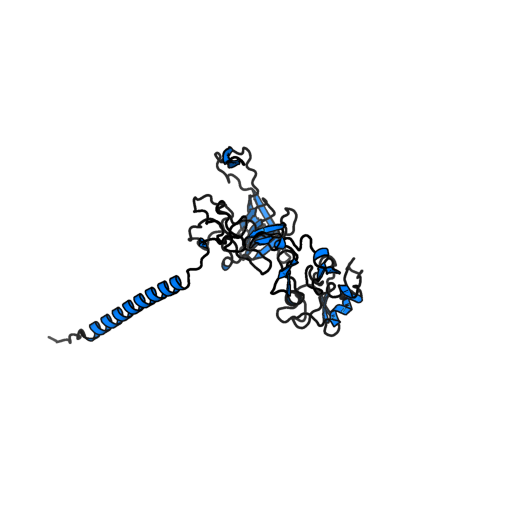21.841 1.00 87.50 328 CYS A CA 1
ATOM 2508 C C . CYS A 1 328 ? 9.274 -14.270 -21.646 1.00 87.50 328 CYS A C 1
ATOM 2510 O O . CYS A 1 328 ? 9.389 -14.765 -20.528 1.00 87.50 328 CYS A O 1
ATOM 2512 N N . GLU A 1 329 ? 9.689 -14.914 -22.745 1.00 87.44 329 GLU A N 1
ATOM 2513 C CA . GLU A 1 329 ? 10.339 -16.238 -22.754 1.00 87.44 329 GLU A CA 1
ATOM 2514 C C . GLU A 1 329 ? 11.843 -16.173 -23.037 1.00 87.44 329 GLU A C 1
ATOM 2516 O O . GLU A 1 329 ? 12.567 -17.138 -22.796 1.00 87.44 329 GLU A O 1
ATOM 2521 N N . SER A 1 330 ? 12.334 -15.057 -23.576 1.00 83.94 330 SER A N 1
ATOM 2522 C CA . SER A 1 330 ? 13.757 -14.838 -23.820 1.00 83.94 330 SER A CA 1
ATOM 2523 C C . SER A 1 330 ? 14.324 -13.861 -22.803 1.00 83.94 330 SER A C 1
ATOM 2525 O O . SER A 1 330 ? 13.714 -12.836 -22.497 1.00 83.94 330 SER A O 1
ATOM 2527 N N . GLN A 1 331 ? 15.508 -14.180 -22.288 1.00 78.25 331 GLN A N 1
ATOM 2528 C CA . GLN A 1 331 ? 16.240 -13.279 -21.411 1.00 78.25 331 GLN A CA 1
ATOM 2529 C C . GLN A 1 331 ? 16.969 -12.213 -22.227 1.00 78.25 331 GLN A C 1
ATOM 2531 O O . GLN A 1 331 ? 17.501 -12.500 -23.304 1.00 78.25 331 GLN A O 1
ATOM 2536 N N . ASP A 1 332 ? 17.023 -10.994 -21.702 1.00 69.00 332 ASP A N 1
ATOM 2537 C CA . ASP A 1 332 ? 17.866 -9.947 -22.255 1.00 69.00 332 ASP A CA 1
ATOM 2538 C C . ASP A 1 332 ? 19.338 -10.249 -21.942 1.00 69.00 332 ASP A C 1
ATOM 2540 O O . ASP A 1 332 ? 19.769 -10.267 -20.786 1.00 69.00 332 ASP A O 1
ATOM 2544 N N . GLY A 1 333 ? 20.126 -10.487 -22.993 1.00 59.41 333 GLY A N 1
ATOM 2545 C CA . GLY A 1 333 ? 21.558 -10.759 -22.894 1.00 59.41 333 GLY A CA 1
ATOM 2546 C C . GLY A 1 333 ? 22.375 -9.597 -22.316 1.00 59.41 333 GLY A C 1
ATOM 2547 O O . GLY A 1 333 ? 23.525 -9.813 -21.939 1.00 59.41 333 GLY A O 1
ATOM 2548 N N . ALA A 1 334 ? 21.805 -8.390 -22.215 1.00 56.09 334 ALA A N 1
ATOM 2549 C CA . ALA A 1 334 ? 22.418 -7.254 -21.526 1.00 56.09 334 ALA A CA 1
ATOM 2550 C C . ALA A 1 334 ? 22.286 -7.325 -19.989 1.00 56.09 334 ALA A C 1
ATOM 2552 O O . ALA A 1 334 ? 23.108 -6.742 -19.283 1.00 56.09 334 ALA A O 1
ATOM 2553 N N . PHE A 1 335 ? 21.318 -8.087 -19.460 1.00 45.66 335 PHE A N 1
ATOM 2554 C CA . PHE A 1 335 ? 21.043 -8.214 -18.020 1.00 45.66 335 PHE A CA 1
ATOM 2555 C C . PHE A 1 335 ? 21.890 -9.298 -17.329 1.00 45.66 335 PHE A C 1
ATOM 2557 O O . PHE A 1 335 ? 21.708 -9.599 -16.145 1.00 45.66 335 PHE A O 1
ATOM 2564 N N . SER A 1 336 ? 22.848 -9.907 -18.039 1.00 42.91 336 SER A N 1
ATOM 2565 C CA . SER A 1 336 ? 23.794 -10.818 -17.406 1.00 42.91 336 SER A CA 1
ATOM 2566 C C . SER A 1 336 ? 24.735 -10.022 -16.503 1.00 42.91 336 SER A C 1
ATOM 2568 O O . SER A 1 336 ? 25.729 -9.452 -16.959 1.00 42.91 336 SER A O 1
ATOM 2570 N N . SER A 1 337 ? 24.440 -10.026 -15.200 1.00 47.25 337 SER A N 1
ATOM 2571 C CA . SER A 1 337 ? 25.425 -9.775 -14.147 1.00 47.25 337 SER A CA 1
ATOM 2572 C C . SER A 1 337 ? 26.737 -10.471 -14.544 1.00 47.25 337 SER A C 1
ATOM 2574 O O . SER A 1 337 ? 26.673 -11.630 -14.974 1.00 47.25 337 SER A O 1
ATOM 2576 N N . PRO A 1 338 ? 27.911 -9.807 -14.473 1.00 45.84 338 PRO A N 1
ATOM 2577 C CA . PRO A 1 338 ? 29.148 -10.379 -14.984 1.00 45.84 338 PRO A CA 1
ATOM 2578 C C . PRO A 1 338 ? 29.320 -11.769 -14.386 1.00 45.84 338 PRO A C 1
ATOM 2580 O O . PRO A 1 338 ? 29.240 -11.939 -13.167 1.00 45.84 338 PRO A O 1
ATOM 2583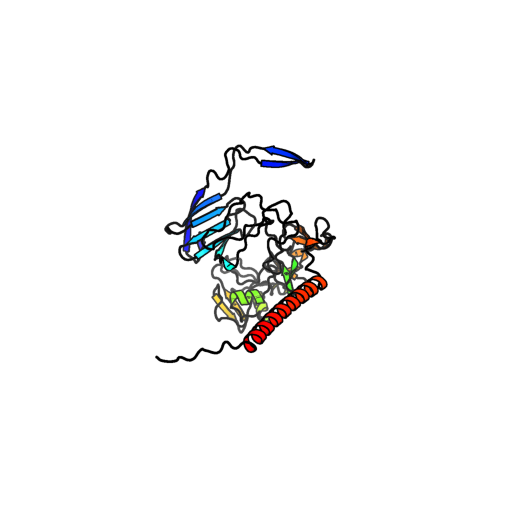 N N . SER A 1 339 ? 29.480 -12.766 -15.259 1.00 50.41 339 SER A N 1
ATOM 2584 C CA . SER A 1 339 ? 29.606 -14.160 -14.845 1.00 50.41 339 SER A CA 1
ATOM 2585 C C . SER A 1 339 ? 30.635 -14.276 -13.716 1.00 50.41 339 SER A C 1
ATOM 2587 O O . SER A 1 339 ? 31.604 -13.512 -13.670 1.00 50.41 339 SER A O 1
ATOM 2589 N N . THR A 1 340 ? 30.474 -15.237 -12.806 1.00 54.41 340 THR A N 1
ATOM 2590 C CA . THR A 1 340 ? 31.415 -15.440 -11.691 1.00 54.41 340 THR A CA 1
ATOM 2591 C C . THR A 1 340 ? 32.874 -15.514 -12.175 1.00 54.41 340 THR A C 1
ATOM 2593 O O . THR A 1 340 ? 33.771 -15.031 -11.490 1.00 54.41 340 THR A O 1
ATOM 2596 N N . GLY A 1 341 ? 33.117 -16.015 -13.395 1.00 55.19 341 GLY A N 1
ATOM 2597 C CA . GLY A 1 341 ? 34.437 -16.014 -14.036 1.00 55.19 341 GLY A CA 1
ATOM 2598 C C . GLY A 1 341 ? 34.981 -14.619 -14.374 1.00 55.19 341 GLY A C 1
ATOM 2599 O O . GLY A 1 341 ? 36.171 -14.367 -14.192 1.00 55.19 341 GLY A O 1
ATOM 2600 N N . THR A 1 342 ? 34.126 -13.688 -14.798 1.00 56.53 342 THR A N 1
ATOM 2601 C CA . THR A 1 342 ? 34.489 -12.288 -15.068 1.00 56.53 342 THR A CA 1
ATOM 2602 C C . THR A 1 342 ? 34.818 -11.543 -13.771 1.00 56.53 342 THR A C 1
ATOM 2604 O O . THR A 1 342 ? 35.804 -10.810 -13.722 1.00 56.53 342 THR A O 1
ATOM 2607 N N . ILE A 1 343 ? 34.059 -11.785 -12.694 1.00 60.62 343 ILE A N 1
ATOM 2608 C CA . ILE A 1 343 ? 34.320 -11.200 -11.366 1.00 60.62 343 ILE A CA 1
ATOM 2609 C C . ILE A 1 343 ? 35.646 -11.724 -10.797 1.00 60.62 343 ILE A C 1
ATOM 2611 O O . ILE A 1 343 ? 36.486 -10.930 -10.376 1.00 60.62 343 ILE A O 1
ATOM 2615 N N . VAL A 1 344 ? 35.883 -13.041 -10.856 1.00 65.94 344 VAL A N 1
ATOM 2616 C CA . VAL A 1 344 ? 37.151 -13.655 -10.421 1.00 65.94 344 VAL A CA 1
ATOM 2617 C C . VAL A 1 344 ? 38.331 -13.123 -11.240 1.00 65.94 344 VAL A C 1
ATOM 2619 O O . VAL A 1 344 ? 39.374 -12.803 -10.670 1.00 65.94 344 VAL A O 1
ATOM 2622 N N . GLY A 1 345 ? 38.164 -12.955 -12.555 1.00 69.75 345 GLY A N 1
ATOM 2623 C CA . GLY A 1 345 ? 39.181 -12.364 -13.425 1.00 69.75 345 GLY A CA 1
ATOM 2624 C C . GLY A 1 345 ? 39.540 -10.928 -13.032 1.00 69.75 345 GLY A C 1
ATOM 2625 O O . GLY A 1 345 ? 40.719 -10.614 -12.869 1.00 69.75 345 GLY A O 1
ATOM 2626 N N . ILE A 1 346 ? 38.537 -10.071 -12.806 1.00 75.69 346 ILE A N 1
ATOM 2627 C CA . ILE A 1 346 ? 38.747 -8.678 -12.381 1.00 75.69 346 ILE A CA 1
ATOM 2628 C C . ILE A 1 346 ? 39.415 -8.630 -10.999 1.00 75.69 346 ILE A C 1
ATOM 2630 O O . ILE A 1 346 ? 40.386 -7.894 -10.815 1.00 75.69 346 ILE A O 1
ATOM 2634 N N . SER A 1 347 ? 38.969 -9.451 -10.041 1.00 76.38 347 SER A N 1
ATOM 2635 C CA . SER A 1 347 ? 39.584 -9.524 -8.710 1.00 76.38 347 SER A CA 1
ATOM 2636 C C . SER A 1 347 ? 41.053 -9.952 -8.767 1.00 76.38 347 SER A C 1
ATOM 2638 O O . SER A 1 347 ? 41.887 -9.339 -8.102 1.00 76.38 347 SER A O 1
ATOM 2640 N N . LEU A 1 348 ? 41.405 -10.950 -9.586 1.00 80.88 348 LEU A N 1
ATOM 2641 C CA . LEU A 1 348 ? 42.792 -11.407 -9.733 1.00 80.88 348 LEU A CA 1
ATOM 2642 C C . LEU A 1 348 ? 43.700 -10.331 -10.340 1.00 80.88 348 LEU A C 1
ATOM 2644 O O . LEU A 1 348 ? 44.813 -10.130 -9.855 1.00 80.88 348 LEU A O 1
ATOM 2648 N N . VAL A 1 349 ? 43.226 -9.605 -11.356 1.00 85.44 349 VAL A N 1
ATOM 2649 C CA . VAL A 1 349 ? 43.994 -8.514 -11.980 1.00 85.44 349 VAL A CA 1
ATOM 2650 C C . VAL A 1 349 ? 44.245 -7.381 -10.984 1.00 85.44 349 VAL A C 1
ATOM 2652 O O . VAL A 1 349 ? 45.374 -6.906 -10.867 1.00 85.44 349 VAL A O 1
ATOM 2655 N N . VAL A 1 350 ? 43.228 -6.984 -10.213 1.00 87.00 350 VAL A N 1
ATOM 2656 C CA . VAL A 1 350 ? 43.366 -5.937 -9.188 1.00 87.00 350 VAL A CA 1
ATOM 2657 C C . VAL A 1 350 ? 44.338 -6.367 -8.086 1.00 87.00 350 VAL A C 1
ATOM 2659 O O . VAL A 1 350 ? 45.201 -5.582 -7.694 1.00 87.00 350 VAL A O 1
ATOM 2662 N N . ILE A 1 351 ? 44.266 -7.620 -7.627 1.00 88.81 351 ILE A N 1
ATOM 2663 C CA . ILE A 1 351 ? 45.196 -8.162 -6.624 1.00 88.81 351 ILE A CA 1
ATOM 2664 C C . ILE A 1 351 ? 46.638 -8.147 -7.147 1.00 88.81 351 ILE A C 1
ATOM 2666 O O . ILE A 1 351 ? 47.541 -7.716 -6.432 1.00 88.81 351 ILE A O 1
ATOM 2670 N N . LEU A 1 352 ? 46.871 -8.562 -8.396 1.00 90.06 352 LEU A N 1
ATOM 2671 C CA . LEU A 1 352 ? 48.208 -8.554 -8.999 1.00 90.06 352 LEU A CA 1
ATOM 2672 C C . LEU A 1 352 ? 48.771 -7.134 -9.152 1.00 90.06 352 LEU A C 1
ATOM 2674 O O . LEU A 1 352 ? 49.952 -6.916 -8.878 1.00 90.06 352 LEU A O 1
ATOM 2678 N N . LEU A 1 353 ? 47.938 -6.160 -9.528 1.00 90.94 353 LEU A N 1
ATOM 2679 C CA . LEU A 1 353 ? 48.341 -4.753 -9.603 1.00 90.94 353 LEU A CA 1
ATOM 2680 C C . LEU A 1 353 ? 48.702 -4.193 -8.222 1.00 90.94 353 LEU A C 1
ATOM 2682 O O . LEU A 1 353 ? 49.739 -3.544 -8.077 1.00 90.94 353 LEU A O 1
ATOM 2686 N N . LEU A 1 354 ? 47.902 -4.488 -7.194 1.00 90.94 354 LEU A N 1
ATOM 2687 C CA . LEU A 1 354 ? 48.187 -4.075 -5.817 1.00 90.94 354 LEU A CA 1
ATOM 2688 C C . LEU A 1 354 ? 49.474 -4.712 -5.285 1.00 90.94 354 LEU A C 1
ATOM 2690 O O . LEU A 1 354 ? 50.292 -4.018 -4.684 1.00 90.94 354 LEU A O 1
ATOM 2694 N N . LEU A 1 355 ? 49.703 -6.000 -5.553 1.00 91.31 355 LEU A N 1
ATOM 2695 C CA . LEU A 1 355 ? 50.954 -6.676 -5.202 1.00 91.31 355 LEU A CA 1
ATOM 2696 C C . LEU A 1 355 ? 52.153 -6.048 -5.919 1.00 91.31 355 LEU A C 1
ATOM 2698 O O . LEU A 1 355 ? 53.179 -5.811 -5.286 1.00 91.31 355 LEU A O 1
ATOM 2702 N N . GLY A 1 356 ? 52.016 -5.703 -7.202 1.00 90.00 356 GLY A N 1
ATOM 2703 C CA . GLY A 1 356 ? 53.046 -4.986 -7.955 1.00 90.00 356 GLY A CA 1
ATOM 2704 C C . GLY A 1 356 ? 53.394 -3.629 -7.335 1.00 90.00 356 GLY A C 1
ATOM 2705 O O . GLY A 1 356 ? 54.574 -3.313 -7.164 1.00 90.00 356 GLY A O 1
ATOM 2706 N N . ILE A 1 357 ? 52.384 -2.856 -6.923 1.00 90.25 357 ILE A N 1
ATOM 2707 C CA . ILE A 1 357 ? 52.573 -1.571 -6.233 1.00 90.25 357 ILE A CA 1
ATOM 2708 C C . ILE A 1 357 ? 53.270 -1.781 -4.885 1.00 90.25 357 ILE A C 1
ATOM 2710 O O . ILE A 1 357 ? 54.244 -1.090 -4.589 1.00 90.25 357 ILE A O 1
ATOM 2714 N N . ILE A 1 358 ? 52.831 -2.758 -4.085 1.00 90.00 358 ILE A N 1
ATOM 2715 C CA . ILE A 1 358 ? 53.438 -3.073 -2.784 1.00 90.00 358 ILE A CA 1
ATOM 2716 C C . ILE A 1 358 ? 54.904 -3.481 -2.963 1.00 90.00 358 ILE A C 1
ATOM 2718 O O . ILE A 1 358 ? 55.774 -2.944 -2.279 1.00 90.00 358 ILE A O 1
ATOM 2722 N N . CYS A 1 359 ? 55.209 -4.367 -3.911 1.00 88.62 359 CYS A N 1
ATOM 2723 C CA . CYS A 1 359 ? 56.581 -4.757 -4.228 1.00 88.62 359 CYS A CA 1
ATOM 2724 C C . CYS A 1 359 ? 57.426 -3.559 -4.687 1.00 88.62 359 CYS A C 1
ATOM 2726 O O . CYS A 1 359 ? 58.578 -3.435 -4.272 1.00 88.62 359 CYS A O 1
ATOM 2728 N N . GLY A 1 360 ? 56.856 -2.649 -5.482 1.00 87.31 360 GLY A N 1
ATOM 2729 C CA . GLY A 1 360 ? 57.511 -1.408 -5.898 1.00 87.31 360 GLY A CA 1
ATOM 2730 C C . GLY A 1 360 ? 57.832 -0.479 -4.724 1.00 87.31 360 GLY A C 1
ATOM 2731 O O . GLY A 1 360 ? 58.957 0.011 -4.615 1.00 87.31 360 GLY A O 1
ATOM 2732 N N . VAL A 1 361 ? 56.886 -0.286 -3.800 1.00 87.62 361 VAL A N 1
ATOM 2733 C CA . VAL A 1 361 ? 57.073 0.533 -2.590 1.00 87.62 361 VAL A CA 1
ATOM 2734 C C . VAL A 1 361 ? 58.101 -0.100 -1.656 1.00 87.62 361 VAL A C 1
ATOM 2736 O O . VAL A 1 361 ? 59.015 0.586 -1.198 1.00 87.62 361 VAL A O 1
ATOM 2739 N N . VAL A 1 362 ? 58.014 -1.410 -1.415 1.00 86.06 362 VAL A N 1
ATOM 2740 C CA . VAL A 1 362 ? 58.986 -2.145 -0.594 1.00 86.06 362 VAL A CA 1
ATOM 2741 C C . VAL A 1 362 ? 60.376 -2.065 -1.221 1.00 86.06 362 VAL A C 1
ATOM 2743 O O . VAL A 1 362 ? 61.332 -1.745 -0.520 1.00 86.06 362 VAL A O 1
ATOM 2746 N N . GLY A 1 363 ? 60.496 -2.262 -2.537 1.00 84.94 363 GLY A N 1
ATOM 2747 C CA . GLY A 1 363 ? 61.754 -2.120 -3.270 1.00 84.94 363 GLY A CA 1
ATOM 2748 C C . GLY A 1 363 ? 62.331 -0.704 -3.190 1.00 84.94 363 GLY A C 1
ATOM 2749 O O . GLY A 1 363 ? 63.526 -0.538 -2.943 1.00 84.94 363 GLY A O 1
ATOM 2750 N N . PHE A 1 364 ? 61.492 0.328 -3.308 1.00 81.19 364 PHE A N 1
ATOM 2751 C CA . PHE A 1 364 ? 61.898 1.724 -3.130 1.00 81.19 364 PHE A CA 1
ATOM 2752 C C . PHE A 1 364 ? 62.386 2.000 -1.702 1.00 81.19 364 PHE A C 1
ATOM 2754 O O . PHE A 1 364 ? 63.438 2.613 -1.511 1.00 81.19 364 PHE A O 1
ATOM 2761 N N . MET A 1 365 ? 61.674 1.499 -0.690 1.00 78.69 365 MET A N 1
ATOM 2762 C CA . MET A 1 365 ? 62.081 1.606 0.712 1.00 78.69 365 MET A CA 1
ATOM 2763 C C . MET A 1 365 ? 63.388 0.854 0.993 1.00 78.69 365 MET A C 1
ATOM 2765 O O . MET A 1 365 ? 64.225 1.348 1.748 1.00 78.69 365 MET A O 1
ATOM 2769 N N . TRP A 1 366 ? 63.599 -0.305 0.366 1.00 75.94 366 TRP A N 1
ATOM 2770 C CA . TRP A 1 366 ? 64.833 -1.083 0.484 1.00 75.94 366 TRP A CA 1
ATOM 2771 C C . TRP A 1 366 ? 66.017 -0.371 -0.180 1.00 75.94 366 TRP A C 1
ATOM 2773 O O . TRP A 1 366 ? 67.073 -0.227 0.435 1.00 75.94 366 TRP A O 1
ATOM 2783 N N . LYS A 1 367 ? 65.817 0.193 -1.379 1.00 75.06 367 LYS A N 1
ATOM 2784 C CA . LYS A 1 367 ? 66.812 1.027 -2.073 1.00 75.06 367 LYS A CA 1
ATOM 2785 C C . LYS A 1 367 ? 67.165 2.281 -1.268 1.00 75.06 367 LYS A C 1
ATOM 2787 O O . LYS A 1 367 ? 68.335 2.639 -1.166 1.00 75.06 367 LYS A O 1
ATOM 2792 N N . LYS A 1 368 ? 66.174 2.920 -0.638 1.00 69.06 368 LYS A N 1
ATOM 2793 C CA . LYS A 1 368 ? 66.384 4.072 0.252 1.00 69.06 368 LYS A CA 1
ATOM 2794 C C . LYS A 1 368 ? 67.133 3.692 1.538 1.00 69.06 368 LYS A C 1
ATOM 2796 O O . LYS A 1 368 ? 67.895 4.503 2.046 1.00 69.06 368 LYS A O 1
ATOM 2801 N N . ARG A 1 369 ? 66.965 2.463 2.046 1.00 65.75 369 ARG A N 1
ATOM 2802 C CA . ARG A 1 369 ? 67.735 1.939 3.191 1.00 65.75 369 ARG A CA 1
ATOM 2803 C C . ARG A 1 369 ? 69.191 1.611 2.850 1.00 65.75 369 ARG A C 1
ATOM 2805 O O . ARG A 1 369 ? 70.035 1.741 3.727 1.00 65.75 369 ARG A O 1
ATOM 2812 N N . GLN A 1 370 ? 69.491 1.202 1.615 1.00 66.38 370 GLN A N 1
ATOM 2813 C CA . GLN A 1 370 ? 70.866 0.903 1.187 1.00 66.38 370 GLN A CA 1
ATOM 2814 C C . GLN A 1 370 ? 71.690 2.150 0.834 1.00 66.38 370 GLN A C 1
ATOM 2816 O O . GLN A 1 370 ? 72.911 2.100 0.923 1.00 66.38 370 GLN A O 1
ATOM 2821 N N . ASN A 1 371 ? 71.037 3.274 0.518 1.00 59.09 371 ASN A N 1
ATOM 2822 C CA . ASN A 1 371 ? 71.692 4.565 0.301 1.00 59.09 371 ASN A CA 1
ATOM 2823 C C . ASN A 1 371 ? 71.300 5.582 1.391 1.00 59.09 371 ASN A C 1
ATOM 2825 O O . ASN A 1 371 ? 70.535 6.508 1.108 1.00 59.09 371 ASN A O 1
ATOM 2829 N N . PRO A 1 372 ? 71.794 5.453 2.637 1.00 56.38 372 PRO A N 1
ATOM 2830 C CA . PRO A 1 372 ? 71.673 6.526 3.609 1.00 56.38 372 PRO A CA 1
ATOM 2831 C C . PRO A 1 372 ? 72.531 7.705 3.139 1.00 56.38 372 PRO A C 1
ATOM 2833 O O . PRO A 1 372 ? 73.760 7.649 3.148 1.00 56.38 372 PRO A O 1
ATOM 2836 N N . THR A 1 373 ? 71.889 8.788 2.709 1.00 59.75 373 THR A N 1
ATOM 2837 C CA . THR A 1 373 ? 72.559 10.077 2.540 1.00 59.75 373 THR A CA 1
ATOM 2838 C C . THR A 1 373 ? 73.019 10.530 3.926 1.00 59.75 373 THR A C 1
ATOM 2840 O O . THR A 1 373 ? 72.208 10.948 4.752 1.00 59.75 373 THR A O 1
ATOM 2843 N N . PHE A 1 374 ? 74.312 10.374 4.215 1.00 55.06 374 PHE A N 1
ATOM 2844 C CA . PHE A 1 374 ? 74.907 10.837 5.466 1.00 55.06 374 PHE A CA 1
ATOM 2845 C C . PHE A 1 374 ? 74.821 12.371 5.552 1.00 55.06 374 PHE A C 1
ATOM 2847 O O . PHE A 1 374 ? 75.161 13.047 4.577 1.00 55.06 374 PHE A O 1
ATOM 2854 N N . PRO A 1 375 ? 74.399 12.946 6.694 1.00 50.59 375 PRO A N 1
ATOM 2855 C CA . PRO A 1 375 ? 74.432 14.386 6.891 1.00 50.59 375 PRO A CA 1
ATOM 2856 C C . PRO A 1 375 ? 75.889 14.848 6.974 1.00 50.59 375 PRO A C 1
ATOM 2858 O O . PRO A 1 375 ? 76.672 14.356 7.789 1.00 50.59 375 PRO A O 1
ATOM 2861 N N . THR A 1 376 ? 76.271 15.791 6.117 1.00 47.72 376 THR A N 1
ATOM 2862 C CA . THR A 1 376 ? 77.588 16.424 6.170 1.00 47.72 376 THR A CA 1
ATOM 2863 C C . THR A 1 376 ? 77.671 17.287 7.430 1.00 47.72 376 THR A C 1
ATOM 2865 O O . THR A 1 376 ? 76.986 18.300 7.552 1.00 47.72 376 THR A O 1
ATOM 2868 N N . SER A 1 377 ? 78.498 16.856 8.384 1.00 45.50 377 SER A N 1
ATOM 2869 C CA . SER A 1 377 ? 78.885 17.635 9.561 1.00 45.50 377 SER A CA 1
ATOM 2870 C C . SER A 1 377 ? 79.672 18.881 9.148 1.00 45.50 377 SER A C 1
ATOM 2872 O O . SER A 1 377 ? 80.551 18.816 8.289 1.00 45.50 377 SER A O 1
ATOM 2874 N N . GLN A 1 378 ? 79.379 19.994 9.820 1.00 55.81 378 GLN A N 1
ATOM 2875 C CA . GLN A 1 378 ? 80.127 21.251 9.793 1.00 55.81 378 GLN A CA 1
ATOM 2876 C C . GLN A 1 378 ? 81.642 21.053 9.983 1.00 55.81 378 GLN A C 1
ATOM 2878 O O . GLN A 1 378 ? 82.065 20.226 10.796 1.00 55.81 378 GLN A O 1
ATOM 2883 N N . LYS A 1 379 ? 82.445 21.923 9.354 1.00 43.69 379 LYS A N 1
ATOM 2884 C CA . LYS A 1 379 ? 83.712 22.398 9.928 1.00 43.69 379 LYS A CA 1
ATOM 2885 C C . LYS A 1 379 ? 83.850 23.912 9.769 1.00 43.69 379 LYS A C 1
ATOM 2887 O O . LYS A 1 379 ? 83.708 24.443 8.674 1.00 43.69 379 LYS A O 1
ATOM 2892 N N . MET A 1 380 ? 84.125 24.540 10.912 1.00 45.38 380 MET A N 1
ATOM 2893 C CA . MET A 1 380 ? 84.663 25.885 11.105 1.00 45.38 380 MET A CA 1
ATOM 2894 C C . MET A 1 380 ? 85.888 26.138 10.220 1.00 45.38 380 MET A C 1
ATOM 2896 O O . MET A 1 380 ? 86.800 25.307 10.223 1.00 45.38 380 MET A O 1
ATOM 2900 N N . GLN A 1 381 ? 85.945 27.315 9.593 1.00 43.56 381 GLN A N 1
ATOM 2901 C CA . GLN A 1 381 ? 87.039 28.272 9.777 1.00 43.56 381 GLN A CA 1
ATOM 2902 C C . GLN A 1 381 ? 86.578 29.681 9.408 1.00 43.56 381 GLN A C 1
ATOM 2904 O O . GLN A 1 381 ? 85.840 29.798 8.404 1.00 43.56 381 GLN A O 1
#

Radius of gyration: 29.97 Å; chains: 1; bounding box: 113×55×72 Å

pLDDT: mean 77.7, std 16.2, range [32.19, 98.44]

Sequence (381 aa):
MTMGGHNIEMQLEKNNELFTKDYTETYYQEDGTRVTTTPNDIDHCYYHGKIVNDTESSVSISTCDGLRGYFRTSAQRYLIEPLSGDDQGYHAVTTFDGASFTPAVCGVTNTSWNEEYEPPTSHSRSRSAILPRSEECRRKQDVCDLAEYCDGSSPTCPEDVFAVNGLPCGGGQGYCFNGQCPKRSSQCIKLYGATATEAGQSCFNYNTKGTYYGFCKRLSNTQFVGCQQADVFCGKLFCSGGNDNPNYGQMVSVGNCKASFYSDYTKDYGQVDEGTICGNEKVCSQNQCMGLEAAYRNTNCSANCPGHAVCNHRSQCQCEPGWLPPSCESQDGAFSSPSTGTIVGISLVVILLLLGIICGVVGFMWKKRQNPTFPTSQKMQ

Foldseek 3Di:
DADPNDDKDKDKDADPCPDDPPDWDWDADPVRDIDIGDDPDDDFFWIKTAIPPAPPKIWTWGLPFATWGKIDGPPFIWTWAFLDRHNPGDIDIDTDDPVPDDALWQFDDPPDDDPPDDDDPDPPPDPGQRHQWLQFSADAPDFFWATWTGHNPGRHTDDTWGFAFQCQTPVNQFTDDSRDGFELQVLQCQWFNDFKGFDDPVLLQQLQVQAQFHHQDDPFLGGGHGDDPLLSLQFFTWMADGHPATPDAGWDDDPRTIFGGDSGPVPPPRGRDFRYQSDDQWTHASSGTDHRVVRGDPSCLQVPQAAQWGATRVSDTDAHRQADPDRSNDGDPVPPDPPPVRVVVVVVVVVVVVVVVVVVVVVVVVVCVVDDPDDDDDDDD

InterPro domains:
  IPR000742 EGF-like domain [PS01186] (317-328)
  IPR000742 EGF-like domain [PS50026] (297-329)
  IPR001762 Disintegrin domain [SM00050] (115-163)
  IPR002870 Peptidase M12B, propeptide [PF01562] (2-51)
  IPR006586 ADAM, cysteine-rich domain [PF08516] (165-254)
  IPR006586 ADAM, cysteine-rich domain [SM00608] (164-292)
  IPR036436 Disintegrin domain superfamily [G3DSA:4.10.70.10] (125-165)
  IPR036436 Disintegrin domain superfamily [SSF57552] (130-166)

Organism: NCBI:txid704102